Protein AF-0000000086746111 (afdb_homodimer)

Solvent-accessible surface area (backbone atoms only — not comparable to full-atom values): 22891 Å² total; per-residue (Å²): 133,72,41,33,40,35,30,31,43,75,24,50,44,27,66,36,68,65,61,50,43,53,40,53,50,50,37,26,59,77,69,68,41,82,79,72,50,67,68,57,48,56,72,32,64,77,47,36,60,49,57,31,49,16,61,68,68,70,50,62,54,80,38,69,66,36,57,52,49,48,53,46,36,54,53,46,40,57,70,66,44,37,82,44,27,52,79,26,42,37,76,54,38,71,64,46,52,52,50,42,46,72,70,63,40,45,32,29,36,49,36,40,43,45,41,66,60,50,50,50,39,31,49,55,40,70,56,42,84,69,44,79,40,74,43,16,30,77,76,36,98,45,45,70,40,40,34,52,57,61,50,52,52,30,58,73,68,72,49,59,40,84,42,32,34,34,37,21,19,43,49,40,46,34,41,15,22,54,70,59,55,24,43,25,35,36,34,45,71,30,74,36,43,48,52,61,39,56,74,47,60,44,73,41,76,21,49,45,52,63,45,47,54,51,48,44,63,64,62,68,72,105,131,74,42,34,39,34,29,31,42,76,25,51,42,27,65,37,69,64,61,49,43,53,39,52,51,51,37,27,59,76,70,68,43,82,80,71,50,66,69,58,48,55,72,32,65,79,47,36,62,48,57,30,49,15,61,67,66,70,49,62,53,80,39,68,65,36,57,53,49,47,53,45,36,55,53,46,41,56,68,66,44,36,83,43,27,52,78,27,42,38,76,55,39,72,65,46,52,53,51,42,45,73,70,61,39,45,32,31,36,48,36,42,44,46,40,68,59,50,50,50,36,32,48,55,39,70,56,43,84,68,45,80,41,74,42,16,31,76,74,35,97,47,47,68,40,42,33,52,57,61,50,51,53,30,59,75,69,72,50,59,40,84,42,32,34,33,37,20,18,43,50,40,46,33,41,15,22,52,71,61,55,24,43,24,36,37,34,46,73,29,74,36,44,48,55,62,38,56,74,48,61,45,73,41,78,23,48,44,53,63,46,48,54,52,50,44,62,65,62,68,72,103

Radius of gyration: 22.87 Å; Cα contacts (8 Å, |Δi|>4): 811; chains: 2; bounding box: 53×61×51 Å

pLDDT: mean 94.78, std 4.79, range [58.91, 98.94]

Secondary structure (DSSP, 8-state):
---EEEE-SBTTTB--HHHHHHHHHHHHHHTTPPP--HHHHHTTBTB-HHHHHHHHHTS-TTSHHHHHHHHHHHHHHHHHTGGGTGGGBPTTHHHHHHHHHHTT-EEEEE-SS-HHHHHHHHHHHT-GGGEEEEE-GGGSSS-TTSTHHHHHHHHHHT--GGGEEEEESSHHHHHHHHHHT-EEEEETTSSS-HHHHHHT--SEEESSHHHHHHHHHHHT--/---EEEE-SBTTTB--HHHHHHHHHHHHHHTTPPP--HHHHHTTBTB-HHHHHHHHHTS-TTSHHHHHHHHHHHHHHHHHTGGGTGGGBPTTHHHHHHHHHHTT-EEEEE-SS-HHHHHHHHHHHT-GGGEEEEE-GGGSSS-TTSTHHHHHHHHHHT--GGGEEEEESSHHHHHHHHHHT-EEEEETTSSS-HHHHHHT--SEEESSHHHHHHHHHHHT--

Structure (mmCIF, N/CA/C/O backbone):
data_AF-0000000086746111-model_v1
#
loop_
_entity.id
_entity.type
_entity.pdbx_description
1 polymer Hydrolase
#
loop_
_atom_site.group_PDB
_atom_site.id
_atom_site.type_symbol
_atom_site.label_atom_id
_atom_site.label_alt_id
_atom_site.label_comp_id
_atom_site.label_asym_id
_atom_site.label_entity_id
_atom_site.label_seq_id
_atom_site.pdbx_PDB_ins_code
_atom_site.Cartn_x
_atom_site.Cartn_y
_atom_site.Cartn_z
_atom_site.occupancy
_atom_site.B_iso_or_equiv
_atom_site.auth_seq_id
_atom_site.auth_comp_id
_atom_site.auth_asym_id
_atom_site.auth_atom_id
_atom_site.pdbx_PDB_model_num
ATOM 1 N N . MET A 1 1 ? 20.328 25.359 18 1 68.38 1 MET A N 1
ATOM 2 C CA . MET A 1 1 ? 18.984 25.531 17.484 1 68.38 1 MET A CA 1
ATOM 3 C C . MET A 1 1 ? 18.234 24.203 17.422 1 68.38 1 MET A C 1
ATOM 5 O O . MET A 1 1 ? 18.859 23.156 17.219 1 68.38 1 MET A O 1
ATOM 9 N N . SER A 1 2 ? 16.922 24.25 17.766 1 83.06 2 SER A N 1
ATOM 10 C CA . SER A 1 2 ? 16.188 23 17.938 1 83.06 2 SER A CA 1
ATOM 11 C C . SER A 1 2 ? 15.93 22.328 16.594 1 83.06 2 SER A C 1
ATOM 13 O O . SER A 1 2 ? 15.742 23 15.586 1 83.06 2 SER A O 1
ATOM 15 N N . LYS A 1 3 ? 16.172 21.109 16.594 1 95.12 3 LYS A N 1
ATOM 16 C CA . LYS A 1 3 ? 15.812 20.312 15.43 1 95.12 3 LYS A CA 1
ATOM 17 C C . LYS A 1 3 ? 14.312 20.062 15.383 1 95.12 3 LYS A C 1
ATOM 19 O O . LYS A 1 3 ? 13.672 19.875 16.422 1 95.12 3 LYS A O 1
ATOM 24 N N . ILE A 1 4 ? 13.781 20.219 14.219 1 97.69 4 ILE A N 1
ATO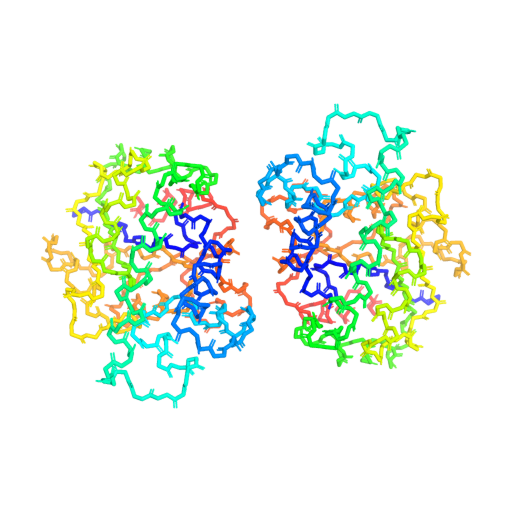M 25 C CA . ILE A 1 4 ? 12.336 20.172 14.055 1 97.69 4 ILE A CA 1
ATOM 26 C C . ILE A 1 4 ? 11.961 19.047 13.094 1 97.69 4 ILE A C 1
ATOM 28 O O . ILE A 1 4 ? 12.586 18.875 12.047 1 97.69 4 ILE A O 1
ATOM 32 N N . LEU A 1 5 ? 11.047 18.25 13.523 1 98.69 5 LEU A N 1
ATOM 33 C CA . LEU A 1 5 ? 10.406 17.297 12.617 1 98.69 5 LEU A CA 1
ATOM 34 C C . LEU A 1 5 ? 8.953 17.703 12.367 1 98.69 5 LEU A C 1
ATOM 36 O O . LEU A 1 5 ? 8.219 18 13.305 1 98.69 5 LEU A O 1
ATOM 40 N N . ILE A 1 6 ? 8.57 17.781 11.125 1 98.81 6 ILE A N 1
ATOM 41 C CA . ILE A 1 6 ? 7.203 18.047 10.695 1 98.81 6 ILE A CA 1
ATOM 42 C C . ILE A 1 6 ? 6.598 16.781 10.086 1 98.81 6 ILE A C 1
ATOM 44 O O . ILE A 1 6 ? 7.141 16.219 9.133 1 98.81 6 ILE A O 1
ATOM 48 N N . PHE A 1 7 ? 5.48 16.281 10.633 1 98.94 7 PHE A N 1
ATOM 49 C CA . PHE A 1 7 ? 4.863 15.047 10.18 1 98.94 7 PHE A CA 1
ATOM 50 C C . PHE A 1 7 ? 3.553 15.32 9.453 1 98.94 7 PHE A C 1
ATOM 52 O O . PHE A 1 7 ? 2.77 16.172 9.883 1 98.94 7 PHE A O 1
ATOM 59 N N . ASP A 1 8 ? 3.33 14.625 8.305 1 98.62 8 ASP A N 1
ATOM 60 C CA . ASP A 1 8 ? 1.969 14.406 7.828 1 98.62 8 ASP A CA 1
ATOM 61 C C . ASP A 1 8 ? 1.221 13.422 8.727 1 98.62 8 ASP A C 1
ATOM 63 O O . ASP A 1 8 ? 1.815 12.812 9.617 1 98.62 8 ASP A O 1
ATOM 67 N N . LEU A 1 9 ? -0.07 13.344 8.562 1 97.81 9 LEU A N 1
ATOM 68 C CA . LEU A 1 9 ? -0.86 12.477 9.43 1 97.81 9 LEU A CA 1
ATOM 69 C C . LEU A 1 9 ? -1.298 11.219 8.688 1 97.81 9 LEU A C 1
ATOM 71 O O . LEU A 1 9 ? -0.761 10.133 8.93 1 97.81 9 LEU A O 1
ATOM 75 N N . ASP A 1 10 ? -2.143 11.383 7.672 1 96 10 ASP A N 1
ATOM 76 C CA . ASP A 1 10 ? -2.717 10.25 6.949 1 96 10 ASP A CA 1
ATOM 77 C C . ASP A 1 10 ? -1.678 9.594 6.043 1 96 10 ASP A C 1
ATOM 79 O O . ASP A 1 10 ? -1.104 10.25 5.172 1 96 10 ASP A O 1
ATOM 83 N N . GLY A 1 11 ? -1.456 8.312 6.309 1 96.31 11 GLY A N 1
ATOM 84 C CA . GLY A 1 11 ? -0.47 7.594 5.523 1 96.31 11 GLY A CA 1
ATOM 85 C C . GLY A 1 11 ? 0.937 7.707 6.078 1 96.31 11 GLY A C 1
ATOM 86 O O . GLY A 1 11 ? 1.852 7.023 5.609 1 96.31 11 GLY A O 1
ATOM 87 N N . THR A 1 12 ? 1.089 8.539 7.09 1 98.31 12 THR A N 1
ATOM 88 C CA . THR A 1 12 ? 2.402 8.742 7.691 1 98.31 12 THR A CA 1
ATOM 89 C C . THR A 1 12 ? 2.408 8.289 9.148 1 98.31 12 THR A C 1
ATOM 91 O O . THR A 1 12 ? 3.137 7.359 9.508 1 98.31 12 THR A O 1
ATOM 94 N N . LEU A 1 13 ? 1.571 8.875 9.969 1 98.5 13 LEU A N 1
ATOM 95 C CA . LEU A 1 13 ? 1.447 8.438 11.359 1 98.5 13 LEU A CA 1
ATOM 96 C C . LEU A 1 13 ? 0.308 7.434 11.508 1 98.5 13 LEU A C 1
ATOM 98 O O . LEU A 1 13 ? 0.358 6.555 12.375 1 98.5 13 LEU A O 1
ATOM 102 N N . PHE A 1 14 ? -0.708 7.605 10.648 1 97 14 PHE A N 1
ATOM 103 C CA . PHE A 1 14 ? -1.918 6.797 10.75 1 97 14 PHE A CA 1
ATOM 104 C C . PHE A 1 14 ? -2.176 6.039 9.453 1 97 14 PHE A C 1
ATOM 106 O O . PHE A 1 14 ? -2.137 6.625 8.367 1 97 14 PHE A O 1
ATOM 113 N N . ASP A 1 15 ? -2.494 4.789 9.578 1 93.62 15 ASP A N 1
ATOM 114 C CA . ASP A 1 15 ? -2.938 3.971 8.453 1 93.62 15 ASP A CA 1
ATOM 115 C C . ASP A 1 15 ? -4.418 4.195 8.164 1 93.62 15 ASP A C 1
ATOM 117 O O . ASP A 1 15 ? -5.262 3.379 8.531 1 93.62 15 ASP A O 1
ATOM 121 N N . THR A 1 16 ? -4.699 5.242 7.312 1 93 16 THR A N 1
ATOM 122 C CA . THR A 1 16 ? -6.074 5.719 7.211 1 93 16 THR A CA 1
ATOM 123 C C . THR A 1 16 ? -6.598 5.551 5.785 1 93 16 THR A C 1
ATOM 125 O O . THR A 1 16 ? -7.762 5.852 5.508 1 93 16 THR A O 1
ATOM 128 N N . SER A 1 17 ? -5.82 5.082 4.883 1 90.75 17 SER A N 1
ATOM 129 C CA . SER A 1 17 ? -6.184 5.066 3.471 1 90.75 17 SER A CA 1
ATOM 130 C C . SER A 1 17 ? -7.543 4.41 3.258 1 90.75 17 SER A C 1
ATOM 132 O O . SER A 1 17 ? -8.414 4.973 2.59 1 90.75 17 SER A O 1
ATOM 134 N N . ARG A 1 18 ? -7.777 3.293 3.816 1 86.12 18 ARG A N 1
ATOM 135 C CA . ARG A 1 18 ? -9.016 2.543 3.65 1 86.12 18 ARG A CA 1
ATOM 136 C C . ARG A 1 18 ? -10.188 3.264 4.312 1 86.12 18 ARG A C 1
ATOM 138 O O . ARG A 1 18 ? -11.266 3.381 3.723 1 86.12 18 ARG A O 1
ATOM 145 N N . ALA A 1 19 ? -9.953 3.641 5.52 1 89.31 19 ALA A N 1
ATOM 146 C CA . ALA A 1 19 ? -11 4.344 6.262 1 89.31 19 ALA A CA 1
ATOM 147 C C . ALA A 1 19 ? -11.445 5.602 5.523 1 89.31 19 ALA A C 1
ATOM 149 O O . ALA A 1 19 ? -12.633 5.945 5.531 1 89.31 19 ALA A O 1
ATOM 150 N N . ILE A 1 20 ? -10.539 6.242 4.883 1 93.19 20 ILE A N 1
ATOM 151 C CA . ILE A 1 20 ? -10.844 7.457 4.137 1 93.19 20 ILE A CA 1
ATOM 152 C C . ILE A 1 20 ? -11.75 7.121 2.953 1 93.19 20 ILE A C 1
ATOM 154 O O . ILE A 1 20 ? -12.781 7.766 2.752 1 93.19 20 ILE A O 1
ATOM 158 N N . VAL A 1 21 ? -11.422 6.121 2.258 1 91.31 21 VAL A N 1
ATOM 159 C CA . VAL A 1 21 ? -12.219 5.707 1.105 1 91.31 21 VAL A CA 1
ATOM 160 C C . VAL A 1 21 ? -13.625 5.328 1.556 1 91.31 21 VAL A C 1
ATOM 162 O O . VAL A 1 21 ? -14.609 5.75 0.949 1 91.31 21 VAL A O 1
ATOM 165 N N . GLU A 1 22 ? -13.727 4.566 2.605 1 89.25 22 GLU A N 1
ATOM 166 C CA . GLU A 1 22 ? -15.016 4.156 3.139 1 89.25 22 GLU A CA 1
ATOM 167 C C . GLU A 1 22 ? -15.844 5.363 3.566 1 89.25 22 GLU A C 1
ATOM 169 O O . GLU A 1 22 ? -17.062 5.379 3.383 1 89.25 22 GLU A O 1
ATOM 174 N N . THR A 1 23 ? -15.164 6.262 4.145 1 93.81 23 THR A N 1
ATOM 175 C CA . THR A 1 23 ? -15.852 7.469 4.59 1 93.81 23 THR A CA 1
ATOM 176 C C . THR A 1 23 ? -16.375 8.258 3.398 1 93.81 23 THR A C 1
ATOM 178 O O . THR A 1 23 ? -17.5 8.766 3.432 1 93.81 23 THR A O 1
ATOM 181 N N . PHE A 1 24 ? -15.602 8.422 2.342 1 95.06 24 PHE A N 1
ATOM 182 C CA . PHE A 1 24 ? -16.062 9.078 1.126 1 95.06 24 PHE A CA 1
ATOM 183 C C . PHE A 1 24 ? -17.297 8.383 0.57 1 95.06 24 PHE A C 1
ATOM 185 O O . PHE A 1 24 ? -18.281 9.039 0.218 1 95.06 24 PHE A O 1
ATOM 192 N N . ASN A 1 25 ? -17.266 7.078 0.55 1 92.25 25 ASN A N 1
ATOM 193 C CA . ASN A 1 25 ? -18.391 6.312 0.033 1 92.25 25 ASN A CA 1
ATOM 194 C C . ASN A 1 25 ? -19.641 6.52 0.881 1 92.25 25 ASN A C 1
ATOM 196 O O . ASN A 1 25 ? -20.75 6.617 0.349 1 92.25 25 ASN A O 1
ATOM 200 N N . ALA A 1 26 ? -19.484 6.523 2.125 1 92.75 26 ALA A N 1
ATOM 201 C CA . ALA A 1 26 ? -20.609 6.77 3.02 1 92.75 26 ALA A CA 1
ATOM 202 C C . ALA A 1 26 ? -21.234 8.133 2.74 1 92.75 26 ALA A C 1
ATOM 204 O O . ALA A 1 26 ? -22.469 8.266 2.738 1 92.75 26 ALA A O 1
ATOM 205 N N . VAL A 1 27 ? -20.391 9.102 2.531 1 95.56 27 VAL A N 1
ATOM 206 C CA . VAL A 1 27 ? -20.875 10.453 2.242 1 95.56 27 VAL A CA 1
ATOM 207 C C . VAL A 1 27 ? -21.656 10.453 0.931 1 95.56 27 VAL A C 1
ATOM 209 O O . VAL A 1 27 ? -22.75 11.023 0.849 1 95.56 27 VAL A O 1
ATOM 212 N N . PHE A 1 28 ? -21.078 9.836 -0.112 1 95.19 28 PHE A N 1
ATOM 213 C CA . PHE A 1 28 ? -21.75 9.773 -1.404 1 95.19 28 PHE A CA 1
ATOM 214 C C . PHE A 1 28 ? -23.125 9.109 -1.273 1 95.19 28 PHE A C 1
ATOM 216 O O . PHE A 1 28 ? -24.094 9.555 -1.877 1 95.19 28 PHE A O 1
ATOM 223 N N . LYS A 1 29 ? -23.188 8.102 -0.483 1 92.88 29 LYS A N 1
ATOM 224 C CA . LYS A 1 29 ? -24.453 7.391 -0.252 1 92.88 29 LYS A CA 1
ATOM 225 C C . LYS A 1 29 ? -25.469 8.289 0.447 1 92.88 29 LYS A C 1
ATOM 227 O O . LYS A 1 29 ? -26.609 8.391 0.012 1 92.88 29 LYS A O 1
ATOM 232 N N . VAL A 1 30 ? -25.062 8.953 1.489 1 92.88 30 VAL A N 1
ATOM 233 C CA . VAL A 1 30 ? -25.938 9.797 2.295 1 92.88 30 VAL A CA 1
ATOM 234 C C . VAL A 1 30 ? -26.484 10.945 1.443 1 92.88 30 VAL A C 1
ATOM 236 O O . VAL A 1 30 ? -27.656 11.32 1.567 1 92.88 30 VAL A O 1
ATOM 239 N N . LEU A 1 31 ? -25.609 11.484 0.554 1 94.38 31 LEU A N 1
ATOM 240 C CA . LEU A 1 31 ? -25.984 12.648 -0.241 1 94.38 31 LEU A CA 1
ATOM 241 C C . LEU A 1 31 ? -26.594 12.219 -1.573 1 94.38 31 LEU A C 1
ATOM 243 O O . LEU A 1 31 ? -26.938 13.062 -2.404 1 94.38 31 LEU A O 1
ATOM 247 N N . ASN A 1 32 ? -26.641 10.898 -1.813 1 93.38 32 ASN A N 1
ATOM 248 C CA . ASN A 1 32 ? -27.203 10.328 -3.029 1 93.38 32 ASN A CA 1
ATOM 249 C C . ASN A 1 32 ? -26.453 10.797 -4.273 1 93.38 32 ASN A C 1
ATOM 251 O O . ASN A 1 32 ? -27.062 11.203 -5.258 1 93.38 32 ASN A O 1
ATOM 255 N N . ILE A 1 33 ? -25.188 10.914 -4.156 1 91 33 ILE A N 1
ATOM 256 C CA . ILE A 1 33 ? -24.297 11.227 -5.258 1 91 33 ILE A CA 1
ATOM 257 C C . ILE A 1 33 ? -23.719 9.93 -5.836 1 91 33 ILE A C 1
ATOM 259 O O . ILE A 1 33 ? -23.469 8.977 -5.102 1 91 33 ILE A O 1
ATOM 263 N N . PRO A 1 34 ? -23.656 9.914 -7.125 1 86.19 34 PRO A N 1
ATOM 264 C CA . PRO A 1 34 ? -23.062 8.711 -7.719 1 86.19 34 PRO A CA 1
ATOM 265 C C . PRO A 1 34 ? -21.688 8.398 -7.156 1 86.19 34 PRO A C 1
ATOM 267 O O . PRO A 1 34 ? -20.891 9.312 -6.898 1 86.19 34 PRO A O 1
ATOM 270 N N . LEU A 1 35 ? -21.438 7.137 -7.004 1 84.56 35 LEU A N 1
ATOM 271 C CA . LEU A 1 35 ? -20.141 6.688 -6.504 1 84.56 35 LEU A CA 1
ATOM 272 C C . LEU A 1 35 ? -19.031 6.957 -7.523 1 84.56 35 LEU A C 1
ATOM 274 O O . LEU A 1 35 ? -19.25 6.781 -8.727 1 84.56 35 LEU A O 1
ATOM 278 N N . SER A 1 36 ? -17.891 7.449 -7.117 1 83.06 36 SER A N 1
ATOM 279 C CA . SER A 1 36 ? -16.766 7.781 -7.977 1 83.06 36 SER A CA 1
ATOM 280 C C . SER A 1 36 ? -15.852 6.574 -8.18 1 83.06 36 SER A C 1
ATOM 282 O O . SER A 1 36 ? -15.031 6.562 -9.102 1 83.06 36 SER A O 1
ATOM 284 N N . GLY A 1 37 ? -16.094 5.512 -7.406 1 85.75 37 GLY A N 1
ATOM 285 C CA . GLY A 1 37 ? -15.18 4.375 -7.43 1 85.75 37 GLY A CA 1
ATOM 286 C C . GLY A 1 37 ? -14.016 4.523 -6.469 1 85.75 37 GLY A C 1
ATOM 287 O O . GLY A 1 37 ? -13.445 5.605 -6.34 1 85.75 37 GLY A O 1
ATOM 288 N N . ASP A 1 38 ? -13.633 3.512 -5.777 1 85.75 38 ASP A N 1
ATOM 289 C CA . ASP A 1 38 ? -12.625 3.52 -4.723 1 85.75 38 ASP A CA 1
ATOM 290 C C . ASP A 1 38 ? -11.281 4.02 -5.254 1 85.75 38 ASP A C 1
ATOM 292 O O . ASP A 1 38 ? -10.578 4.766 -4.57 1 85.75 38 ASP A O 1
ATOM 296 N N . GLU A 1 39 ? -10.953 3.615 -6.457 1 82.5 39 GLU A N 1
ATOM 297 C CA . GLU A 1 39 ? -9.672 3.992 -7.039 1 82.5 39 GLU A CA 1
ATOM 298 C C . GLU A 1 39 ? -9.586 5.5 -7.27 1 82.5 39 GLU A C 1
ATOM 300 O O . GLU A 1 39 ? -8.547 6.113 -7.023 1 82.5 39 GLU A O 1
ATOM 305 N N . ASN A 1 40 ? -10.664 6.012 -7.766 1 89 40 ASN A N 1
ATOM 306 C CA . ASN A 1 40 ? -10.703 7.457 -7.965 1 89 40 ASN A CA 1
ATOM 307 C C . ASN A 1 40 ? -10.586 8.211 -6.645 1 89 40 ASN A C 1
ATOM 309 O O . ASN A 1 40 ? -9.875 9.219 -6.562 1 89 40 ASN A O 1
ATOM 313 N N . ILE A 1 41 ? -11.234 7.723 -5.668 1 92.62 41 ILE A N 1
ATOM 314 C CA . ILE A 1 41 ? -11.172 8.344 -4.348 1 92.62 41 ILE A CA 1
ATOM 315 C C . ILE A 1 41 ? -9.734 8.312 -3.828 1 92.62 41 ILE A C 1
ATOM 317 O O . ILE A 1 41 ? -9.227 9.312 -3.322 1 92.62 41 ILE A O 1
ATOM 321 N N . ARG A 1 42 ? -9.086 7.215 -4.008 1 89.06 42 ARG A N 1
ATOM 322 C CA . ARG A 1 42 ? -7.727 7.031 -3.502 1 89.06 42 ARG A CA 1
ATOM 323 C C . ARG A 1 42 ? -6.77 8.047 -4.117 1 89.06 42 ARG A C 1
ATOM 325 O O . ARG A 1 42 ? -5.828 8.492 -3.461 1 89.06 42 ARG A O 1
ATOM 332 N N . THR A 1 43 ? -7.02 8.367 -5.332 1 88.81 43 THR A N 1
ATOM 333 C CA . THR A 1 43 ? -6.141 9.297 -6.035 1 88.81 43 THR A CA 1
ATOM 334 C C . THR A 1 43 ? -6.246 10.695 -5.441 1 88.81 43 THR A C 1
ATOM 336 O O . THR A 1 43 ? -5.414 11.562 -5.723 1 88.81 43 THR A O 1
ATOM 339 N N . THR A 1 44 ? -7.254 10.914 -4.645 1 93.12 44 THR A N 1
ATOM 340 C CA . THR A 1 44 ? -7.453 12.25 -4.094 1 93.12 44 THR A CA 1
ATOM 341 C C . THR A 1 44 ? -6.945 12.328 -2.658 1 93.12 44 THR A C 1
ATOM 343 O O . THR A 1 44 ? -6.957 13.391 -2.043 1 93.12 44 THR A O 1
ATOM 346 N N . ILE A 1 45 ? -6.562 11.141 -2.145 1 91.69 45 ILE A N 1
ATOM 347 C CA . ILE A 1 45 ? -6.074 11.141 -0.769 1 91.69 45 ILE A CA 1
ATOM 348 C C . ILE A 1 45 ? -4.801 11.984 -0.673 1 91.69 45 ILE A C 1
ATOM 350 O O . ILE A 1 45 ? -3.896 11.844 -1.499 1 91.69 45 ILE A O 1
ATOM 354 N N . GLY A 1 46 ? -4.738 12.867 0.285 1 89.69 46 GLY A N 1
ATOM 355 C CA . GLY A 1 46 ? -3.656 13.828 0.426 1 89.69 46 GLY A CA 1
ATOM 356 C C . GLY A 1 46 ? -4.066 15.25 0.072 1 89.69 46 GLY A C 1
ATOM 357 O O . GLY A 1 46 ? -3.373 16.203 0.423 1 89.69 46 GLY A O 1
ATOM 358 N N . LEU A 1 47 ? -5.125 15.391 -0.603 1 91.25 47 LEU A N 1
ATOM 359 C CA . LEU A 1 47 ? -5.695 16.703 -0.927 1 91.25 47 LEU A CA 1
ATOM 360 C C . LEU A 1 47 ? -6.641 17.172 0.174 1 91.25 47 LEU A C 1
ATOM 362 O O . LEU A 1 47 ? -7.227 16.344 0.887 1 91.25 47 LEU A O 1
ATOM 366 N N . PRO A 1 48 ? -6.754 18.484 0.201 1 93.06 48 PRO A N 1
ATOM 367 C CA . PRO A 1 48 ? -7.84 18.969 1.062 1 93.06 48 PRO A CA 1
ATOM 368 C C . PRO A 1 48 ? -9.211 18.438 0.636 1 93.06 48 PRO A C 1
ATOM 370 O O . PRO A 1 48 ? -9.445 18.203 -0.554 1 93.06 48 PRO A O 1
ATOM 373 N N . LEU A 1 49 ? -10.102 18.359 1.564 1 94.69 49 LEU A N 1
ATOM 374 C CA . LEU A 1 49 ? -11.391 17.734 1.328 1 94.69 49 LEU A CA 1
ATOM 375 C C . LEU A 1 49 ? -12.148 18.453 0.211 1 94.69 49 LEU A C 1
ATOM 377 O O . LEU A 1 49 ? -12.742 17.797 -0.653 1 94.69 49 LEU A O 1
ATOM 381 N N . GLU A 1 50 ? -12.18 19.766 0.241 1 94.75 50 GLU A N 1
ATOM 382 C CA . GLU A 1 50 ? -12.906 20.531 -0.775 1 94.75 50 GLU A CA 1
ATOM 383 C C . GLU A 1 50 ? -12.398 20.188 -2.176 1 94.75 50 GLU A C 1
ATOM 385 O O . GLU A 1 50 ? -13.195 19.984 -3.094 1 94.75 50 GLU A O 1
ATOM 390 N N . LYS A 1 51 ? -11.102 20.141 -2.252 1 93.94 51 LYS A N 1
ATOM 391 C CA . LYS A 1 51 ? -10.492 19.828 -3.545 1 93.94 51 LYS A CA 1
ATOM 392 C C . LYS A 1 51 ? -10.75 18.375 -3.947 1 93.94 51 LYS A C 1
ATOM 394 O O . LYS A 1 51 ? -10.992 18.094 -5.121 1 93.94 51 LYS A O 1
ATOM 399 N N . ALA A 1 52 ? -10.656 17.5 -2.979 1 94.88 52 ALA A N 1
ATOM 400 C CA . ALA A 1 52 ? -10.898 16.094 -3.244 1 94.88 52 ALA A CA 1
ATOM 401 C C . ALA A 1 52 ? -12.312 15.859 -3.773 1 94.88 52 ALA A C 1
ATOM 403 O O . ALA A 1 52 ? -12.492 15.258 -4.832 1 94.88 52 ALA A O 1
ATOM 404 N N . PHE A 1 53 ? -13.281 16.438 -3.127 1 96.06 53 PHE A N 1
ATOM 405 C CA . PHE A 1 53 ? -14.672 16.297 -3.549 1 96.06 53 PHE A CA 1
ATOM 406 C C . PHE A 1 53 ? -14.898 16.938 -4.906 1 96.06 53 PHE A C 1
ATOM 408 O O . PHE A 1 53 ? -15.578 16.375 -5.766 1 96.06 53 PHE A O 1
ATOM 415 N N . ALA A 1 54 ? -14.375 18.156 -5.062 1 95.94 54 ALA A N 1
ATOM 416 C CA . ALA A 1 54 ? -14.539 18.891 -6.316 1 95.94 54 ALA A CA 1
ATOM 417 C C . ALA A 1 54 ? -13.977 18.078 -7.488 1 95.94 54 ALA A C 1
ATOM 419 O O . ALA A 1 54 ? -14.586 18.031 -8.562 1 95.94 54 ALA A O 1
ATOM 420 N N . THR A 1 55 ? -12.852 17.484 -7.258 1 94.56 55 THR A N 1
ATOM 421 C CA . THR A 1 55 ? -12.211 16.656 -8.281 1 94.56 55 THR A CA 1
ATOM 422 C C . THR A 1 55 ? -13.07 15.453 -8.625 1 94.56 55 THR A C 1
ATOM 424 O O . THR A 1 55 ? -13.297 15.156 -9.805 1 94.56 55 THR A O 1
ATOM 427 N N . LEU A 1 56 ? -13.555 14.789 -7.625 1 94.69 56 LEU A N 1
ATOM 428 C CA . LEU A 1 56 ? -14.32 13.562 -7.809 1 94.69 56 LEU A CA 1
ATOM 429 C C . LEU A 1 56 ? -15.648 13.844 -8.5 1 94.69 56 LEU A C 1
ATOM 431 O O . LEU A 1 56 ? -16.125 13.039 -9.297 1 94.69 56 LEU A O 1
ATOM 435 N N . LEU A 1 57 ? -16.203 14.969 -8.211 1 93.94 57 LEU A N 1
ATOM 436 C CA . LEU A 1 57 ? -17.531 15.305 -8.727 1 93.94 57 LEU A CA 1
ATOM 437 C C . LEU A 1 57 ? -17.422 16.172 -9.977 1 93.94 57 LEU A C 1
ATOM 439 O O . LEU A 1 57 ? -18.422 16.469 -10.625 1 93.94 57 LEU A O 1
ATOM 443 N N . ASN A 1 58 ? -16.266 16.547 -10.273 1 93.88 58 ASN A N 1
ATOM 444 C CA . ASN A 1 58 ? -15.977 17.375 -11.438 1 93.88 58 ASN A CA 1
ATOM 445 C C . ASN A 1 58 ? -16.766 18.688 -11.391 1 93.88 58 ASN A C 1
ATOM 447 O O . ASN A 1 58 ? -17.453 19.031 -12.352 1 93.88 58 ASN A O 1
ATOM 451 N N . VAL A 1 59 ? -16.75 19.375 -10.281 1 93.38 59 VAL A N 1
ATOM 452 C CA . VAL A 1 59 ? -17.375 20.688 -10.07 1 93.38 59 VAL A CA 1
ATOM 453 C C . VAL A 1 59 ? -16.406 21.609 -9.336 1 93.38 59 VAL A C 1
ATOM 455 O O . VAL A 1 59 ? -15.336 21.172 -8.898 1 93.38 59 VAL A O 1
ATOM 458 N N . SER A 1 60 ? -16.812 22.859 -9.25 1 92.81 60 SER A N 1
ATOM 459 C CA . SER A 1 60 ? -15.984 23.828 -8.539 1 92.81 60 SER A CA 1
ATOM 460 C C . SER A 1 60 ? -16.016 23.578 -7.035 1 92.81 60 SER A C 1
ATOM 462 O O . SER A 1 60 ? -17.062 23.219 -6.48 1 92.81 60 SER A O 1
ATOM 464 N N . PRO A 1 61 ? -14.891 23.781 -6.383 1 91 61 PRO A N 1
ATOM 465 C CA . PRO A 1 61 ? -14.852 23.625 -4.93 1 91 61 PRO A CA 1
ATOM 466 C C . PRO A 1 61 ? -15.758 24.609 -4.199 1 91 61 PRO A C 1
ATOM 468 O O . PRO A 1 61 ? -16.047 24.438 -3.012 1 91 61 PRO A O 1
ATOM 471 N N . GLU A 1 62 ? -16.188 25.594 -4.879 1 90.31 62 GLU A N 1
ATOM 472 C CA . GLU A 1 62 ? -17 26.641 -4.262 1 90.31 62 GLU A CA 1
ATOM 473 C C . GLU A 1 62 ? -18.484 26.266 -4.293 1 90.31 62 GLU A C 1
ATOM 475 O O . GLU A 1 62 ? -19.312 26.953 -3.672 1 90.31 62 GLU A O 1
ATOM 480 N N . GLU A 1 63 ? -18.797 25.25 -4.902 1 92.38 63 GLU A N 1
ATOM 481 C CA . GLU A 1 63 ? -20.188 24.844 -4.992 1 92.38 63 GLU A CA 1
ATOM 482 C C . GLU A 1 63 ? -20.734 24.438 -3.623 1 92.38 63 GLU A C 1
ATOM 484 O O . GLU A 1 63 ? -20.031 23.812 -2.826 1 92.38 63 GLU A O 1
ATOM 489 N N . ALA A 1 64 ? -22 24.719 -3.441 1 93.56 64 ALA A N 1
ATOM 490 C CA . ALA A 1 64 ? -22.672 24.453 -2.166 1 93.56 64 ALA A CA 1
ATOM 491 C C . ALA A 1 64 ? -22.625 22.969 -1.823 1 93.56 64 ALA A C 1
ATOM 493 O O . ALA A 1 64 ? -22.531 22.594 -0.651 1 93.56 64 ALA A O 1
ATOM 494 N N . LEU A 1 65 ? -22.688 22.219 -2.814 1 94.25 65 LEU A N 1
ATOM 495 C CA . LEU A 1 65 ? -22.672 20.781 -2.623 1 94.25 65 LEU A CA 1
ATOM 496 C C . LEU A 1 65 ? -21.375 20.328 -1.95 1 94.25 65 LEU A C 1
ATOM 498 O O . LEU A 1 65 ? -21.375 19.406 -1.143 1 94.25 65 LEU A O 1
ATOM 502 N N . ILE A 1 66 ? -20.328 20.984 -2.242 1 95.31 66 ILE A N 1
ATOM 503 C CA . ILE A 1 66 ? -19.031 20.625 -1.703 1 95.31 66 ILE A CA 1
ATOM 504 C C . ILE A 1 66 ? -19 20.906 -0.202 1 95.31 66 ILE A C 1
ATOM 506 O O . ILE A 1 66 ? -18.516 20.078 0.577 1 95.31 66 ILE A O 1
ATOM 510 N N . ALA A 1 67 ? -19.516 22.031 0.174 1 94.81 67 ALA A N 1
ATOM 511 C CA . ALA A 1 67 ? -19.562 22.359 1.595 1 94.81 67 ALA A CA 1
ATOM 512 C C . ALA A 1 67 ? -20.359 21.328 2.377 1 94.81 67 ALA A C 1
ATOM 514 O O . ALA A 1 67 ? -19.969 20.922 3.479 1 94.81 67 ALA A O 1
ATOM 515 N N . LYS A 1 68 ? -21.438 20.922 1.766 1 95.88 68 LYS A N 1
ATOM 516 C CA . LYS A 1 68 ? -22.281 19.906 2.389 1 95.88 68 LYS A CA 1
ATOM 517 C C . LYS A 1 68 ? -21.531 18.578 2.492 1 95.88 68 LYS A C 1
ATOM 519 O O . LYS A 1 68 ? -21.625 17.891 3.51 1 95.88 68 LYS A O 1
ATOM 524 N N . ALA A 1 69 ? -20.859 18.219 1.447 1 96.31 69 ALA A N 1
ATOM 525 C CA . ALA A 1 69 ? -20.094 16.969 1.422 1 96.31 69 ALA A CA 1
ATOM 526 C C . ALA A 1 69 ? -19 16.969 2.48 1 96.31 69 ALA A C 1
ATOM 528 O O . ALA A 1 69 ? -18.797 15.977 3.176 1 96.31 69 ALA A O 1
ATOM 529 N N . VAL A 1 70 ? -18.359 18.062 2.602 1 95.81 70 VAL A N 1
ATOM 530 C CA . VAL A 1 70 ? -17.281 18.203 3.566 1 95.81 70 VAL A CA 1
ATOM 531 C C . VAL A 1 70 ? -17.828 18.078 4.984 1 95.81 70 VAL A C 1
ATOM 533 O O . VAL A 1 70 ? -17.234 17.391 5.824 1 95.81 70 VAL A O 1
ATOM 536 N N . GLU A 1 71 ? -18.891 18.703 5.219 1 95.31 71 GLU A N 1
ATOM 537 C CA . GLU A 1 71 ? -19.531 18.625 6.527 1 95.31 71 GLU A CA 1
ATOM 538 C C . GLU A 1 71 ? -19.922 17.188 6.867 1 95.31 71 GLU A C 1
ATOM 540 O O . GLU A 1 71 ? -19.672 16.719 7.98 1 95.31 71 GLU A O 1
ATOM 545 N N . GLN A 1 72 ? -20.5 16.547 5.926 1 95.75 72 GLN A N 1
ATOM 546 C CA . GLN A 1 72 ? -20.891 15.156 6.125 1 95.75 72 GLN A CA 1
ATOM 547 C C . GLN A 1 72 ? -19.672 14.258 6.344 1 95.75 72 GLN A C 1
ATOM 549 O O . GLN A 1 72 ? -19.734 13.32 7.145 1 95.75 72 GLN A O 1
ATOM 554 N N . TYR A 1 73 ? -18.625 14.531 5.629 1 96.5 73 TYR A N 1
ATOM 555 C CA . TYR A 1 73 ? -17.391 13.766 5.793 1 96.5 73 TYR A CA 1
ATOM 556 C C . TYR A 1 73 ? -16.859 13.891 7.215 1 96.5 73 TYR A C 1
ATOM 558 O O . TYR A 1 73 ? -16.5 12.891 7.836 1 96.5 73 TYR A O 1
ATOM 566 N N . GLN A 1 74 ? -16.844 15.086 7.668 1 93.88 74 GLN A N 1
ATOM 567 C CA . GLN A 1 74 ? -16.328 15.336 9.008 1 93.88 74 GLN A CA 1
ATOM 568 C C . GLN A 1 74 ? -17.156 14.609 10.062 1 93.88 74 GLN A C 1
ATOM 570 O O . GLN A 1 74 ? -16.609 14.086 11.039 1 93.88 74 GLN A O 1
ATOM 575 N N . LEU A 1 75 ? -18.375 14.562 9.859 1 93.44 75 LEU A N 1
ATOM 576 C CA . LEU A 1 75 ? -19.266 13.852 10.773 1 93.44 75 LEU A CA 1
ATOM 577 C C . LEU A 1 75 ? -18.984 12.352 10.75 1 93.44 75 LEU A C 1
ATOM 579 O O . LEU A 1 75 ? -18.828 11.727 11.805 1 93.44 75 LEU A O 1
ATOM 583 N N . GLN A 1 76 ? -18.891 11.844 9.578 1 92.5 76 GLN A N 1
ATOM 584 C CA . GLN A 1 76 ? -18.641 10.414 9.43 1 92.5 76 GLN A CA 1
ATOM 585 C C . GLN A 1 76 ? -17.266 10.047 9.977 1 92.5 76 GLN A C 1
ATOM 587 O O . GLN A 1 76 ? -17.094 8.984 10.586 1 92.5 76 GLN A O 1
ATOM 592 N N . TYR A 1 77 ? -16.359 10.891 9.703 1 92.44 77 TYR A N 1
ATOM 593 C CA . TYR A 1 77 ? -14.984 10.695 10.18 1 92.44 77 TYR A CA 1
ATOM 594 C C . TYR A 1 77 ? -14.945 10.578 11.695 1 92.44 77 TYR A C 1
ATOM 596 O O . TYR A 1 77 ? -14.305 9.68 12.242 1 92.44 77 TYR A O 1
ATOM 604 N N . ARG A 1 78 ? -15.617 11.422 12.383 1 91.69 78 ARG A N 1
ATOM 605 C CA . ARG A 1 78 ? -15.664 11.438 13.844 1 91.69 78 ARG A CA 1
ATOM 606 C C . ARG A 1 78 ? -16.312 10.172 14.383 1 91.69 78 ARG A C 1
ATOM 608 O O . ARG A 1 78 ? -15.883 9.633 15.406 1 91.69 78 ARG A O 1
ATOM 615 N N . LEU A 1 79 ? -17.234 9.664 13.648 1 89.56 79 LEU A N 1
ATOM 616 C CA . LEU A 1 79 ? -18 8.516 14.133 1 89.56 79 LEU A CA 1
ATOM 617 C C . LEU A 1 79 ? -17.266 7.211 13.844 1 89.56 79 LEU A C 1
ATOM 619 O O . LEU A 1 79 ? -17.297 6.285 14.656 1 89.56 79 LEU A O 1
ATOM 623 N N . CYS A 1 80 ? -16.578 7.23 12.758 1 86.44 80 CYS A N 1
ATOM 624 C CA . CYS A 1 80 ? -16.141 5.926 12.281 1 86.44 80 CYS A CA 1
ATOM 625 C C . CYS A 1 80 ? -14.625 5.781 12.43 1 86.44 80 CYS A C 1
ATOM 627 O O . CYS A 1 80 ? -14.117 4.668 12.562 1 86.44 80 CYS A O 1
ATOM 629 N N . ILE A 1 81 ? -13.906 6.824 12.43 1 89.44 81 ILE A N 1
ATOM 630 C CA . ILE A 1 81 ? -12.453 6.73 12.375 1 89.44 81 ILE A CA 1
ATOM 631 C C . ILE A 1 81 ? -11.859 7.09 13.734 1 89.44 81 ILE A C 1
ATOM 633 O O . ILE A 1 81 ? -11 6.375 14.258 1 89.44 81 ILE A O 1
ATOM 637 N N . LEU A 1 82 ? -12.367 8.109 14.406 1 93.62 82 LEU A N 1
ATOM 638 C CA . LEU A 1 82 ? -11.781 8.633 15.641 1 93.62 82 LEU A CA 1
ATOM 639 C C . LEU A 1 82 ? -11.734 7.555 16.719 1 93.62 82 LEU A C 1
ATOM 641 O O . LEU A 1 82 ? -10.742 7.422 17.422 1 93.62 82 LEU A O 1
ATOM 645 N N . PRO A 1 83 ? -12.773 6.742 16.844 1 93.56 83 PRO A N 1
ATOM 646 C CA . PRO A 1 83 ? -12.75 5.723 17.891 1 93.56 83 PRO A CA 1
ATOM 647 C C . PRO A 1 83 ? -11.656 4.68 17.688 1 93.56 83 PRO A C 1
ATOM 649 O O . PRO A 1 83 ? -11.281 3.977 18.625 1 93.56 83 PRO A O 1
ATOM 652 N N . LYS A 1 84 ? -11.164 4.586 16.516 1 93 84 LYS A N 1
ATOM 653 C CA . LYS A 1 84 ? -10.148 3.586 16.188 1 93 84 LYS A CA 1
ATOM 654 C C . LYS A 1 84 ? -8.781 4.23 16.016 1 93 84 LYS A C 1
ATOM 656 O O . LYS A 1 84 ? -7.859 3.604 15.477 1 93 84 LYS A O 1
ATOM 661 N N . ALA A 1 85 ? -8.617 5.395 16.453 1 95.81 85 ALA A N 1
ATOM 662 C CA . ALA A 1 85 ? -7.426 6.195 16.156 1 95.81 85 ALA A CA 1
ATOM 663 C C . ALA A 1 85 ? -6.16 5.496 16.641 1 95.81 85 ALA A C 1
ATOM 665 O O . ALA A 1 85 ? -5.172 5.406 15.914 1 95.81 85 ALA A O 1
ATOM 666 N N . LYS A 1 86 ? -6.168 4.984 17.875 1 95.81 86 LYS A N 1
ATOM 667 C CA . LYS A 1 86 ? -4.984 4.344 18.438 1 95.81 86 LYS A CA 1
ATOM 668 C C . LYS A 1 86 ? -4.59 3.107 17.641 1 95.81 86 LYS A C 1
ATOM 670 O O . LYS A 1 86 ? -3.406 2.877 17.391 1 95.81 86 LYS A O 1
ATOM 675 N N . GLU A 1 87 ? -5.609 2.367 17.203 1 92.31 87 GLU A N 1
ATOM 676 C CA . GLU A 1 87 ? -5.379 1.144 16.438 1 92.31 87 GLU A CA 1
ATOM 677 C C . GLU A 1 87 ? -4.863 1.455 15.039 1 92.31 87 GLU A C 1
ATOM 679 O O . GLU A 1 87 ? -4.266 0.597 14.391 1 92.31 87 GLU A O 1
ATOM 684 N N . LEU A 1 88 ? -5.004 2.67 14.586 1 94.25 88 LEU A N 1
ATOM 685 C CA . LEU A 1 88 ? -4.652 3.055 13.219 1 94.25 88 LEU A CA 1
ATOM 686 C C . LEU A 1 88 ? -3.225 3.586 13.156 1 94.25 88 LEU A C 1
ATOM 688 O O . LEU A 1 88 ? -2.695 3.83 12.07 1 94.25 88 LEU A O 1
ATOM 692 N N . LEU A 1 89 ? -2.588 3.738 14.344 1 97.06 89 LEU A N 1
ATOM 693 C CA . LEU A 1 89 ? -1.185 4.133 14.312 1 97.06 89 LEU A CA 1
ATOM 694 C C . LEU A 1 89 ? -0.341 3.08 13.602 1 97.06 89 LEU A C 1
ATOM 696 O O . LEU A 1 89 ? -0.496 1.883 13.852 1 97.06 89 LEU A O 1
ATOM 700 N N . PHE A 1 90 ? 0.474 3.561 12.672 1 95.88 90 PHE A N 1
ATOM 701 C CA . PHE A 1 90 ? 1.414 2.621 12.078 1 95.88 90 PHE A CA 1
ATOM 702 C C . PHE A 1 90 ? 2.332 2.025 13.133 1 95.88 90 PHE A C 1
ATOM 704 O O . PHE A 1 90 ? 2.615 2.666 14.148 1 95.88 90 PHE A O 1
ATOM 711 N N . PRO A 1 91 ? 2.875 0.827 12.867 1 93.38 91 PRO A N 1
ATOM 712 C CA . PRO A 1 91 ? 3.805 0.214 13.82 1 93.38 91 PRO A CA 1
ATOM 713 C C . PRO A 1 91 ? 5.02 1.094 14.109 1 93.38 91 PRO A C 1
ATOM 715 O O . PRO A 1 91 ? 5.609 1.663 13.188 1 93.38 91 PRO A O 1
ATOM 718 N N . GLY A 1 92 ? 5.301 1.269 15.422 1 96.12 92 GLY A N 1
ATOM 719 C CA . GLY A 1 92 ? 6.512 1.965 15.828 1 96.12 92 GLY A CA 1
ATOM 720 C C . GLY A 1 92 ? 6.312 3.459 16 1 96.12 92 GLY A C 1
ATOM 721 O O . GLY A 1 92 ? 7.18 4.148 16.547 1 96.12 92 GLY A O 1
ATOM 722 N N . VAL A 1 93 ? 5.121 3.99 15.586 1 98.06 93 VAL A N 1
ATOM 723 C CA . VAL A 1 93 ? 4.91 5.434 15.57 1 98.06 93 VAL A CA 1
ATOM 724 C C . VAL A 1 93 ? 4.867 5.969 17 1 98.06 93 VAL A C 1
ATOM 726 O O . VAL A 1 93 ? 5.586 6.914 17.328 1 98.06 93 VAL A O 1
ATOM 729 N N . GLU A 1 94 ? 4.074 5.344 17.828 1 97.88 94 GLU A N 1
ATOM 730 C CA . GLU A 1 94 ? 3.918 5.848 19.188 1 97.88 94 GLU A CA 1
ATOM 731 C C . GLU A 1 94 ? 5.254 5.855 19.938 1 97.88 94 GLU A C 1
ATOM 733 O O . GLU A 1 94 ? 5.691 6.895 20.422 1 97.88 94 GLU A O 1
ATOM 738 N N . ASP A 1 95 ? 5.957 4.723 19.953 1 97.81 95 ASP A N 1
ATOM 739 C CA . ASP A 1 95 ? 7.25 4.613 20.625 1 97.81 95 ASP A CA 1
ATOM 740 C C . ASP A 1 95 ? 8.281 5.531 19.969 1 97.81 95 ASP A C 1
ATOM 742 O O . ASP A 1 95 ? 9.117 6.125 20.656 1 97.81 95 ASP A O 1
ATOM 746 N N . GLY A 1 96 ? 8.203 5.613 18.641 1 98.25 96 GLY A N 1
ATOM 747 C CA . GLY A 1 96 ? 9.148 6.449 17.922 1 98.25 96 GLY A CA 1
ATOM 748 C C . GLY A 1 96 ? 9 7.926 18.234 1 98.25 96 GLY A C 1
ATOM 749 O O . GLY A 1 96 ? 10 8.633 18.406 1 98.25 96 GLY A O 1
ATOM 750 N N . LEU A 1 97 ? 7.781 8.383 18.344 1 98.5 97 LEU A N 1
ATOM 751 C CA . LEU A 1 97 ? 7.527 9.781 18.672 1 98.5 97 LEU A CA 1
ATOM 752 C C . LEU A 1 97 ? 8.031 10.109 20.062 1 98.5 97 LEU A C 1
ATOM 754 O O . LEU A 1 97 ? 8.586 11.188 20.297 1 98.5 97 LEU A O 1
ATOM 758 N N . MET A 1 98 ? 7.828 9.18 20.984 1 97.62 98 MET A N 1
ATOM 759 C CA . MET A 1 98 ? 8.32 9.367 22.344 1 97.62 98 MET A CA 1
ATOM 760 C C . MET A 1 98 ? 9.844 9.445 22.359 1 97.62 98 MET A C 1
ATOM 762 O O . MET A 1 98 ? 10.414 10.273 23.078 1 97.62 98 MET A O 1
ATOM 766 N N . THR A 1 99 ? 10.461 8.602 21.609 1 97.81 99 THR A N 1
ATOM 767 C CA . THR A 1 99 ? 11.914 8.602 21.5 1 97.81 99 THR A CA 1
ATOM 768 C C . THR A 1 99 ? 12.414 9.93 20.938 1 97.81 99 THR A C 1
ATOM 770 O O . THR A 1 99 ? 13.352 10.523 21.469 1 97.81 99 THR A O 1
ATOM 773 N N . LEU A 1 100 ? 11.797 10.398 19.891 1 97.81 100 LEU A N 1
ATOM 774 C CA . LEU A 1 100 ? 12.172 11.664 19.281 1 97.81 100 LEU A CA 1
ATOM 775 C C . LEU A 1 100 ? 12.016 12.82 20.25 1 97.81 100 LEU A C 1
ATOM 777 O O . LEU A 1 100 ? 12.867 13.703 20.328 1 97.81 100 LEU A O 1
ATOM 781 N N . ASN A 1 101 ? 10.922 12.797 20.969 1 96.62 101 ASN A N 1
ATOM 782 C CA . ASN A 1 101 ? 10.688 13.805 21.984 1 96.62 101 ASN A CA 1
ATOM 783 C C . ASN A 1 101 ? 11.758 13.773 23.078 1 96.62 101 ASN A C 1
ATOM 785 O O . ASN A 1 101 ? 12.234 14.82 23.516 1 96.62 101 ASN A O 1
ATOM 789 N N . LYS A 1 102 ? 12.156 12.617 23.469 1 95.62 102 LYS A N 1
ATOM 790 C CA . LYS A 1 102 ? 13.195 12.445 24.484 1 95.62 102 LYS A CA 1
ATOM 791 C C . LYS A 1 102 ? 14.539 12.969 23.984 1 95.62 102 LYS A C 1
ATOM 793 O O . LYS A 1 102 ? 15.375 13.414 24.766 1 95.62 102 LYS A O 1
ATOM 798 N N . TRP A 1 103 ? 14.711 12.906 22.688 1 95.94 103 TRP A N 1
ATOM 799 C CA . TRP A 1 103 ? 15.938 13.414 22.078 1 95.94 103 TRP A CA 1
ATOM 800 C C . TRP A 1 103 ? 15.945 14.938 22.047 1 95.94 103 TRP A C 1
ATOM 802 O O . TRP A 1 103 ? 16.938 15.547 21.656 1 95.94 103 TRP A O 1
ATOM 812 N N . GLY A 1 104 ? 14.836 15.586 22.453 1 95.12 104 GLY A N 1
ATOM 813 C CA . GLY A 1 104 ? 14.75 17.031 22.5 1 95.12 104 GLY A CA 1
ATOM 814 C C . GLY A 1 104 ? 14.344 17.641 21.172 1 95.12 104 GLY A C 1
ATOM 815 O O . GLY A 1 104 ? 14.492 18.844 20.953 1 95.12 104 GLY A O 1
ATOM 816 N N . ILE A 1 105 ? 13.875 16.812 20.219 1 97.19 105 ILE A N 1
ATOM 817 C CA . ILE A 1 105 ? 13.438 17.281 18.906 1 97.19 105 ILE A CA 1
ATOM 818 C C . ILE A 1 105 ? 12.031 17.859 19.016 1 97.19 10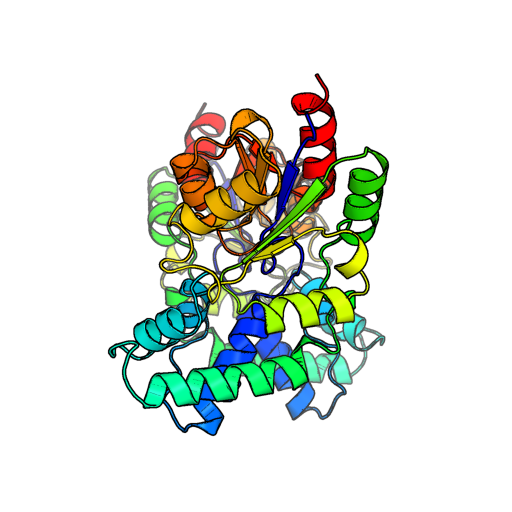5 ILE A C 1
ATOM 820 O O . ILE A 1 105 ? 11.156 17.281 19.672 1 97.19 105 ILE A O 1
ATOM 824 N N . LYS A 1 106 ? 11.805 19.016 18.453 1 98.12 106 LYS A N 1
ATOM 825 C CA . LYS A 1 106 ? 10.477 19.625 18.391 1 98.12 106 LYS A CA 1
ATOM 826 C C . LYS A 1 106 ? 9.633 18.984 17.297 1 98.12 106 LYS A C 1
ATOM 828 O O . LYS A 1 106 ? 10.078 18.859 16.156 1 98.12 106 LYS A O 1
ATOM 833 N N . LEU A 1 107 ? 8.477 18.562 17.688 1 98.69 107 LEU A N 1
ATOM 834 C CA . LEU A 1 107 ? 7.609 17.844 16.75 1 98.69 107 LEU A CA 1
ATOM 835 C C . LEU A 1 107 ? 6.398 18.688 16.375 1 98.69 107 LEU A C 1
ATOM 837 O O . LEU A 1 107 ? 5.805 19.344 17.234 1 98.69 107 LEU A O 1
ATOM 841 N N . SER A 1 108 ? 6.059 18.75 15.086 1 98.75 108 SER A N 1
ATOM 842 C CA . SER A 1 108 ? 4.883 19.438 14.562 1 98.75 108 SER A CA 1
ATOM 843 C C . SER A 1 108 ? 4.188 18.594 13.492 1 98.75 108 SER A C 1
ATOM 845 O O . SER A 1 108 ? 4.734 17.594 13.023 1 98.75 108 SER A O 1
ATOM 847 N N . VAL A 1 109 ? 2.969 19 13.219 1 98.81 109 VAL A N 1
ATOM 848 C CA . VAL A 1 109 ? 2.186 18.344 12.172 1 98.81 109 VAL A CA 1
ATOM 849 C C . VAL A 1 109 ? 1.812 19.359 11.102 1 98.81 109 VAL A C 1
ATOM 851 O O . VAL A 1 109 ? 1.438 20.5 11.406 1 98.81 109 VAL A O 1
ATOM 854 N N . ALA A 1 110 ? 2.008 19.047 9.875 1 98.5 110 ALA A N 1
ATOM 855 C CA . ALA A 1 110 ? 1.429 19.719 8.711 1 98.5 110 ALA A CA 1
ATOM 856 C C . ALA A 1 110 ? 0.567 18.766 7.895 1 98.5 110 ALA A C 1
ATOM 858 O O . ALA A 1 110 ? 1.077 17.797 7.312 1 98.5 110 ALA A O 1
ATOM 859 N N . THR A 1 111 ? -0.722 18.969 7.891 1 97.94 111 THR A N 1
ATOM 860 C CA . THR A 1 111 ? -1.653 18.047 7.258 1 97.94 111 THR A CA 1
ATOM 861 C C . THR A 1 111 ? -2.658 18.797 6.391 1 97.94 111 THR A C 1
ATOM 863 O O . THR A 1 111 ? -2.9 19.984 6.602 1 97.94 111 THR A O 1
ATOM 866 N N . SER A 1 112 ? -3.18 18.109 5.363 1 94.94 112 SER A N 1
ATOM 867 C CA . SER A 1 112 ? -4.211 18.688 4.508 1 94.94 112 SER A CA 1
ATOM 868 C C . SER A 1 112 ? -5.586 18.578 5.156 1 94.94 112 SER A C 1
ATOM 870 O O . SER A 1 112 ? -6.578 19.062 4.602 1 94.94 112 SER A O 1
ATOM 872 N N . LYS A 1 113 ? -5.68 18.031 6.355 1 93.5 113 LYS A N 1
ATOM 873 C CA . LYS A 1 113 ? -6.898 18.016 7.16 1 93.5 113 LYS A CA 1
ATOM 874 C C . LYS A 1 113 ? -7.109 19.375 7.836 1 93.5 113 LYS A C 1
ATOM 876 O O . LYS A 1 113 ? -6.176 20.172 7.961 1 93.5 113 LYS A O 1
ATOM 881 N N . PHE A 1 114 ? -8.352 19.469 8.227 1 93.56 114 PHE A N 1
ATOM 882 C CA . PHE A 1 114 ? -8.609 20.594 9.102 1 93.56 114 PHE A CA 1
ATOM 883 C C . PHE A 1 114 ? -7.906 20.406 10.445 1 93.56 114 PHE A C 1
ATOM 885 O O . PHE A 1 114 ? -7.844 19.297 10.969 1 93.56 114 PHE A O 1
ATOM 892 N N . THR A 1 115 ? -7.5 21.562 11.016 1 96.38 115 THR A N 1
ATOM 893 C CA . THR A 1 115 ? -6.727 21.547 12.258 1 96.38 115 THR A CA 1
ATOM 894 C C . THR A 1 115 ? -7.512 20.859 13.375 1 96.38 115 THR A C 1
ATOM 896 O O . THR A 1 115 ? -6.965 20.031 14.109 1 96.38 115 THR A O 1
ATOM 899 N N . ALA A 1 116 ? -8.773 21.109 13.422 1 94.62 116 ALA A N 1
ATOM 900 C CA . ALA A 1 116 ? -9.602 20.531 14.477 1 94.62 116 ALA A CA 1
ATOM 901 C C . ALA A 1 116 ? -9.688 19.016 14.336 1 94.62 116 ALA A C 1
ATOM 903 O O . ALA A 1 116 ? -9.633 18.281 15.328 1 94.62 116 ALA A O 1
ATOM 904 N N . SER A 1 117 ? -9.82 18.547 13.125 1 95.06 117 SER A N 1
ATOM 905 C CA . SER A 1 117 ? -9.891 17.125 12.867 1 95.06 117 SER A CA 1
ATOM 906 C C . SER A 1 117 ? -8.562 16.438 13.156 1 95.06 117 SER A C 1
ATOM 908 O O . SER A 1 117 ? -8.531 15.336 13.711 1 95.06 117 SER A O 1
ATOM 910 N N . ALA A 1 118 ? -7.508 17.094 12.797 1 96.88 118 ALA A N 1
ATOM 911 C CA . ALA A 1 118 ? -6.168 16.562 13.055 1 96.88 118 ALA A CA 1
ATOM 912 C C . ALA A 1 118 ? -5.902 16.438 14.547 1 96.88 118 ALA A C 1
ATOM 914 O O . ALA A 1 118 ? -5.422 15.406 15.016 1 96.88 118 ALA A O 1
ATOM 915 N N . THR A 1 119 ? -6.242 17.484 15.258 1 97.56 119 THR A N 1
ATOM 916 C CA . THR A 1 119 ? -6.035 17.516 16.703 1 97.56 119 THR A CA 1
ATOM 917 C C . THR A 1 119 ? -6.871 16.438 17.391 1 97.56 119 THR A C 1
ATOM 919 O O . THR A 1 119 ? -6.379 15.742 18.281 1 97.56 119 THR A O 1
ATOM 922 N N . ALA A 1 120 ? -8.086 16.297 16.953 1 96.94 120 ALA A N 1
ATOM 923 C CA . ALA A 1 120 ? -8.969 15.281 17.516 1 96.94 120 ALA A CA 1
ATOM 924 C C . ALA A 1 120 ? -8.398 13.883 17.297 1 96.94 120 ALA A C 1
ATOM 926 O O . ALA A 1 120 ? -8.477 13.031 18.188 1 96.94 120 ALA A O 1
ATOM 927 N N . LEU A 1 121 ? -7.84 13.648 16.141 1 97.25 121 LEU A N 1
ATOM 928 C CA . LEU A 1 121 ? -7.258 12.352 15.812 1 97.25 121 LEU A CA 1
ATOM 929 C C . LEU A 1 121 ? -6.059 12.055 16.703 1 97.25 121 LEU A C 1
ATOM 931 O O . LEU A 1 121 ? -5.934 10.945 17.234 1 97.25 121 LEU A O 1
ATOM 935 N N . LEU A 1 122 ? -5.195 13.016 16.875 1 98.44 122 LEU A N 1
ATOM 936 C CA . LEU A 1 122 ? -4.016 12.875 17.719 1 98.44 122 LEU A CA 1
ATOM 937 C C . LEU A 1 122 ? -4.41 12.609 19.172 1 98.44 122 LEU A C 1
ATOM 939 O O . LEU A 1 122 ? -3.816 11.766 19.844 1 98.44 122 LEU A O 1
ATOM 943 N N . GLN A 1 123 ? -5.41 13.344 19.625 1 98.06 123 GLN A N 1
ATOM 944 C CA . GLN A 1 123 ? -5.902 13.18 21 1 98.06 123 GLN A CA 1
ATOM 945 C C . GLN A 1 123 ? -6.504 11.797 21.203 1 98.06 123 GLN A C 1
ATOM 947 O O . GLN A 1 123 ? -6.219 11.133 22.203 1 98.06 123 GLN A O 1
ATOM 952 N N . ALA A 1 124 ? -7.301 11.406 20.25 1 97.5 124 ALA A N 1
ATOM 953 C CA . ALA A 1 124 ? -7.949 10.102 20.344 1 97.5 124 ALA A CA 1
ATOM 954 C C . ALA A 1 124 ? -6.918 8.977 20.375 1 97.5 124 ALA A C 1
ATOM 956 O O . ALA A 1 124 ? -7.141 7.941 21 1 97.5 124 ALA A O 1
ATOM 957 N N . ALA A 1 125 ? -5.785 9.195 19.719 1 97.75 125 ALA A N 1
ATOM 958 C CA . ALA A 1 125 ? -4.727 8.195 19.672 1 97.75 125 ALA A CA 1
ATOM 959 C C . ALA A 1 125 ? -3.816 8.297 20.891 1 97.75 125 ALA A C 1
ATOM 961 O O . ALA A 1 125 ? -2.98 7.418 21.125 1 97.75 125 ALA A O 1
ATOM 962 N N . GLY A 1 126 ? -3.898 9.336 21.641 1 97.81 126 GLY A N 1
ATOM 963 C CA . GLY A 1 126 ? -3.133 9.531 22.859 1 97.81 126 GLY A CA 1
ATOM 964 C C . GLY A 1 126 ? -1.727 10.039 22.609 1 97.81 126 GLY A C 1
ATOM 965 O O . GLY A 1 126 ? -0.82 9.797 23.406 1 97.81 126 GLY A O 1
ATOM 966 N N . ILE A 1 127 ? -1.53 10.766 21.453 1 98.12 127 ILE A N 1
ATOM 967 C CA . ILE A 1 127 ? -0.161 11.164 21.141 1 98.12 127 ILE A CA 1
ATOM 968 C C . ILE A 1 127 ? -0.106 12.672 20.906 1 98.12 127 ILE A C 1
ATOM 970 O O . ILE A 1 127 ? 0.893 13.188 20.391 1 98.12 127 ILE A O 1
ATOM 974 N N . ASP A 1 128 ? -1.137 13.398 21.25 1 98.06 128 ASP A N 1
ATOM 975 C CA . ASP A 1 128 ? -1.226 14.828 20.969 1 98.06 128 ASP A CA 1
ATOM 976 C C . ASP A 1 128 ? -0.187 15.609 21.781 1 98.06 128 ASP A C 1
ATOM 978 O O . ASP A 1 128 ? 0.339 16.625 21.297 1 98.06 128 ASP A O 1
ATOM 982 N N . ALA A 1 129 ? 0.249 15.156 22.906 1 97.38 129 ALA A N 1
ATOM 983 C CA . ALA A 1 129 ? 1.047 15.906 23.875 1 97.38 129 ALA A CA 1
ATOM 984 C C . ALA A 1 129 ? 2.465 16.141 23.359 1 97.38 129 ALA A C 1
ATOM 986 O O . ALA A 1 129 ? 3.146 17.062 23.781 1 97.38 129 ALA A O 1
ATOM 987 N N . VAL A 1 130 ? 2.893 15.336 22.438 1 97.69 130 VAL A N 1
ATOM 988 C CA . VAL A 1 130 ? 4.289 15.43 22.016 1 97.69 130 VAL A CA 1
ATOM 989 C C . VAL A 1 130 ? 4.426 16.469 20.922 1 97.69 130 VAL A C 1
ATOM 991 O O . VAL A 1 130 ? 5.539 16.875 20.562 1 97.69 130 VAL A O 1
ATOM 994 N N . PHE A 1 131 ? 3.328 16.938 20.359 1 98.5 131 PHE A N 1
ATOM 995 C CA . PHE A 1 131 ? 3.383 17.891 19.25 1 98.5 131 PHE A CA 1
ATOM 996 C C . PHE A 1 131 ? 3.219 19.312 19.75 1 98.5 131 PHE A C 1
ATOM 998 O O . PHE A 1 131 ? 2.256 19.625 20.453 1 98.5 131 PHE A O 1
ATOM 1005 N N . ASP A 1 132 ? 4.129 20.172 19.312 1 97.06 132 ASP A N 1
ATOM 1006 C CA . ASP A 1 132 ? 4.105 21.578 19.703 1 97.06 132 ASP A CA 1
ATOM 1007 C C . ASP A 1 132 ? 3.135 22.375 18.828 1 97.06 132 ASP A C 1
ATOM 1009 O O . ASP A 1 132 ? 2.58 23.391 19.266 1 97.06 132 ASP A O 1
ATOM 1013 N N . ARG A 1 133 ? 3.01 21.953 17.641 1 97.31 133 ARG A N 1
ATOM 1014 C CA . ARG A 1 133 ? 2.238 22.703 16.656 1 97.31 133 ARG A CA 1
ATOM 1015 C C . ARG A 1 133 ? 1.56 21.766 15.656 1 97.31 133 ARG A C 1
ATOM 1017 O O . ARG A 1 133 ? 2.164 20.797 15.195 1 97.31 133 ARG A O 1
ATOM 1024 N N . VAL A 1 134 ? 0.303 22.031 15.461 1 98.38 134 VAL A N 1
ATOM 1025 C CA . VAL A 1 134 ? -0.473 21.328 14.445 1 98.38 134 VAL A CA 1
ATOM 1026 C C . VAL A 1 134 ? -1.07 22.344 13.461 1 98.38 134 VAL A C 1
ATOM 1028 O O . VAL A 1 134 ? -1.838 23.219 13.859 1 98.38 134 VAL A O 1
ATOM 1031 N N . ILE A 1 135 ? -0.701 22.266 12.195 1 97.81 135 ILE A N 1
ATOM 1032 C CA . ILE A 1 135 ? -1.204 23.156 11.156 1 97.81 135 ILE A CA 1
ATOM 1033 C C . ILE A 1 135 ? -1.984 22.344 10.117 1 97.81 135 ILE A C 1
ATOM 1035 O O . ILE A 1 135 ? -1.441 21.422 9.5 1 97.81 135 ILE A O 1
ATOM 1039 N N . GLY A 1 136 ? -3.244 22.688 10.008 1 97.19 136 GLY A N 1
ATOM 1040 C CA . GLY A 1 136 ? -4.102 22.078 9 1 97.19 136 GLY A CA 1
ATOM 1041 C C . GLY A 1 136 ? -4.34 22.969 7.801 1 97.19 136 GLY A C 1
ATOM 1042 O O . GLY A 1 136 ? -3.748 24.047 7.695 1 97.19 136 GLY A O 1
ATOM 1043 N N . ALA A 1 137 ? -5.168 22.469 6.871 1 94 137 ALA A N 1
ATOM 1044 C CA . ALA A 1 137 ? -5.465 23.172 5.621 1 94 137 ALA A CA 1
ATOM 1045 C C . ALA A 1 137 ? -6.184 24.484 5.891 1 94 137 ALA A C 1
ATOM 1047 O O . ALA A 1 137 ? -6.062 25.438 5.109 1 94 137 ALA A O 1
ATOM 1048 N N . ASP A 1 138 ? -6.805 24.562 7 1 93.56 138 ASP A N 1
ATOM 1049 C CA . ASP A 1 138 ? -7.602 25.75 7.332 1 93.56 138 ASP A CA 1
ATOM 1050 C C . ASP A 1 138 ? -6.73 26.844 7.918 1 93.56 138 ASP A C 1
ATOM 1052 O O . ASP A 1 138 ? -7.199 27.969 8.133 1 93.56 138 ASP A O 1
ATOM 1056 N N . HIS A 1 139 ? -5.5 26.578 8.18 1 95.75 139 HIS A N 1
ATOM 1057 C CA . HIS A 1 139 ? -4.605 27.578 8.758 1 95.75 139 HIS A CA 1
ATOM 1058 C C . HIS A 1 139 ? -3.639 28.125 7.711 1 95.75 139 HIS A C 1
ATOM 1060 O O . HIS A 1 139 ? -2.688 28.828 8.047 1 95.75 139 HIS A O 1
ATOM 1066 N N . VAL A 1 140 ? -3.861 27.781 6.492 1 96.38 140 VAL A N 1
ATOM 1067 C CA . VAL A 1 140 ? -3.041 28.297 5.398 1 96.38 140 VAL A CA 1
ATOM 1068 C C . VAL A 1 140 ? -3.939 28.781 4.266 1 96.38 140 VAL A C 1
ATOM 1070 O O . VAL A 1 140 ? -5.078 28.328 4.125 1 96.38 140 VAL A O 1
ATOM 1073 N N . SER A 1 141 ? -3.445 29.766 3.492 1 95.69 141 SER A N 1
ATOM 1074 C CA . SER A 1 141 ? -4.152 30.234 2.301 1 95.69 141 SER A CA 1
ATOM 1075 C C . SER A 1 141 ? -4.074 29.203 1.18 1 95.69 141 SER A C 1
ATOM 1077 O O . SER A 1 141 ? -5.039 29 0.44 1 95.69 141 SER A O 1
ATOM 1079 N N . LYS A 1 142 ? -2.965 28.5 1.043 1 95.5 142 LYS A N 1
ATOM 1080 C CA . LYS A 1 142 ? -2.734 27.422 0.086 1 95.5 142 LYS A CA 1
ATOM 1081 C C . LYS A 1 142 ? -2.162 26.188 0.776 1 95.5 142 LYS A C 1
ATOM 1083 O O . LYS A 1 142 ? -1.069 26.234 1.344 1 95.5 142 LYS A O 1
ATOM 1088 N N . PRO A 1 143 ? -2.875 25.109 0.683 1 94.75 143 PRO A N 1
ATOM 1089 C CA . PRO A 1 143 ? -2.373 23.891 1.296 1 94.75 143 PRO A CA 1
ATOM 1090 C C . PRO A 1 143 ? -1.219 23.266 0.512 1 94.75 143 PRO A C 1
ATOM 1092 O O . PRO A 1 143 ? -0.88 23.734 -0.575 1 94.75 143 PRO A O 1
ATOM 1095 N N . LYS A 1 144 ? -0.62 22.188 1.134 1 95.69 144 LYS A N 1
ATOM 1096 C CA . LYS A 1 144 ? 0.396 21.438 0.401 1 95.69 144 LYS A CA 1
ATOM 1097 C C . LYS A 1 144 ? -0.081 21.094 -1.008 1 95.69 144 LYS A C 1
ATOM 1099 O O . LYS A 1 144 ? -1.259 20.797 -1.214 1 95.69 144 LYS A O 1
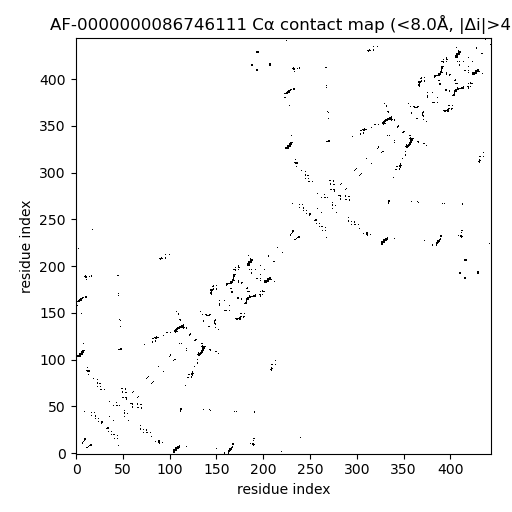ATOM 1104 N N . PRO A 1 145 ? 0.894 21.25 -1.896 1 96.44 145 PRO A N 1
ATOM 1105 C CA . PRO A 1 145 ? 2.355 21.328 -1.845 1 96.44 145 PRO A CA 1
ATOM 1106 C C . PRO A 1 145 ? 2.863 22.766 -1.688 1 96.44 145 PRO A C 1
ATOM 1108 O O . PRO A 1 145 ? 4.074 23 -1.706 1 96.44 145 PRO A O 1
ATOM 1111 N N . ASP A 1 146 ? 1.98 23.719 -1.575 1 97.56 146 ASP A N 1
ATOM 1112 C CA . ASP A 1 146 ? 2.43 25.078 -1.282 1 97.56 146 ASP A CA 1
ATOM 1113 C C . ASP A 1 146 ? 3.283 25.109 -0.016 1 97.56 146 ASP A C 1
ATOM 1115 O O . ASP A 1 146 ? 2.998 24.406 0.95 1 97.56 146 ASP A O 1
ATOM 1119 N N . PRO A 1 147 ? 4.285 25.938 0.028 1 98.06 147 PRO A N 1
ATOM 1120 C CA . PRO A 1 147 ? 5.234 25.938 1.145 1 98.06 147 PRO A CA 1
ATOM 1121 C C . PRO A 1 147 ? 4.668 26.594 2.402 1 98.06 147 PRO A C 1
ATOM 1123 O O . PRO A 1 147 ? 5.312 26.578 3.453 1 98.06 147 PRO A O 1
ATOM 1126 N N . GLU A 1 148 ? 3.484 27.094 2.377 1 98.44 148 GLU A N 1
ATOM 1127 C CA . GLU A 1 148 ? 2.979 27.969 3.426 1 98.44 148 GLU A CA 1
ATOM 1128 C C . GLU A 1 148 ? 2.953 27.266 4.777 1 98.44 148 GLU A C 1
ATOM 1130 O O . GLU A 1 148 ? 3.348 27.844 5.793 1 98.44 148 GLU A O 1
ATOM 1135 N N . SER A 1 149 ? 2.508 26.047 4.82 1 98.19 149 SER A N 1
ATOM 1136 C CA . SER A 1 149 ? 2.441 25.328 6.09 1 98.19 149 SER A CA 1
ATOM 1137 C C . SER A 1 149 ? 3.832 25.141 6.688 1 98.19 149 SER A C 1
ATOM 1139 O O . SER A 1 149 ? 4.027 25.344 7.887 1 98.19 149 SER A O 1
ATOM 1141 N N . GLY A 1 150 ? 4.781 24.75 5.824 1 98.25 150 GLY A N 1
ATOM 1142 C CA . GLY A 1 150 ? 6.156 24.609 6.281 1 98.25 150 GLY A CA 1
ATOM 1143 C C . GLY A 1 150 ? 6.754 25.922 6.785 1 98.25 150 GLY A C 1
ATOM 1144 O O . GLY A 1 150 ? 7.406 25.938 7.832 1 98.25 150 GLY A O 1
ATOM 1145 N N . ARG A 1 151 ? 6.48 27.016 6.07 1 98.31 151 ARG A N 1
ATOM 1146 C CA . ARG A 1 151 ? 6.992 28.312 6.457 1 98.31 151 ARG A CA 1
ATOM 1147 C C . ARG A 1 151 ? 6.414 28.75 7.801 1 98.31 151 ARG A C 1
ATOM 1149 O O . ARG A 1 151 ? 7.129 29.312 8.641 1 98.31 151 ARG A O 1
ATOM 1156 N N . LYS A 1 152 ? 5.148 28.5 8 1 98.31 152 LYS A N 1
ATOM 1157 C CA . LYS A 1 152 ? 4.5 28.875 9.258 1 98.31 152 LYS A CA 1
ATOM 1158 C C . LYS A 1 152 ? 5.109 28.125 10.438 1 98.31 152 LYS A C 1
ATOM 1160 O O . LYS A 1 152 ? 5.285 28.688 11.516 1 98.31 152 LYS A O 1
ATOM 1165 N N . ILE A 1 153 ? 5.414 26.875 10.211 1 98 153 ILE A N 1
ATOM 1166 C CA . ILE A 1 153 ? 6 26.078 11.281 1 98 153 ILE A CA 1
ATOM 1167 C C . ILE A 1 153 ? 7.41 26.562 11.578 1 98 153 ILE A C 1
ATOM 1169 O O . ILE A 1 153 ? 7.793 26.703 12.742 1 98 153 ILE A O 1
ATOM 1173 N N . LEU A 1 154 ? 8.18 26.875 10.562 1 97.5 154 LEU A N 1
ATOM 1174 C CA . LEU A 1 154 ? 9.516 27.406 10.75 1 97.5 154 LEU A CA 1
ATOM 1175 C C . LEU A 1 154 ? 9.469 28.75 11.484 1 97.5 154 LEU A C 1
ATOM 1177 O O . LEU A 1 154 ? 10.273 29 12.383 1 97.5 154 LEU A O 1
ATOM 1181 N N . GLU A 1 155 ? 8.516 29.578 11.078 1 97.62 155 GLU A N 1
ATOM 1182 C CA . GLU A 1 155 ? 8.336 30.875 11.727 1 97.62 155 GLU A CA 1
ATOM 1183 C C . GLU A 1 155 ? 8 30.703 13.211 1 97.62 155 GLU A C 1
ATOM 1185 O O . GLU A 1 155 ? 8.516 31.438 14.055 1 97.62 155 GLU A O 1
ATOM 1190 N N . TYR A 1 156 ? 7.184 29.75 13.508 1 97.06 156 TYR A N 1
ATOM 1191 C CA . TYR A 1 156 ? 6.793 29.469 14.891 1 97.06 156 TYR A CA 1
ATOM 1192 C C . TYR A 1 156 ? 8.008 29.172 15.75 1 97.06 156 TYR A C 1
ATOM 1194 O O . TYR A 1 156 ? 8.086 29.625 16.906 1 97.06 156 TYR A O 1
ATOM 1202 N N . TYR A 1 157 ? 8.969 28.469 15.203 1 96.94 157 TYR A N 1
ATOM 1203 C CA . TYR A 1 157 ? 10.133 28.047 15.969 1 96.94 157 TYR A CA 1
ATOM 1204 C C . TYR A 1 157 ? 11.281 29.031 15.797 1 96.94 157 TYR A C 1
ATOM 1206 O O . TYR A 1 157 ? 12.32 28.906 16.453 1 96.94 157 TYR A O 1
ATOM 1214 N N . GLY A 1 158 ? 11.078 30.047 14.93 1 96.56 158 GLY A N 1
ATOM 1215 C CA . GLY A 1 158 ? 12.203 30.906 14.594 1 96.56 158 GLY A CA 1
ATOM 1216 C C . GLY A 1 158 ? 13.383 30.141 14.008 1 96.56 158 GLY A C 1
ATOM 1217 O O . GLY A 1 158 ? 14.531 30.391 14.359 1 96.56 158 GLY A O 1
ATOM 1218 N N . ALA A 1 159 ? 13.117 29.203 13.148 1 96.19 159 ALA A N 1
ATOM 1219 C CA . ALA A 1 159 ? 14.141 28.281 12.672 1 96.19 159 ALA A CA 1
ATOM 1220 C C . ALA A 1 159 ? 14.367 28.438 11.172 1 96.19 159 ALA A C 1
ATOM 1222 O O . ALA A 1 159 ? 13.5 28.938 10.453 1 96.19 159 ALA A O 1
ATOM 1223 N N . MET A 1 160 ? 15.477 28.047 10.758 1 96.38 160 MET A N 1
ATOM 1224 C CA . MET A 1 160 ? 15.82 27.969 9.344 1 96.38 160 MET A CA 1
ATOM 1225 C C . MET A 1 160 ? 15.438 26.609 8.766 1 96.38 160 MET A C 1
ATOM 1227 O O . MET A 1 160 ? 15.359 25.609 9.5 1 96.38 160 MET A O 1
ATOM 1231 N N . PRO A 1 161 ? 15.234 26.562 7.441 1 96.94 161 PRO A N 1
ATOM 1232 C CA . PRO A 1 161 ? 14.805 25.312 6.812 1 96.94 161 PRO A CA 1
ATOM 1233 C C . PRO A 1 161 ? 15.766 24.156 7.07 1 96.94 161 PRO A C 1
ATOM 1235 O O . PRO A 1 161 ? 15.344 23.016 7.184 1 96.94 161 PRO A O 1
ATOM 1238 N N . GLU A 1 162 ? 17.016 24.438 7.242 1 95 162 GLU A N 1
ATOM 1239 C CA . GLU A 1 162 ? 18.031 23.406 7.41 1 95 162 GLU A CA 1
ATOM 1240 C C . GLU A 1 162 ? 17.859 22.656 8.734 1 95 162 GLU A C 1
ATOM 1242 O O . GLU A 1 162 ? 18.391 21.562 8.914 1 95 162 GLU A O 1
ATOM 1247 N N . MET A 1 163 ? 17.094 23.25 9.602 1 95.38 163 MET A N 1
ATOM 1248 C CA . MET A 1 163 ? 16.906 22.672 10.922 1 95.38 163 MET A CA 1
ATOM 1249 C C . MET A 1 163 ? 15.68 21.766 10.953 1 95.38 163 MET A C 1
ATOM 1251 O O . MET A 1 163 ? 15.398 21.109 11.961 1 95.38 163 MET A O 1
ATOM 1255 N N . ALA A 1 164 ? 14.961 21.656 9.836 1 97.5 164 ALA A N 1
ATOM 1256 C CA . ALA A 1 164 ? 13.688 20.953 9.828 1 97.5 164 ALA A CA 1
ATOM 1257 C C . ALA A 1 164 ? 13.695 19.828 8.789 1 97.5 164 ALA A C 1
ATOM 1259 O O . ALA A 1 164 ? 14.375 19.922 7.766 1 97.5 164 ALA A O 1
ATOM 1260 N N . VAL A 1 165 ? 13.023 18.766 9.094 1 98.44 165 VAL A N 1
ATOM 1261 C CA . VAL A 1 165 ? 12.797 17.641 8.188 1 98.44 165 VAL A CA 1
ATOM 1262 C C . VAL A 1 165 ? 11.305 17.328 8.102 1 98.44 165 VAL A C 1
ATOM 1264 O O . VAL A 1 165 ? 10.633 17.188 9.125 1 98.44 165 VAL A O 1
ATOM 1267 N N . MET A 1 166 ? 10.773 17.312 6.91 1 98.81 166 MET A N 1
ATOM 1268 C CA . MET A 1 166 ? 9.398 16.875 6.652 1 98.81 166 MET A CA 1
ATOM 1269 C C . MET A 1 166 ? 9.32 15.367 6.484 1 98.81 166 MET A C 1
ATOM 1271 O O . MET A 1 166 ? 10.094 14.781 5.73 1 98.81 166 MET A O 1
ATOM 1275 N N . VAL A 1 167 ? 8.484 14.68 7.266 1 98.88 167 VAL A N 1
ATOM 1276 C CA . VAL A 1 167 ? 8.195 13.258 7.102 1 98.88 167 VAL A CA 1
ATOM 1277 C C . VAL A 1 167 ? 6.793 13.078 6.531 1 98.88 167 VAL A C 1
ATOM 1279 O O . VAL A 1 167 ? 5.809 13.469 7.16 1 98.88 167 VAL A O 1
ATOM 1282 N N . GLY A 1 168 ? 6.656 12.562 5.34 1 98.69 168 GLY A N 1
ATOM 1283 C CA . GLY A 1 168 ? 5.363 12.391 4.695 1 98.69 168 GLY A CA 1
ATOM 1284 C C . GLY A 1 168 ? 5.332 11.234 3.711 1 98.69 168 GLY A C 1
ATOM 1285 O O . GLY A 1 168 ? 6.352 10.586 3.479 1 98.69 168 GLY A O 1
ATOM 1286 N N . ASP A 1 169 ? 4.109 10.977 3.176 1 97.75 169 ASP A N 1
ATOM 1287 C CA . ASP A 1 169 ? 3.949 9.781 2.35 1 97.75 169 ASP A CA 1
ATOM 1288 C C . ASP A 1 169 ? 3.391 10.141 0.974 1 97.75 169 ASP A C 1
ATOM 1290 O O . ASP A 1 169 ? 3.1 9.258 0.168 1 97.75 169 ASP A O 1
ATOM 1294 N N . THR A 1 170 ? 3.184 11.406 0.692 1 97.19 170 THR A N 1
ATOM 1295 C CA . THR A 1 170 ? 2.727 11.836 -0.625 1 97.19 170 THR A CA 1
ATOM 1296 C C . THR A 1 170 ? 3.711 12.82 -1.246 1 97.19 170 THR A C 1
ATOM 1298 O O . THR A 1 170 ? 4.523 13.422 -0.54 1 97.19 170 THR A O 1
ATOM 1301 N N . THR A 1 171 ? 3.639 12.984 -2.58 1 97.5 171 THR A N 1
ATOM 1302 C CA . THR A 1 171 ? 4.484 13.945 -3.271 1 97.5 171 THR A CA 1
ATOM 1303 C C . THR A 1 171 ? 4.203 15.367 -2.779 1 97.5 171 THR A C 1
ATOM 1305 O O . THR A 1 171 ? 5.086 16.219 -2.805 1 97.5 171 THR A O 1
ATOM 1308 N N . HIS A 1 172 ? 3.033 15.586 -2.234 1 97.06 172 HIS A N 1
ATOM 1309 C CA . HIS A 1 172 ? 2.676 16.891 -1.708 1 97.06 172 HIS A CA 1
ATOM 1310 C C . HIS A 1 172 ? 3.562 17.281 -0.528 1 97.06 172 HIS A C 1
ATOM 1312 O O . HIS A 1 172 ? 3.955 18.438 -0.391 1 97.06 172 HIS A O 1
ATOM 1318 N N . ASP A 1 173 ? 3.836 16.328 0.275 1 98.44 173 ASP A N 1
ATOM 1319 C CA . ASP A 1 173 ? 4.715 16.562 1.418 1 98.44 173 ASP A CA 1
ATOM 1320 C C . ASP A 1 173 ? 6.129 16.922 0.96 1 98.44 173 ASP A C 1
ATOM 1322 O O . ASP A 1 173 ? 6.742 17.844 1.485 1 98.44 173 ASP A O 1
ATOM 1326 N N . ILE A 1 174 ? 6.602 16.156 -0.012 1 98.62 174 ILE A N 1
ATOM 1327 C CA . ILE A 1 174 ? 7.977 16.297 -0.486 1 98.62 174 ILE A CA 1
ATOM 1328 C C . ILE A 1 174 ? 8.133 17.609 -1.238 1 98.62 174 ILE A C 1
ATOM 1330 O O . ILE A 1 174 ? 9.094 18.344 -1.021 1 98.62 174 ILE A O 1
ATOM 1334 N N . TYR A 1 175 ? 7.188 17.938 -2.066 1 98.44 175 TYR A N 1
ATOM 1335 C CA . TYR A 1 175 ? 7.242 19.188 -2.816 1 98.44 175 TYR A CA 1
ATOM 1336 C C . TYR A 1 175 ? 7.176 20.375 -1.881 1 98.44 175 TYR A C 1
ATOM 1338 O O . TYR A 1 175 ? 7.863 21.375 -2.094 1 98.44 175 TYR A O 1
ATOM 1346 N N . MET A 1 176 ? 6.316 20.312 -0.869 1 98.19 176 MET A N 1
ATOM 1347 C CA . MET A 1 176 ? 6.266 21.375 0.13 1 98.19 176 MET A CA 1
ATOM 1348 C C . MET A 1 176 ? 7.625 21.578 0.792 1 98.19 176 MET A C 1
ATOM 1350 O O . MET A 1 176 ? 8.125 22.688 0.879 1 98.19 176 MET A O 1
ATOM 1354 N N . ALA A 1 177 ? 8.258 20.516 1.217 1 98.56 177 ALA A N 1
ATOM 1355 C CA . ALA A 1 177 ? 9.57 20.578 1.855 1 98.56 177 ALA A CA 1
ATOM 1356 C C . ALA A 1 177 ? 10.609 21.188 0.92 1 98.56 177 ALA A C 1
ATOM 1358 O O . ALA A 1 177 ? 11.359 22.078 1.316 1 98.56 177 ALA A O 1
ATOM 1359 N N . ASN A 1 178 ? 10.594 20.703 -0.316 1 98.19 178 ASN A N 1
ATOM 1360 C CA . ASN A 1 178 ? 11.531 21.219 -1.316 1 98.19 178 ASN A CA 1
ATOM 1361 C C . ASN A 1 178 ? 11.359 22.703 -1.546 1 98.19 178 ASN A C 1
ATOM 1363 O O . ASN A 1 178 ? 12.344 23.438 -1.646 1 98.19 178 ASN A O 1
ATOM 1367 N N . SER A 1 179 ? 10.164 23.156 -1.637 1 98.06 179 SER A N 1
ATOM 1368 C CA . SER A 1 179 ? 9.852 24.547 -1.911 1 98.06 179 SER A CA 1
ATOM 1369 C C . SER A 1 179 ? 10.312 25.453 -0.775 1 98.06 179 SER A C 1
ATOM 1371 O O . SER A 1 179 ? 10.656 26.609 -1.001 1 98.06 179 SER A O 1
ATOM 1373 N N . VAL A 1 180 ? 10.312 24.953 0.438 1 97.38 180 VAL A N 1
ATOM 1374 C CA . VAL A 1 180 ? 10.742 25.703 1.62 1 97.38 180 VAL A CA 1
ATOM 1375 C C . VAL A 1 180 ? 12.258 25.656 1.739 1 97.38 180 VAL A C 1
ATOM 1377 O O . VAL A 1 180 ? 12.867 26.516 2.371 1 97.38 180 VAL A O 1
ATOM 1380 N N . GLY A 1 181 ? 12.875 24.625 1.124 1 97.12 181 GLY A N 1
ATOM 1381 C CA . GLY A 1 181 ? 14.297 24.375 1.284 1 97.12 181 GLY A CA 1
ATOM 1382 C C . GLY A 1 181 ? 14.617 23.453 2.449 1 97.12 181 GLY A C 1
ATOM 1383 O O . GLY A 1 181 ? 15.719 23.484 2.992 1 97.12 181 GLY A O 1
ATOM 1384 N N . MET A 1 182 ? 13.672 22.719 2.885 1 96.56 182 MET A N 1
ATOM 1385 C CA . MET A 1 182 ? 13.859 21.781 3.988 1 96.56 182 MET A CA 1
ATOM 1386 C C . MET A 1 182 ? 14.109 20.375 3.465 1 96.56 182 MET A C 1
ATOM 1388 O O . MET A 1 182 ? 13.727 20.047 2.338 1 96.56 182 MET A O 1
ATOM 1392 N N . ARG A 1 183 ? 14.797 19.516 4.254 1 97.94 183 ARG A N 1
ATOM 1393 C CA . ARG A 1 183 ? 14.984 18.109 3.926 1 97.94 183 ARG A CA 1
ATOM 1394 C C . ARG A 1 183 ? 13.703 17.312 4.172 1 97.94 183 ARG A C 1
ATOM 1396 O O . ARG A 1 183 ? 12.789 17.797 4.848 1 97.94 183 ARG A O 1
ATOM 1403 N N . SER A 1 184 ? 13.641 16.125 3.557 1 98.75 184 SER A N 1
ATOM 1404 C CA . SER A 1 184 ? 12.414 15.352 3.705 1 98.75 184 SER A CA 1
ATOM 1405 C C . SER A 1 184 ? 12.711 13.859 3.758 1 98.75 184 SER A C 1
ATOM 1407 O O . SER A 1 184 ? 13.734 13.398 3.23 1 98.75 184 SER A O 1
ATOM 1409 N N . ILE A 1 185 ? 11.922 13.156 4.527 1 98.81 185 ILE A N 1
ATOM 1410 C CA . ILE A 1 185 ? 11.852 11.695 4.535 1 98.81 185 ILE A CA 1
ATOM 1411 C C . ILE A 1 185 ? 10.523 11.242 3.951 1 98.81 185 ILE A C 1
ATOM 1413 O O . ILE A 1 185 ? 9.461 11.523 4.512 1 98.81 185 ILE A O 1
ATOM 1417 N N . ALA A 1 186 ? 10.562 10.547 2.818 1 98.62 186 ALA A N 1
ATOM 1418 C CA . ALA A 1 186 ? 9.367 9.922 2.262 1 98.62 186 ALA A CA 1
ATOM 1419 C C . ALA A 1 186 ? 9.172 8.516 2.83 1 98.62 186 ALA A C 1
ATOM 1421 O O . ALA A 1 186 ? 10.031 7.648 2.676 1 98.62 186 ALA A O 1
ATOM 1422 N N . VAL A 1 187 ? 8.047 8.32 3.488 1 97.88 187 VAL A N 1
ATOM 1423 C CA . VAL A 1 187 ? 7.77 6.973 3.979 1 97.88 187 VAL A CA 1
ATOM 1424 C C . VAL A 1 187 ? 6.98 6.191 2.928 1 97.88 187 VAL A C 1
ATOM 1426 O O . VAL A 1 187 ? 6.102 6.746 2.264 1 97.88 187 VAL A O 1
ATOM 1429 N N . THR A 1 188 ? 7.242 4.914 2.768 1 94.56 188 THR A N 1
ATOM 1430 C CA . THR A 1 188 ? 6.781 4.164 1.604 1 94.56 188 THR A CA 1
ATOM 1431 C C . THR A 1 188 ? 5.539 3.348 1.945 1 94.56 188 THR A C 1
ATOM 1433 O O . THR A 1 188 ? 4.988 2.652 1.086 1 94.56 188 THR A O 1
ATOM 1436 N N . TYR A 1 189 ? 5.066 3.404 3.156 1 92.69 189 TYR A N 1
ATOM 1437 C CA . TYR A 1 189 ? 3.994 2.52 3.596 1 92.69 189 TYR A CA 1
ATOM 1438 C C . TYR A 1 189 ? 2.648 3.234 3.555 1 92.69 189 TYR A C 1
ATOM 1440 O O . TYR A 1 189 ? 1.626 2.668 3.951 1 92.69 189 TYR A O 1
ATOM 1448 N N . GLY A 1 190 ? 2.621 4.441 3.01 1 93.44 190 GLY A N 1
ATOM 1449 C CA . GLY A 1 190 ? 1.415 5.25 3.045 1 93.44 190 GLY A CA 1
ATOM 1450 C C . GLY A 1 190 ? 0.643 5.227 1.739 1 93.44 190 GLY A C 1
ATOM 1451 O O . GLY A 1 190 ? 0.32 4.156 1.222 1 93.44 190 GLY A O 1
ATOM 1452 N N . ILE A 1 191 ? 0.44 6.371 1.162 1 91.56 191 ILE A N 1
ATOM 1453 C CA . ILE A 1 191 ? -0.501 6.547 0.061 1 91.56 191 ILE A CA 1
ATOM 1454 C C . ILE A 1 191 ? 0.223 6.363 -1.271 1 91.56 191 ILE A C 1
ATOM 1456 O O . ILE A 1 191 ? -0.172 5.531 -2.09 1 91.56 191 ILE A O 1
ATOM 1460 N N . HIS A 1 192 ? 1.278 7.152 -1.505 1 92.31 192 HIS A N 1
ATOM 1461 C CA . HIS A 1 192 ? 1.976 7.062 -2.783 1 92.31 192 HIS A CA 1
ATOM 1462 C C . HIS A 1 192 ? 2.971 5.906 -2.787 1 92.31 192 HIS A C 1
ATOM 1464 O O . HIS A 1 192 ? 3.6 5.621 -1.766 1 92.31 192 HIS A O 1
ATOM 1470 N N . ASN A 1 193 ? 3.143 5.309 -3.91 1 88.81 193 ASN A N 1
ATOM 1471 C CA . ASN A 1 193 ? 4.125 4.234 -4.027 1 88.81 193 ASN A CA 1
ATOM 1472 C C . ASN A 1 193 ? 5.547 4.785 -4.129 1 88.81 193 ASN A C 1
ATOM 1474 O O . ASN A 1 193 ? 5.738 5.988 -4.324 1 88.81 193 ASN A O 1
ATOM 1478 N N . VAL A 1 194 ? 6.496 3.895 -4.016 1 91.62 194 VAL A N 1
ATOM 1479 C CA . VAL A 1 194 ? 7.902 4.277 -3.928 1 91.62 194 VAL A CA 1
ATOM 1480 C C . VAL A 1 194 ? 8.328 4.996 -5.207 1 91.62 194 VAL A C 1
ATOM 1482 O O . VAL A 1 194 ? 9 6.027 -5.152 1 91.62 194 VAL A O 1
ATOM 1485 N N . CYS A 1 195 ? 7.906 4.48 -6.363 1 91.12 195 CYS A N 1
ATOM 1486 C CA . CYS A 1 195 ? 8.297 5.086 -7.633 1 91.12 195 CYS A CA 1
ATOM 1487 C C . CYS A 1 195 ? 7.793 6.52 -7.734 1 91.12 195 CYS A C 1
ATOM 1489 O O . CYS A 1 195 ? 8.523 7.41 -8.172 1 91.12 195 CYS A O 1
ATOM 1491 N N . THR A 1 196 ? 6.562 6.73 -7.332 1 92.44 196 THR A N 1
ATOM 1492 C CA . THR A 1 196 ? 5.973 8.062 -7.328 1 92.44 196 THR A CA 1
ATOM 1493 C C . THR A 1 196 ? 6.719 8.984 -6.367 1 92.44 196 THR A C 1
ATOM 1495 O O . THR A 1 196 ? 7.027 10.133 -6.711 1 92.44 196 THR A O 1
ATOM 1498 N N . LEU A 1 197 ? 7.055 8.484 -5.262 1 96.25 197 LEU A N 1
ATOM 1499 C CA . LEU A 1 197 ? 7.746 9.273 -4.246 1 96.25 197 LEU A CA 1
ATOM 1500 C C . LEU A 1 197 ? 9.148 9.648 -4.715 1 96.25 197 LEU A C 1
ATOM 1502 O O . LEU A 1 197 ? 9.594 10.781 -4.496 1 96.25 197 LEU A O 1
ATOM 1506 N N . GLU A 1 198 ? 9.82 8.734 -5.312 1 94.38 198 GLU A N 1
ATOM 1507 C CA . GLU A 1 198 ? 11.18 8.977 -5.801 1 94.38 198 GLU A CA 1
ATOM 1508 C C . GLU A 1 198 ? 11.203 10.117 -6.816 1 94.38 198 GLU A C 1
ATOM 1510 O O . GLU A 1 198 ? 12.156 10.891 -6.867 1 94.38 198 GLU A O 1
ATOM 1515 N N . GLU A 1 199 ? 10.18 10.188 -7.574 1 94.75 199 GLU A N 1
ATOM 1516 C CA . GLU A 1 199 ? 10.094 11.234 -8.586 1 94.75 199 GLU A CA 1
ATOM 1517 C C . GLU A 1 199 ? 10.055 12.617 -7.945 1 94.75 199 GLU A C 1
ATOM 1519 O O . GLU A 1 199 ? 10.477 13.602 -8.562 1 94.75 199 GLU A O 1
ATOM 1524 N N . ALA A 1 200 ? 9.594 12.719 -6.727 1 97.19 200 ALA A N 1
ATOM 1525 C CA . ALA A 1 200 ? 9.5 13.992 -6.02 1 97.19 200 ALA A CA 1
ATOM 1526 C C . ALA A 1 200 ? 10.836 14.375 -5.398 1 97.19 200 ALA A C 1
ATOM 1528 O O . ALA A 1 200 ? 10.984 15.477 -4.859 1 97.19 200 ALA A O 1
ATOM 1529 N N . LYS A 1 201 ? 11.836 13.43 -5.434 1 97.62 201 LYS A N 1
ATOM 1530 C CA . LYS A 1 201 ? 13.219 13.648 -5.012 1 97.62 201 LYS A CA 1
ATOM 1531 C C . LYS A 1 201 ? 13.289 13.984 -3.523 1 97.62 201 LYS A C 1
ATOM 1533 O O . LYS A 1 201 ? 13.859 15.008 -3.141 1 97.62 201 LYS A O 1
ATOM 1538 N N . PRO A 1 202 ? 12.766 13.133 -2.664 1 98.62 202 PRO A N 1
ATOM 1539 C CA . PRO A 1 202 ? 13 13.297 -1.228 1 98.62 202 PRO A CA 1
ATOM 1540 C C . PRO A 1 202 ? 14.469 13.18 -0.851 1 98.62 202 PRO A C 1
ATOM 1542 O O . PRO A 1 202 ? 15.266 12.625 -1.614 1 98.62 202 PRO A O 1
ATOM 1545 N N . THR A 1 203 ? 14.875 13.766 0.323 1 98.44 203 THR A N 1
ATOM 1546 C CA . THR A 1 203 ? 16.25 13.617 0.806 1 98.44 203 THR A CA 1
ATOM 1547 C C . THR A 1 203 ? 16.531 12.164 1.171 1 98.44 203 THR A C 1
ATOM 1549 O O . THR A 1 203 ? 17.609 11.641 0.855 1 98.44 203 THR A O 1
ATOM 1552 N N . TRP A 1 204 ? 15.609 11.539 1.866 1 98 204 TRP A N 1
ATOM 1553 C CA . TRP A 1 204 ? 15.719 10.141 2.264 1 98 204 TRP A CA 1
ATOM 1554 C C . TRP A 1 204 ? 14.406 9.406 2.037 1 98 204 TRP A C 1
ATOM 1556 O O . TRP A 1 204 ? 13.352 10.031 1.912 1 98 204 TRP A O 1
ATOM 1566 N N . ILE A 1 205 ? 14.469 8.125 1.964 1 96.94 205 ILE A N 1
ATOM 1567 C CA . ILE A 1 205 ? 13.312 7.238 1.91 1 96.94 205 ILE A CA 1
ATOM 1568 C C . ILE A 1 205 ? 13.336 6.285 3.104 1 96.94 205 ILE A C 1
ATOM 1570 O O . ILE A 1 205 ? 14.391 5.754 3.461 1 96.94 205 ILE A O 1
ATOM 1574 N N . ALA A 1 206 ? 12.211 6.125 3.773 1 97.5 206 ALA A N 1
ATOM 1575 C CA . ALA A 1 206 ? 12.055 5.223 4.91 1 97.5 206 ALA A CA 1
ATOM 1576 C C . ALA A 1 206 ? 10.961 4.188 4.637 1 97.5 206 ALA A C 1
ATOM 1578 O O . ALA A 1 206 ? 9.859 4.535 4.211 1 97.5 206 ALA A O 1
ATOM 1579 N N . ASN A 1 207 ? 11.242 2.975 4.953 1 94.44 207 ASN A N 1
ATOM 1580 C CA . ASN A 1 207 ? 10.328 1.892 4.602 1 94.44 207 ASN A CA 1
ATOM 1581 C C . ASN A 1 207 ? 9.469 1.473 5.789 1 94.44 207 ASN A C 1
ATOM 1583 O O . ASN A 1 207 ? 8.484 0.748 5.621 1 94.44 207 ASN A O 1
ATOM 1587 N N . CYS A 1 208 ? 9.797 1.79 6.898 1 94.5 208 CYS A N 1
ATOM 1588 C CA . CYS A 1 208 ? 9.062 1.673 8.148 1 94.5 208 CYS A CA 1
ATOM 1589 C C . CYS A 1 208 ? 9.398 2.822 9.094 1 94.5 208 CYS A C 1
ATOM 1591 O O . CYS A 1 208 ? 10.344 3.58 8.844 1 94.5 208 CYS A O 1
ATOM 1593 N N . PHE A 1 209 ? 8.648 3.006 10.141 1 97.25 209 PHE A N 1
ATOM 1594 C CA . PHE A 1 209 ? 8.852 4.164 11 1 97.25 209 PHE A CA 1
ATOM 1595 C C . PHE A 1 209 ? 10.195 4.078 11.711 1 97.25 209 PHE A C 1
ATOM 1597 O O . PHE A 1 209 ? 10.828 5.102 11.984 1 97.25 209 PHE A O 1
ATOM 1604 N N . ASP A 1 210 ? 10.695 2.9 11.977 1 95.88 210 ASP A N 1
ATOM 1605 C CA . ASP A 1 210 ? 12 2.738 12.594 1 95.88 210 ASP A CA 1
ATOM 1606 C C . ASP A 1 210 ? 13.102 3.342 11.727 1 95.88 210 ASP A C 1
ATOM 1608 O O . ASP A 1 210 ? 14.094 3.857 12.242 1 95.88 210 ASP A O 1
ATOM 1612 N N . ASP A 1 211 ? 12.969 3.195 10.398 1 96.81 211 ASP A N 1
ATOM 1613 C CA . ASP A 1 211 ? 13.922 3.818 9.484 1 96.81 211 ASP A CA 1
ATOM 1614 C C . ASP A 1 211 ? 13.977 5.328 9.695 1 96.81 211 ASP A C 1
ATOM 1616 O O . ASP A 1 211 ? 15.039 5.941 9.547 1 96.81 211 ASP A O 1
ATOM 1620 N N . VAL A 1 212 ? 12.828 5.945 10.008 1 98.19 212 VAL A N 1
ATOM 1621 C CA . VAL A 1 212 ? 12.773 7.383 10.25 1 98.19 212 VAL A CA 1
ATOM 1622 C C . VAL A 1 212 ? 13.68 7.738 11.43 1 98.19 212 VAL A C 1
ATOM 1624 O O . VAL A 1 212 ? 14.484 8.672 11.344 1 98.19 212 VAL A O 1
ATOM 1627 N N . LEU A 1 213 ? 13.578 6.934 12.516 1 97.62 213 LEU A N 1
ATOM 1628 C CA . LEU A 1 213 ? 14.398 7.176 13.695 1 97.62 213 LEU A CA 1
ATOM 1629 C C . LEU A 1 213 ? 15.883 7.051 13.367 1 97.62 213 LEU A C 1
ATOM 1631 O O . LEU A 1 213 ? 16.688 7.883 13.789 1 97.62 213 LEU A O 1
ATOM 1635 N N . HIS A 1 214 ? 16.188 6.07 12.609 1 97.25 214 HIS A N 1
ATOM 1636 C CA . HIS A 1 214 ? 17.594 5.832 12.258 1 97.25 214 HIS A CA 1
ATOM 1637 C C . HIS A 1 214 ? 18.141 6.969 11.406 1 97.25 214 HIS A C 1
ATOM 1639 O O . HIS A 1 214 ? 19.266 7.418 11.633 1 97.25 214 HIS A O 1
ATOM 1645 N N . ILE A 1 215 ? 17.359 7.379 10.461 1 97.62 215 ILE A N 1
ATOM 1646 C CA . ILE A 1 215 ? 17.781 8.461 9.578 1 97.62 215 ILE A CA 1
ATOM 1647 C C . ILE A 1 215 ? 18.016 9.734 10.391 1 97.62 215 ILE A C 1
ATOM 1649 O O . ILE A 1 215 ? 19.031 10.422 10.195 1 97.62 215 ILE A O 1
ATOM 1653 N N . ILE A 1 216 ? 17.062 10.023 11.312 1 97.31 216 ILE A N 1
ATOM 1654 C CA . ILE A 1 216 ? 17.172 11.219 12.133 1 97.31 216 ILE A CA 1
ATOM 1655 C C . ILE A 1 216 ? 18.391 11.117 13.047 1 97.31 216 ILE A C 1
ATOM 1657 O O . ILE A 1 216 ? 19.156 12.07 13.18 1 97.31 216 ILE A O 1
ATOM 1661 N N . GLU A 1 217 ? 18.578 9.992 13.625 1 95.19 217 GLU A N 1
ATOM 1662 C CA . GLU A 1 217 ? 19.719 9.773 14.516 1 95.19 217 GLU A CA 1
ATOM 1663 C C . GLU A 1 217 ? 21.031 9.984 13.781 1 95.19 217 GLU A C 1
ATOM 1665 O O . GLU A 1 217 ? 21.969 10.578 14.328 1 95.19 217 GLU A O 1
ATOM 1670 N N . GLU A 1 218 ? 21.062 9.594 12.555 1 95 218 GLU A N 1
ATOM 1671 C CA . GLU A 1 218 ? 22.312 9.617 11.781 1 95 218 GLU A CA 1
ATOM 1672 C C . GLU A 1 218 ? 22.562 10.992 11.172 1 95 218 GLU A C 1
ATOM 1674 O O . GLU A 1 218 ? 23.703 11.391 10.977 1 95 218 GLU A O 1
ATOM 1679 N N . ASN A 1 219 ? 21.484 11.727 10.867 1 92.69 219 ASN A N 1
ATOM 1680 C CA . ASN A 1 219 ? 21.672 12.883 10 1 92.69 219 ASN A CA 1
ATOM 1681 C C . ASN A 1 219 ? 21.344 14.188 10.727 1 92.69 219 ASN A C 1
ATOM 1683 O O . ASN A 1 219 ? 21.734 15.266 10.281 1 92.69 219 ASN A O 1
ATOM 1687 N N . MET A 1 220 ? 20.547 14.141 11.742 1 83.56 220 MET A N 1
ATOM 1688 C CA . MET A 1 220 ? 20.125 15.391 12.359 1 83.56 220 MET A CA 1
ATOM 1689 C C . MET A 1 220 ? 20.969 15.703 13.586 1 83.56 220 MET A C 1
ATOM 1691 O O . MET A 1 220 ? 21.031 16.859 14.031 1 83.56 220 MET A O 1
ATOM 1695 N N . PHE A 1 221 ? 21.609 14.766 14.094 1 70.88 221 PHE A N 1
ATOM 1696 C CA . PHE A 1 221 ? 22.406 15.023 15.289 1 70.88 221 PHE A CA 1
ATOM 1697 C C . PHE A 1 221 ? 23.875 15.133 14.938 1 70.88 221 PHE A C 1
ATOM 1699 O O . PHE A 1 221 ? 24.719 15.398 15.805 1 70.88 221 PHE A O 1
ATOM 1706 N N . LYS A 1 222 ? 24.281 15.023 13.703 1 58.91 222 LYS A N 1
ATOM 1707 C CA . LYS A 1 222 ? 25.688 15.219 13.367 1 58.91 222 LYS A CA 1
ATOM 1708 C C . LYS A 1 222 ? 25.969 16.672 12.969 1 58.91 222 LYS A C 1
ATOM 1710 O O . LYS A 1 222 ? 25.078 17.344 12.43 1 58.91 222 LYS A O 1
ATOM 1715 N N . MET B 1 1 ? 18.891 -22.594 -22.125 1 68.69 1 MET B N 1
ATOM 1716 C CA . MET B 1 1 ? 17.734 -22.938 -21.312 1 68.69 1 MET B CA 1
ATOM 1717 C C . MET B 1 1 ? 16.859 -21.703 -21.062 1 68.69 1 MET B C 1
ATOM 1719 O O . MET B 1 1 ? 17.375 -20.578 -21 1 68.69 1 MET B O 1
ATOM 1723 N N . SER B 1 2 ? 15.516 -21.938 -21.109 1 83.31 2 SER B N 1
ATOM 1724 C CA . SER B 1 2 ? 14.617 -20.781 -21.094 1 83.31 2 SER B CA 1
ATOM 1725 C C . SER B 1 2 ? 14.578 -20.125 -19.719 1 83.31 2 SER B C 1
ATOM 1727 O O . SER B 1 2 ? 14.719 -20.797 -18.688 1 83.31 2 SER B O 1
ATOM 1729 N N . LYS B 1 3 ? 14.664 -18.891 -19.766 1 95.19 3 LYS B N 1
ATOM 1730 C CA . LYS B 1 3 ? 14.469 -18.125 -18.531 1 95.19 3 LYS B CA 1
ATOM 1731 C C . LYS B 1 3 ? 12.992 -18.062 -18.141 1 95.19 3 LYS B C 1
ATOM 1733 O O . LYS B 1 3 ? 12.125 -17.984 -19.016 1 95.19 3 LYS B O 1
ATOM 1738 N N . ILE B 1 4 ? 12.781 -18.281 -16.891 1 97.75 4 ILE B N 1
ATOM 1739 C CA . ILE B 1 4 ? 11.414 -18.406 -16.406 1 97.75 4 ILE B CA 1
ATOM 1740 C C . ILE B 1 4 ? 11.125 -17.328 -15.375 1 97.75 4 ILE B C 1
ATOM 1742 O O . ILE B 1 4 ? 11.938 -17.062 -14.492 1 97.75 4 ILE B O 1
ATOM 1746 N N . LEU B 1 5 ? 10.031 -16.672 -15.578 1 98.69 5 LEU B N 1
ATOM 1747 C CA . LEU B 1 5 ? 9.492 -15.805 -14.531 1 98.69 5 LEU B CA 1
ATOM 1748 C C . LEU B 1 5 ? 8.195 -16.375 -13.969 1 98.69 5 LEU B C 1
ATOM 1750 O O . LEU B 1 5 ? 7.32 -16.797 -14.727 1 98.69 5 LEU B O 1
ATOM 1754 N N . ILE B 1 6 ? 8.125 -16.484 -12.68 1 98.81 6 ILE B N 1
ATOM 1755 C CA . ILE B 1 6 ? 6.934 -16.922 -11.961 1 98.81 6 ILE B CA 1
ATOM 1756 C C . ILE B 1 6 ? 6.324 -15.734 -11.211 1 98.81 6 ILE B C 1
ATOM 1758 O O . ILE B 1 6 ? 6.992 -15.109 -10.383 1 98.81 6 ILE B O 1
ATOM 1762 N N . PHE B 1 7 ? 5.059 -15.391 -11.484 1 98.94 7 PHE B N 1
ATOM 1763 C CA . PHE B 1 7 ? 4.406 -14.234 -10.883 1 98.94 7 PHE B CA 1
ATOM 1764 C C . PHE B 1 7 ? 3.338 -14.672 -9.883 1 98.94 7 PHE B C 1
ATOM 1766 O O . PHE B 1 7 ? 2.596 -15.625 -10.141 1 98.94 7 PHE B O 1
ATOM 1773 N N . ASP B 1 8 ? 3.285 -13.992 -8.727 1 98.62 8 ASP B N 1
ATOM 1774 C CA . ASP B 1 8 ? 2.051 -13.938 -7.945 1 98.62 8 ASP B CA 1
ATOM 1775 C C . ASP B 1 8 ? 0.999 -13.078 -8.641 1 98.62 8 ASP B C 1
ATOM 1777 O O . ASP B 1 8 ? 1.296 -12.406 -9.633 1 98.62 8 ASP B O 1
ATOM 1781 N N . LEU B 1 9 ? -0.216 -13.156 -8.18 1 97.81 9 LEU B N 1
ATOM 1782 C CA . LEU B 1 9 ? -1.287 -12.414 -8.836 1 97.81 9 LEU B CA 1
ATOM 1783 C C . LEU B 1 9 ? -1.706 -11.211 -8 1 97.81 9 LEU B C 1
ATOM 1785 O O . LEU B 1 9 ? -1.383 -10.07 -8.344 1 97.81 9 LEU B O 1
ATOM 1789 N N . ASP B 1 10 ? -2.27 -11.469 -6.824 1 96 10 ASP B N 1
ATOM 1790 C CA . ASP B 1 10 ? -2.809 -10.406 -5.977 1 96 10 ASP B CA 1
ATOM 1791 C C . ASP B 1 10 ? -1.686 -9.609 -5.316 1 96 10 ASP B C 1
ATOM 1793 O O . ASP B 1 10 ? -0.851 -10.172 -4.605 1 96 10 ASP B O 1
ATOM 1797 N N . GLY B 1 11 ? -1.698 -8.32 -5.609 1 96.38 11 GLY B N 1
ATOM 1798 C CA . GLY B 1 11 ? -0.663 -7.461 -5.051 1 96.38 11 GLY B CA 1
ATOM 1799 C C . GLY B 1 11 ? 0.586 -7.398 -5.91 1 96.38 11 GLY B C 1
ATOM 1800 O O . GLY B 1 11 ? 1.482 -6.594 -5.652 1 96.38 11 GLY B O 1
ATOM 1801 N N . THR B 1 12 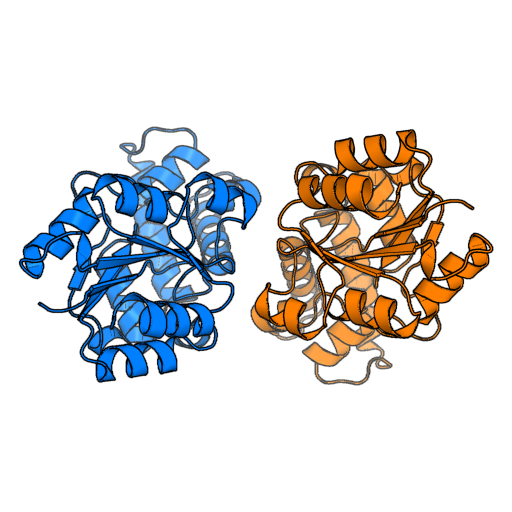? 0.612 -8.227 -6.945 1 98.31 12 THR B N 1
ATOM 1802 C CA . THR B 1 12 ? 1.772 -8.266 -7.828 1 98.31 12 THR B CA 1
ATOM 1803 C C . THR B 1 12 ? 1.393 -7.828 -9.242 1 98.31 12 THR B C 1
ATOM 1805 O O . THR B 1 12 ? 1.898 -6.82 -9.742 1 98.31 12 THR B O 1
ATOM 1808 N N . LEU B 1 13 ? 0.477 -8.523 -9.859 1 98.5 13 LEU B N 1
ATOM 1809 C CA . LEU B 1 13 ? -0.008 -8.125 -11.172 1 98.5 13 LEU B CA 1
ATOM 1810 C C . LEU B 1 13 ? -1.271 -7.277 -11.055 1 98.5 13 LEU B C 1
ATOM 1812 O O . LEU B 1 13 ? -1.526 -6.414 -11.898 1 98.5 13 LEU B O 1
ATOM 1816 N N . PHE B 1 14 ? -2.039 -7.57 -9.984 1 97.06 14 PHE B N 1
ATOM 1817 C CA . PHE B 1 14 ? -3.334 -6.926 -9.805 1 97.06 14 PHE B CA 1
ATOM 1818 C C . PHE B 1 14 ? -3.389 -6.188 -8.469 1 97.06 14 PHE B C 1
ATOM 1820 O O . PHE B 1 14 ? -3.025 -6.746 -7.434 1 97.06 14 PHE B O 1
ATOM 1827 N N . ASP B 1 15 ? -3.891 -4.992 -8.508 1 93.62 15 ASP B N 1
ATOM 1828 C CA . ASP B 1 15 ? -4.172 -4.223 -7.297 1 93.62 15 ASP B CA 1
ATOM 1829 C C . ASP B 1 15 ? -5.508 -4.633 -6.684 1 93.62 15 ASP B C 1
ATOM 1831 O O . ASP B 1 15 ? -6.512 -3.936 -6.844 1 93.62 15 ASP B O 1
ATOM 1835 N N . THR B 1 16 ? -5.457 -5.699 -5.805 1 93.12 16 THR B N 1
ATOM 1836 C CA . THR B 1 16 ? -6.699 -6.348 -5.406 1 93.12 16 THR B CA 1
ATOM 1837 C C . THR B 1 16 ? -6.91 -6.227 -3.898 1 93.12 16 THR B C 1
ATOM 1839 O O . THR B 1 16 ? -7.934 -6.668 -3.373 1 93.12 16 THR B O 1
ATOM 1842 N N . SER B 1 17 ? -6.012 -5.656 -3.186 1 90.88 17 SER B N 1
ATOM 1843 C CA . SER B 1 17 ? -6.051 -5.672 -1.727 1 90.88 17 SER B CA 1
ATOM 1844 C C . SER B 1 17 ? -7.398 -5.188 -1.205 1 90.88 17 SER B C 1
ATOM 1846 O O . SER B 1 17 ? -8.023 -5.848 -0.374 1 90.88 17 SER B O 1
ATOM 1848 N N . ARG B 1 18 ? -7.887 -4.113 -1.671 1 86.12 18 ARG B N 1
ATOM 1849 C CA . ARG B 1 18 ? -9.141 -3.523 -1.219 1 86.12 18 ARG B CA 1
ATOM 1850 C C . ARG B 1 18 ? -10.328 -4.395 -1.615 1 86.12 18 ARG B C 1
ATOM 1852 O O . ARG B 1 18 ? -11.227 -4.637 -0.804 1 86.12 18 ARG B O 1
ATOM 1859 N N . ALA B 1 19 ? -10.328 -4.75 -2.857 1 89.44 19 ALA B N 1
ATOM 1860 C CA . ALA B 1 19 ? -11.422 -5.586 -3.359 1 89.44 19 ALA B CA 1
ATOM 1861 C C . ALA B 1 19 ? -11.531 -6.883 -2.561 1 89.44 19 ALA B C 1
ATOM 1863 O O . ALA B 1 19 ? -12.633 -7.371 -2.307 1 89.44 19 ALA B O 1
ATOM 1864 N N . ILE B 1 20 ? -10.438 -7.391 -2.156 1 93.25 20 ILE B N 1
ATOM 1865 C CA . ILE B 1 20 ? -10.414 -8.625 -1.377 1 93.25 20 ILE B CA 1
ATOM 1866 C C . ILE B 1 20 ? -11.062 -8.391 -0.017 1 93.25 20 ILE B C 1
ATOM 1868 O O . ILE B 1 20 ? -11.938 -9.148 0.401 1 93.25 20 ILE B O 1
ATOM 1872 N N . VAL B 1 21 ? -10.711 -7.348 0.61 1 91.44 21 VAL B N 1
ATOM 1873 C CA . VAL B 1 21 ? -11.273 -7.02 1.918 1 91.44 21 VAL B CA 1
ATOM 1874 C C . VAL B 1 21 ? -12.781 -6.828 1.802 1 91.44 21 VAL B C 1
ATOM 1876 O O . VAL B 1 21 ? -13.547 -7.363 2.607 1 91.44 21 VAL B O 1
ATOM 1879 N N . GLU B 1 22 ? -13.211 -6.102 0.806 1 89.38 22 GLU B N 1
ATOM 1880 C CA . GLU B 1 22 ? -14.633 -5.867 0.582 1 89.38 22 GLU B CA 1
ATOM 1881 C C . GLU B 1 22 ? -15.383 -7.172 0.331 1 89.38 22 GLU B C 1
ATOM 1883 O O . GLU B 1 22 ? -16.516 -7.344 0.782 1 89.38 22 GLU B O 1
ATOM 1888 N N . THR B 1 23 ? -14.727 -7.988 -0.39 1 93.88 23 THR B N 1
ATOM 1889 C CA . THR B 1 23 ? -15.344 -9.281 -0.69 1 93.88 23 THR B CA 1
ATOM 1890 C C . THR B 1 23 ? -15.492 -10.117 0.576 1 93.88 23 THR B C 1
ATOM 1892 O O . THR B 1 23 ? -16.516 -10.758 0.786 1 93.88 23 THR B O 1
ATOM 1895 N N . PHE B 1 24 ? -14.484 -10.156 1.426 1 95.19 24 PHE B N 1
ATOM 1896 C CA . PHE B 1 24 ? -14.57 -10.852 2.703 1 95.19 24 PHE B CA 1
ATOM 1897 C C . PHE B 1 24 ? -15.734 -10.312 3.533 1 95.19 24 PHE B C 1
ATOM 1899 O O . PHE B 1 24 ? -16.516 -11.086 4.086 1 95.19 24 PHE B O 1
ATOM 1906 N N . ASN B 1 25 ? -15.852 -9.008 3.566 1 92.31 25 ASN B N 1
ATOM 1907 C CA . ASN B 1 25 ? -16.922 -8.391 4.336 1 92.31 25 ASN B CA 1
ATOM 1908 C C . ASN B 1 25 ? -18.297 -8.766 3.783 1 92.31 25 ASN B C 1
ATOM 1910 O O . ASN B 1 25 ? -19.234 -9 4.547 1 92.31 25 ASN B O 1
ATOM 1914 N N . ALA B 1 26 ? -18.422 -8.773 2.529 1 92.75 26 ALA B N 1
ATOM 1915 C CA . ALA B 1 26 ? -19.672 -9.18 1.902 1 92.75 26 ALA B CA 1
ATOM 1916 C C . ALA B 1 26 ? -20.047 -10.602 2.295 1 92.75 26 ALA B C 1
ATOM 1918 O O . ALA B 1 26 ? -21.219 -10.891 2.566 1 92.75 26 ALA B O 1
ATOM 1919 N N . VAL B 1 27 ? -19.062 -11.453 2.305 1 95.62 27 VAL B N 1
ATOM 1920 C CA . VAL B 1 27 ? -19.297 -12.844 2.67 1 95.62 27 VAL B CA 1
ATOM 1921 C C . VAL B 1 27 ? -19.75 -12.922 4.125 1 95.62 27 VAL B C 1
ATOM 1923 O O . VAL B 1 27 ? -20.703 -13.633 4.438 1 95.62 27 VAL B O 1
ATOM 1926 N N . PHE B 1 28 ? -19.047 -12.227 5.023 1 95.19 28 PHE B N 1
ATOM 1927 C CA . PHE B 1 28 ? -19.422 -12.234 6.434 1 95.19 28 PHE B CA 1
ATOM 1928 C C . PHE B 1 28 ? -20.844 -11.75 6.625 1 95.19 28 PHE B C 1
ATOM 1930 O O . PHE B 1 28 ? -21.594 -12.32 7.422 1 95.19 28 PHE B O 1
ATOM 1937 N N . LYS B 1 29 ? -21.219 -10.773 5.887 1 92.88 29 LYS B N 1
ATOM 1938 C CA . LYS B 1 29 ? -22.578 -10.234 5.957 1 92.88 29 LYS B CA 1
ATOM 1939 C C . LYS B 1 29 ? -23.609 -11.266 5.488 1 92.88 29 LYS B C 1
ATOM 1941 O O . LYS B 1 29 ? -24.609 -11.508 6.168 1 92.88 29 LYS B O 1
ATOM 1946 N N . VAL B 1 30 ? -23.359 -11.906 4.379 1 92.88 30 VAL B N 1
ATOM 1947 C CA . VAL B 1 30 ? -24.281 -12.867 3.779 1 92.88 30 VAL B CA 1
ATOM 1948 C C . VAL B 1 30 ? -24.453 -14.062 4.715 1 92.88 30 VAL B C 1
ATOM 1950 O O . VAL B 1 30 ? -25.562 -14.586 4.848 1 92.88 30 VAL B O 1
ATOM 1953 N N . LEU B 1 31 ? -23.359 -14.453 5.387 1 94.25 31 LEU B N 1
ATOM 1954 C CA . LEU B 1 31 ? -23.406 -15.648 6.23 1 94.25 31 LEU B CA 1
ATOM 1955 C C . LEU B 1 31 ? -23.734 -15.281 7.668 1 94.25 31 LEU B C 1
ATOM 1957 O O . LEU B 1 31 ? -23.766 -16.141 8.547 1 94.25 31 LEU B O 1
ATOM 1961 N N . ASN B 1 32 ? -23.891 -13.969 7.922 1 93.31 32 ASN B N 1
ATOM 1962 C CA . ASN B 1 32 ? -24.234 -13.461 9.242 1 93.31 32 ASN B CA 1
ATOM 1963 C C . ASN B 1 32 ? -23.172 -13.805 10.273 1 93.31 32 ASN B C 1
ATOM 1965 O O . ASN B 1 32 ? -23.484 -14.266 11.375 1 93.31 32 ASN B O 1
ATOM 1969 N N . ILE B 1 33 ? -21.984 -13.766 9.875 1 90.94 33 ILE B N 1
ATOM 1970 C CA . ILE B 1 33 ? -20.812 -13.93 10.742 1 90.94 33 ILE B CA 1
ATOM 1971 C C . ILE B 1 33 ? -20.312 -12.562 11.195 1 90.94 33 ILE B C 1
ATOM 1973 O O . ILE B 1 33 ? -20.344 -11.594 10.43 1 90.94 33 ILE B O 1
ATOM 1977 N N . PRO B 1 34 ? -19.969 -12.5 12.438 1 86.06 34 PRO B N 1
ATOM 1978 C CA . PRO B 1 34 ? -19.422 -11.219 12.891 1 86.06 34 PRO B CA 1
ATOM 1979 C C . PRO B 1 34 ? -18.234 -10.75 12.047 1 86.06 34 PRO B C 1
ATOM 1981 O O . PRO B 1 34 ? -17.422 -11.57 11.625 1 86.06 34 PRO B O 1
ATOM 1984 N N . LEU B 1 35 ? -18.188 -9.477 11.859 1 84.5 35 LEU B N 1
ATOM 1985 C CA . LEU B 1 35 ? -17.094 -8.883 11.086 1 84.5 35 LEU B CA 1
ATOM 1986 C C . LEU B 1 35 ? -15.773 -8.992 11.836 1 84.5 35 LEU B C 1
ATOM 1988 O O . LEU B 1 35 ? -15.727 -8.82 13.055 1 84.5 35 LEU B O 1
ATOM 1992 N N . SER B 1 36 ? -14.711 -9.344 11.18 1 83 36 SER B N 1
ATOM 1993 C CA . SER B 1 36 ? -13.391 -9.523 11.766 1 83 36 SER B CA 1
ATOM 1994 C C . SER B 1 36 ? -12.609 -8.211 11.773 1 83 36 SER B C 1
ATOM 1996 O O . SER B 1 36 ? -11.617 -8.078 12.492 1 83 36 SER B O 1
ATOM 1998 N N . GLY B 1 37 ? -13.141 -7.191 11.086 1 85.62 37 GLY B N 1
ATOM 1999 C CA . GLY B 1 37 ? -12.406 -5.953 10.922 1 85.62 37 GLY B CA 1
ATOM 2000 C C . GLY B 1 37 ? -11.477 -5.965 9.719 1 85.62 37 GLY B C 1
ATOM 2001 O O . GLY B 1 37 ? -10.812 -6.973 9.453 1 85.62 37 GLY B O 1
ATOM 2002 N N . ASP B 1 38 ? -11.383 -4.934 8.977 1 85.69 38 ASP B N 1
ATOM 2003 C CA . ASP B 1 38 ? -10.641 -4.828 7.723 1 85.69 38 ASP B CA 1
ATOM 2004 C C . ASP B 1 38 ? -9.164 -5.152 7.934 1 85.69 38 ASP B C 1
ATOM 2006 O O . ASP B 1 38 ? -8.547 -5.816 7.098 1 85.69 38 ASP B O 1
ATOM 2010 N N . GLU B 1 39 ? -8.625 -4.691 9.031 1 82.38 39 GLU B N 1
ATOM 2011 C CA . GLU B 1 39 ? -7.203 -4.898 9.305 1 82.38 39 GLU B CA 1
ATOM 2012 C C . GLU B 1 39 ? -6.887 -6.379 9.484 1 82.38 39 GLU B C 1
ATOM 2014 O O . GLU B 1 39 ? -5.863 -6.863 9 1 82.38 39 GLU B O 1
ATOM 2019 N N . ASN B 1 40 ? -7.758 -7.012 10.203 1 89.06 40 ASN B N 1
ATOM 2020 C CA . ASN B 1 40 ? -7.57 -8.445 10.391 1 89.06 40 ASN B CA 1
ATOM 2021 C C . ASN B 1 40 ? -7.652 -9.195 9.062 1 89.06 40 ASN B C 1
ATOM 2023 O O . ASN B 1 40 ? -6.859 -10.102 8.805 1 89.06 40 ASN B O 1
ATOM 2027 N N . ILE B 1 41 ? -8.562 -8.805 8.266 1 92.75 41 ILE B N 1
ATOM 2028 C CA . ILE B 1 41 ? -8.719 -9.438 6.957 1 92.75 41 ILE B CA 1
ATOM 2029 C C . ILE B 1 41 ? -7.453 -9.227 6.129 1 92.75 41 ILE B C 1
ATOM 2031 O O . ILE B 1 41 ? -6.949 -10.164 5.508 1 92.75 41 ILE B O 1
ATOM 2035 N N . ARG B 1 42 ? -6.918 -8.055 6.168 1 89.12 42 ARG B N 1
ATOM 2036 C CA . ARG B 1 42 ? -5.742 -7.703 5.375 1 89.12 42 ARG B CA 1
ATOM 2037 C C . ARG B 1 42 ? -4.555 -8.586 5.742 1 89.12 42 ARG B C 1
ATOM 2039 O O . ARG B 1 42 ? -3.734 -8.922 4.887 1 89.12 42 ARG B O 1
ATOM 2046 N N . THR B 1 43 ? -4.48 -8.922 6.984 1 89 43 THR B N 1
ATOM 2047 C CA . THR B 1 43 ? -3.355 -9.719 7.461 1 89 43 THR B CA 1
ATOM 2048 C C . THR B 1 43 ? -3.416 -11.133 6.883 1 89 43 THR B C 1
ATOM 2050 O O . THR B 1 43 ? -2.439 -11.883 6.961 1 89 43 THR B O 1
ATOM 2053 N N . THR B 1 44 ? -4.539 -11.469 6.328 1 93.19 44 THR B N 1
ATOM 2054 C CA . THR B 1 44 ? -4.688 -12.828 5.816 1 93.19 44 THR B CA 1
ATOM 2055 C C . THR B 1 44 ? -4.5 -12.859 4.301 1 93.19 44 THR B C 1
ATOM 2057 O O . THR B 1 44 ? -4.508 -13.93 3.691 1 93.19 44 THR B O 1
ATOM 2060 N N . ILE B 1 45 ? -4.398 -11.656 3.732 1 91.81 45 ILE B N 1
ATOM 2061 C CA . ILE B 1 45 ? -4.23 -11.609 2.283 1 91.81 45 ILE B CA 1
ATOM 2062 C C . ILE B 1 45 ? -2.916 -12.281 1.896 1 91.81 45 ILE B C 1
ATOM 2064 O O . ILE B 1 45 ? -1.873 -12.016 2.498 1 91.81 45 ILE B O 1
ATOM 2068 N N . GLY B 1 46 ? -2.963 -13.164 0.932 1 89.81 46 GLY B N 1
ATOM 2069 C CA . GLY B 1 46 ? -1.823 -13.984 0.54 1 89.81 46 GLY B CA 1
ATOM 2070 C C . GLY B 1 46 ? -1.961 -15.438 0.951 1 89.81 46 GLY B C 1
ATOM 2071 O O . GLY B 1 46 ? -1.25 -16.297 0.437 1 89.81 46 GLY B O 1
ATOM 2072 N N . LEU B 1 47 ? -2.822 -15.711 1.839 1 91.38 47 LEU B N 1
ATOM 2073 C CA . LEU B 1 47 ? -3.133 -17.078 2.258 1 91.38 47 LEU B CA 1
ATOM 2074 C C . LEU B 1 47 ? -4.23 -17.672 1.387 1 91.38 47 LEU B C 1
ATOM 2076 O O . LEU B 1 47 ? -5.059 -16.938 0.835 1 91.38 47 LEU B O 1
ATOM 2080 N N . PRO B 1 48 ? -4.184 -18.984 1.375 1 93.12 48 PRO B N 1
ATOM 2081 C CA . PRO B 1 48 ? -5.363 -19.609 0.771 1 93.12 48 PRO B CA 1
ATOM 2082 C C . PRO B 1 48 ? -6.656 -19.25 1.501 1 93.12 48 PRO B C 1
ATOM 2084 O O . PRO B 1 48 ? -6.645 -19.047 2.717 1 93.12 48 PRO B O 1
ATOM 2087 N N . LEU B 1 49 ? -7.738 -19.312 0.793 1 94.69 49 LEU B N 1
ATOM 2088 C CA . LEU B 1 49 ? -9.016 -18.844 1.324 1 94.69 49 LEU B CA 1
ATOM 2089 C C . LEU B 1 49 ? -9.406 -19.625 2.57 1 94.69 49 LEU B C 1
ATOM 2091 O O . LEU B 1 49 ? -9.867 -19.047 3.557 1 94.69 49 LEU B O 1
ATOM 2095 N N . GLU B 1 50 ? -9.266 -20.953 2.529 1 94.75 50 GLU B N 1
ATOM 2096 C CA . GLU B 1 50 ? -9.641 -21.781 3.67 1 94.75 50 GLU B CA 1
ATOM 2097 C C . GLU B 1 50 ? -8.883 -21.375 4.926 1 94.75 50 GLU B C 1
ATOM 2099 O O . GLU B 1 50 ? -9.477 -21.25 6.004 1 94.75 50 GLU B O 1
ATOM 2104 N N . LYS B 1 51 ? -7.621 -21.141 4.715 1 93.94 51 LYS B N 1
ATOM 2105 C CA . LYS B 1 51 ? -6.781 -20.75 5.84 1 93.94 51 LYS B CA 1
ATOM 2106 C C . LYS B 1 51 ? -7.129 -19.328 6.316 1 93.94 51 LYS B C 1
ATOM 2108 O O . LYS B 1 51 ? -7.129 -19.062 7.516 1 93.94 51 LYS B O 1
ATOM 2113 N N . ALA B 1 52 ? -7.359 -18.469 5.363 1 94.94 52 ALA B N 1
ATOM 2114 C CA . ALA B 1 52 ? -7.711 -17.094 5.699 1 94.94 52 ALA B CA 1
ATOM 2115 C C . ALA B 1 52 ? -8.984 -17.031 6.535 1 94.94 52 ALA B C 1
ATOM 2117 O O . ALA B 1 52 ? -9 -16.438 7.617 1 94.94 52 ALA B O 1
ATOM 2118 N N . PHE B 1 53 ? -9.992 -17.734 6.109 1 96.12 53 PHE B N 1
ATOM 2119 C CA . PHE B 1 53 ? -11.258 -17.766 6.84 1 96.12 53 PHE B CA 1
ATOM 2120 C C . PHE B 1 53 ? -11.086 -18.422 8.203 1 96.12 53 PHE B C 1
ATOM 2122 O O . PHE B 1 53 ? -11.625 -17.938 9.203 1 96.12 53 PHE B O 1
ATOM 2129 N N . ALA B 1 54 ? -10.406 -19.562 8.211 1 95.94 54 ALA B N 1
ATOM 2130 C CA . ALA B 1 54 ? -10.18 -20.281 9.461 1 95.94 54 ALA B CA 1
ATOM 2131 C C . ALA B 1 54 ? -9.484 -19.391 10.484 1 95.94 54 ALA B C 1
ATOM 2133 O O . ALA B 1 54 ? -9.836 -19.406 11.672 1 95.94 54 ALA B O 1
ATOM 2134 N N . THR B 1 55 ? -8.523 -18.656 10.023 1 94.56 55 THR B N 1
ATOM 2135 C CA . THR B 1 55 ? -7.777 -17.75 10.891 1 94.56 55 THR B CA 1
ATOM 2136 C C . THR B 1 55 ? -8.68 -16.656 11.438 1 94.56 55 THR B C 1
ATOM 2138 O O . THR B 1 55 ? -8.68 -16.391 12.641 1 94.56 55 THR B O 1
ATOM 2141 N N . LEU B 1 56 ? -9.469 -16.078 10.578 1 94.69 56 LEU B N 1
ATOM 2142 C CA . LEU B 1 56 ? -10.32 -14.953 10.945 1 94.69 56 LEU B CA 1
ATOM 2143 C C . LEU B 1 56 ? -11.414 -15.398 11.914 1 94.69 56 LEU B C 1
ATOM 2145 O O . LEU B 1 56 ? -11.797 -14.648 12.812 1 94.69 56 LEU B O 1
ATOM 2149 N N . LEU B 1 57 ? -11.859 -16.594 11.742 1 93.94 57 LEU B N 1
ATOM 2150 C CA . LEU B 1 57 ? -12.977 -17.094 12.539 1 93.94 57 LEU B CA 1
ATOM 2151 C C . LEU B 1 57 ? -12.477 -17.922 13.719 1 93.94 57 LEU B C 1
ATOM 2153 O O . LEU B 1 57 ? -13.273 -18.344 14.57 1 93.94 57 LEU B O 1
ATOM 2157 N N . ASN B 1 58 ? -11.25 -18.141 13.742 1 93.88 58 ASN B N 1
ATOM 2158 C CA . ASN B 1 58 ? -10.609 -18.922 14.789 1 93.88 58 ASN B CA 1
ATOM 2159 C C . ASN B 1 58 ? -11.219 -20.312 14.906 1 93.88 58 ASN B C 1
ATOM 2161 O O . ASN B 1 58 ? -11.625 -20.734 15.992 1 93.88 58 ASN B O 1
ATOM 2165 N N . VAL B 1 59 ? -11.375 -21.016 13.812 1 93.44 59 VAL B N 1
ATOM 2166 C CA . VAL B 1 59 ? -11.859 -22.391 13.727 1 93.44 59 VAL B CA 1
ATOM 2167 C C . VAL B 1 59 ? -10.977 -23.188 12.773 1 93.44 59 VAL B C 1
ATOM 2169 O O . VAL B 1 59 ? -10.094 -22.641 12.117 1 93.44 59 VAL B O 1
ATOM 2172 N N . SER B 1 60 ? -11.219 -24.484 12.758 1 92.75 60 SER B N 1
ATOM 2173 C CA . SER B 1 60 ? -10.461 -25.344 11.859 1 92.75 60 SER B CA 1
ATOM 2174 C C . SER B 1 60 ? -10.859 -25.125 10.406 1 92.75 60 SER B C 1
ATOM 2176 O O . SER B 1 60 ? -12.039 -24.906 10.109 1 92.75 60 SER B O 1
ATOM 2178 N N . PRO B 1 61 ? -9.891 -25.203 9.516 1 90.94 61 PRO B N 1
ATOM 2179 C CA . PRO B 1 61 ? -10.203 -25.047 8.094 1 90.94 61 PRO B CA 1
ATOM 2180 C C . PRO B 1 61 ? -11.117 -26.156 7.57 1 90.94 61 PRO B C 1
ATOM 2182 O O . PRO B 1 61 ? -11.68 -26.031 6.484 1 90.94 61 PRO B O 1
ATOM 2185 N N . GLU B 1 62 ? -11.25 -27.172 8.312 1 90.38 62 GLU B N 1
ATOM 2186 C CA . GLU B 1 62 ? -12.039 -28.312 7.883 1 90.38 62 GLU B CA 1
ATOM 2187 C C . GLU B 1 62 ? -13.516 -28.141 8.25 1 90.38 62 GLU B C 1
ATOM 2189 O O . GLU B 1 62 ? -14.359 -28.922 7.816 1 90.38 62 GLU B O 1
ATOM 2194 N N . GLU B 1 63 ? -13.812 -27.172 8.922 1 92.31 63 GLU B N 1
ATOM 2195 C CA . GLU B 1 63 ? -15.195 -26.938 9.328 1 92.31 63 GLU B CA 1
ATOM 2196 C C . GLU B 1 63 ? -16.078 -26.625 8.125 1 92.31 63 GLU B C 1
ATOM 2198 O O . GLU B 1 63 ? -15.648 -25.922 7.199 1 92.31 63 GLU B O 1
ATOM 2203 N N . ALA B 1 64 ? -17.297 -27.062 8.227 1 93.5 64 ALA B N 1
ATOM 2204 C CA . ALA B 1 64 ? -18.25 -26.906 7.137 1 93.5 64 ALA B CA 1
ATOM 2205 C C . ALA B 1 64 ? -18.484 -25.438 6.816 1 93.5 64 ALA B C 1
ATOM 2207 O O . ALA B 1 64 ? -18.703 -25.062 5.66 1 93.5 64 ALA B O 1
ATOM 2208 N N . LEU B 1 65 ? -18.406 -24.688 7.801 1 94.25 65 LEU B N 1
ATOM 2209 C CA . LEU B 1 65 ? -18.625 -23.25 7.637 1 94.25 65 LEU B CA 1
ATOM 2210 C C . LEU B 1 65 ? -17.578 -22.656 6.695 1 94.25 65 LEU B C 1
ATOM 2212 O O . LEU B 1 65 ? -17.875 -21.75 5.922 1 94.25 65 LEU B O 1
ATOM 2216 N N . ILE B 1 66 ? -16.438 -23.172 6.738 1 95.38 66 ILE B N 1
ATOM 2217 C CA . ILE B 1 66 ? -15.336 -22.656 5.93 1 95.38 66 ILE B CA 1
ATOM 2218 C C . ILE B 1 66 ? -15.609 -22.938 4.453 1 95.38 66 ILE B C 1
ATOM 2220 O O . ILE B 1 66 ? -15.422 -22.078 3.6 1 95.38 66 ILE B O 1
ATOM 2224 N N . ALA B 1 67 ? -16.047 -24.125 4.199 1 94.88 67 ALA B N 1
ATOM 2225 C CA . ALA B 1 67 ? -16.375 -24.484 2.82 1 94.88 67 ALA B CA 1
ATOM 2226 C C . ALA B 1 67 ? -17.453 -23.562 2.254 1 94.88 67 ALA B C 1
ATOM 2228 O O . ALA B 1 67 ? -17.375 -23.141 1.101 1 94.88 67 ALA B O 1
ATOM 2229 N N . LYS B 1 68 ? -18.406 -23.297 3.098 1 95.81 68 LYS B N 1
ATOM 2230 C CA . LYS B 1 68 ? -19.484 -22.406 2.693 1 95.81 68 LYS B CA 1
ATOM 2231 C C . LYS B 1 68 ? -18.953 -21 2.449 1 95.81 68 LYS B C 1
ATOM 2233 O O . LYS B 1 68 ? -19.359 -20.328 1.488 1 95.81 68 LYS B O 1
ATOM 2238 N N . ALA B 1 69 ? -18.125 -20.531 3.312 1 96.38 69 ALA B N 1
ATOM 2239 C CA . ALA B 1 69 ? -17.531 -19.203 3.186 1 96.38 69 ALA B CA 1
ATOM 2240 C C . ALA B 1 69 ? -16.703 -19.078 1.91 1 96.38 69 ALA B C 1
ATOM 2242 O O . ALA B 1 69 ? -16.797 -18.078 1.201 1 96.38 69 ALA B O 1
ATOM 2243 N N . VAL B 1 70 ? -15.984 -20.078 1.638 1 95.81 70 VAL B N 1
ATOM 2244 C CA . VAL B 1 70 ? -15.133 -20.094 0.453 1 95.81 70 VAL B CA 1
ATOM 2245 C C . VAL B 1 70 ? -15.992 -20.062 -0.805 1 95.81 70 VAL B C 1
ATOM 2247 O O . VAL B 1 70 ? -15.703 -19.312 -1.742 1 95.81 70 VAL B O 1
ATOM 2250 N N . GLU B 1 71 ? -17 -20.812 -0.809 1 95.38 71 GLU B N 1
ATOM 2251 C CA . GLU B 1 71 ? -17.922 -20.844 -1.941 1 95.38 71 GLU B CA 1
ATOM 2252 C C . GLU B 1 71 ? -18.547 -19.469 -2.166 1 95.38 71 GLU B C 1
ATOM 2254 O O . GLU B 1 71 ? -18.609 -18.984 -3.299 1 95.38 71 GLU B O 1
ATOM 2259 N N . GLN B 1 72 ? -18.969 -18.891 -1.098 1 95.81 72 GLN B N 1
ATOM 2260 C CA . GLN B 1 72 ? -19.578 -17.562 -1.181 1 95.81 72 GLN B CA 1
ATOM 2261 C C . GLN B 1 72 ? -18.578 -16.531 -1.652 1 95.81 72 GLN B C 1
ATOM 2263 O O . GLN B 1 72 ? -18.906 -15.617 -2.414 1 95.81 72 GLN B O 1
ATOM 2268 N N . TYR B 1 73 ? -17.359 -16.656 -1.201 1 96.56 73 TYR B N 1
ATOM 2269 C CA . TYR B 1 73 ? -16.297 -15.742 -1.623 1 96.56 73 TYR B CA 1
ATOM 2270 C C . TYR B 1 73 ? -16.094 -15.82 -3.129 1 96.56 73 TYR B C 1
ATOM 2272 O O . TYR B 1 73 ? -16 -14.789 -3.803 1 96.56 73 TYR B O 1
ATOM 2280 N N . GLN B 1 74 ? -16.016 -17 -3.6 1 94.06 74 GLN B N 1
ATOM 2281 C CA . GLN B 1 74 ? -15.789 -17.203 -5.023 1 94.06 74 GLN B CA 1
ATOM 2282 C C . GLN B 1 74 ? -16.922 -16.594 -5.855 1 94.06 74 GLN B C 1
ATOM 2284 O O . GLN B 1 74 ? -16.672 -16.031 -6.922 1 94.06 74 GLN B O 1
ATOM 2289 N N . LEU B 1 75 ? -18.062 -16.703 -5.379 1 93.56 75 LEU B N 1
ATOM 2290 C CA . LEU B 1 75 ? -19.219 -16.125 -6.062 1 93.56 75 LEU B CA 1
ATOM 2291 C C . LEU B 1 75 ? -19.125 -14.609 -6.082 1 93.56 75 LEU B C 1
ATOM 2293 O O . LEU B 1 75 ? -19.297 -13.984 -7.133 1 93.56 75 LEU B O 1
ATOM 2297 N N . GLN B 1 76 ? -18.844 -14.078 -4.941 1 92.69 76 GLN B N 1
ATOM 2298 C CA . GLN B 1 76 ? -18.75 -12.625 -4.84 1 92.69 76 GLN B CA 1
ATOM 2299 C C . GLN B 1 76 ? -17.578 -12.094 -5.672 1 92.69 76 GLN B C 1
ATOM 2301 O O . GLN B 1 76 ? -17.688 -11.031 -6.289 1 92.69 76 GLN B O 1
ATOM 2306 N N . TYR B 1 77 ? -16.531 -12.82 -5.621 1 92.69 77 TYR B N 1
ATOM 2307 C CA . TYR B 1 77 ? -15.336 -12.461 -6.387 1 92.69 77 TYR B CA 1
ATOM 2308 C C . TYR B 1 77 ? -15.656 -12.359 -7.875 1 92.69 77 TYR B C 1
ATOM 2310 O O . TYR B 1 77 ? -15.266 -11.398 -8.539 1 92.69 77 TYR B O 1
ATOM 2318 N N . ARG B 1 78 ? -16.359 -13.281 -8.406 1 91.94 78 ARG B N 1
ATOM 2319 C CA . ARG B 1 78 ? -16.734 -13.328 -9.82 1 91.94 78 ARG B CA 1
ATOM 2320 C C . ARG B 1 78 ? -17.641 -12.156 -10.18 1 91.94 78 ARG B C 1
ATOM 2322 O O . ARG B 1 78 ? -17.516 -11.586 -11.266 1 91.94 78 ARG B O 1
ATOM 2329 N N . LEU B 1 79 ? -18.422 -11.758 -9.242 1 89.88 79 LEU B N 1
ATOM 2330 C CA . LEU B 1 79 ? -19.406 -10.719 -9.523 1 89.88 79 LEU B CA 1
ATOM 2331 C C . LEU B 1 79 ? -18.797 -9.328 -9.383 1 89.88 79 LEU B C 1
ATOM 2333 O O . LEU B 1 79 ? -19.125 -8.422 -10.148 1 89.88 79 LEU B O 1
ATOM 2337 N N . CYS B 1 80 ? -17.891 -9.242 -8.477 1 86.75 80 CYS B N 1
ATOM 2338 C CA . CYS B 1 80 ? -17.516 -7.883 -8.102 1 86.75 80 CYS B CA 1
ATOM 2339 C C . CYS B 1 80 ? -16.094 -7.555 -8.57 1 86.75 80 CYS B C 1
ATOM 2341 O O . CYS B 1 80 ? -15.766 -6.391 -8.789 1 86.75 80 CYS B O 1
ATOM 2343 N N . ILE B 1 81 ? -15.273 -8.508 -8.75 1 89.56 81 ILE B N 1
ATOM 2344 C CA . ILE B 1 81 ? -13.867 -8.234 -9.023 1 89.56 81 ILE B CA 1
ATOM 2345 C C . ILE B 1 81 ? -13.562 -8.531 -10.492 1 89.56 81 ILE B C 1
ATOM 2347 O O . ILE B 1 81 ? -12.938 -7.723 -11.18 1 89.56 81 ILE B O 1
ATOM 2351 N N . LEU B 1 82 ? -14.07 -9.609 -11.039 1 93.88 82 LEU B N 1
ATOM 2352 C CA . LEU B 1 82 ? -13.719 -10.07 -12.383 1 93.88 82 LEU B CA 1
ATOM 2353 C C . LEU B 1 82 ? -14.062 -9.008 -13.422 1 93.88 82 LEU B C 1
ATOM 2355 O O . LEU B 1 82 ? -13.273 -8.75 -14.336 1 93.88 82 LEU B O 1
ATOM 2359 N N . PRO B 1 83 ? -15.195 -8.336 -13.297 1 93.75 83 PRO B N 1
ATOM 2360 C CA . PRO B 1 83 ? -15.539 -7.34 -14.312 1 93.75 83 PRO B CA 1
ATOM 2361 C C . PRO B 1 83 ? -14.57 -6.16 -14.328 1 93.75 83 PRO B C 1
ATOM 2363 O O . PRO B 1 83 ? -14.5 -5.43 -15.32 1 93.75 83 PRO B O 1
ATOM 2366 N N . LYS B 1 84 ? -13.844 -5.992 -13.297 1 93.06 84 LYS B N 1
ATOM 2367 C CA . LYS B 1 84 ? -12.922 -4.863 -13.195 1 93.06 84 LYS B CA 1
ATOM 2368 C C . LYS B 1 84 ? -11.469 -5.324 -13.344 1 93.06 84 LYS B C 1
ATOM 2370 O O . LYS B 1 84 ? -10.539 -4.578 -13.023 1 93.06 84 LYS B O 1
ATOM 2375 N N . ALA B 1 85 ? -11.258 -6.473 -13.82 1 95.94 85 ALA B N 1
ATOM 2376 C CA . ALA B 1 85 ? -9.945 -7.109 -13.82 1 95.94 85 ALA B CA 1
ATOM 2377 C C . ALA B 1 85 ? -8.922 -6.258 -14.57 1 95.94 85 ALA B C 1
ATOM 2379 O O . ALA B 1 85 ? -7.812 -6.031 -14.07 1 95.94 85 ALA B O 1
ATOM 2380 N N . LYS B 1 86 ? -9.273 -5.77 -15.758 1 95.88 86 LYS B N 1
ATOM 2381 C CA . LYS B 1 86 ? -8.336 -4.992 -16.562 1 95.88 86 LYS B CA 1
ATOM 2382 C C . LYS B 1 86 ? -7.934 -3.703 -15.852 1 95.88 86 LYS B C 1
ATOM 2384 O O . LYS B 1 86 ? -6.762 -3.318 -15.867 1 95.88 86 LYS B O 1
ATOM 2389 N N . GLU B 1 87 ? -8.914 -3.098 -15.188 1 92.44 87 GLU B N 1
ATOM 2390 C CA . GLU B 1 87 ? -8.68 -1.844 -14.477 1 92.44 87 GLU B CA 1
ATOM 2391 C C . GLU B 1 87 ? -7.828 -2.066 -13.227 1 92.44 87 GLU B C 1
ATOM 2393 O O . GLU B 1 87 ? -7.219 -1.129 -12.711 1 92.44 87 GLU B O 1
ATOM 2398 N N . LEU B 1 88 ? -7.707 -3.281 -12.781 1 94.31 88 LEU B N 1
ATOM 2399 C CA . LEU B 1 88 ? -7.012 -3.6 -11.539 1 94.31 88 LEU B CA 1
ATOM 2400 C C . LEU B 1 88 ? -5.551 -3.945 -11.805 1 94.31 88 LEU B C 1
ATOM 2402 O O . LEU B 1 88 ? -4.766 -4.113 -10.867 1 94.31 88 LEU B O 1
ATOM 2406 N N . LEU B 1 89 ? -5.18 -4.023 -13.102 1 97.12 89 LEU B N 1
ATOM 2407 C CA . LEU B 1 89 ? -3.766 -4.238 -13.391 1 97.12 89 LEU B CA 1
ATOM 2408 C C . LEU B 1 89 ? -2.926 -3.078 -12.867 1 97.12 89 LEU B C 1
ATOM 2410 O O . LEU B 1 89 ? -3.283 -1.912 -13.055 1 97.12 89 LEU B O 1
ATOM 2414 N N . PHE B 1 90 ? -1.865 -3.443 -12.156 1 95.81 90 PHE B N 1
ATOM 2415 C CA . PHE B 1 90 ? -0.941 -2.385 -11.766 1 95.81 90 PHE B CA 1
ATOM 2416 C C . PHE B 1 90 ? -0.365 -1.69 -13 1 95.81 90 PHE B C 1
ATOM 2418 O O . PHE B 1 90 ? -0.239 -2.301 -14.062 1 95.81 90 PHE B O 1
ATOM 2425 N N . PRO B 1 91 ? 0.061 -0.427 -12.836 1 93.25 91 PRO B N 1
ATOM 2426 C CA . PRO B 1 91 ? 0.669 0.288 -13.961 1 93.25 91 PRO B CA 1
ATOM 2427 C C . PRO B 1 91 ? 1.89 -0.433 -14.531 1 93.25 91 PRO B C 1
ATOM 2429 O O . PRO B 1 91 ? 2.738 -0.908 -13.773 1 93.25 91 PRO B O 1
ATOM 2432 N N . GLY B 1 92 ? 1.888 -0.587 -15.867 1 96.12 92 GLY B N 1
ATOM 2433 C CA . GLY B 1 92 ? 3.059 -1.128 -16.547 1 96.12 92 GLY B CA 1
ATOM 2434 C C . GLY B 1 92 ? 3.02 -2.637 -16.688 1 96.12 92 GLY B C 1
ATOM 2435 O O . GLY B 1 92 ? 3.824 -3.217 -17.422 1 96.12 92 GLY B O 1
ATOM 2436 N N . VAL B 1 93 ? 2.025 -3.312 -16.031 1 98.06 93 VAL B N 1
ATOM 2437 C CA . VAL B 1 93 ? 2.008 -4.77 -15.992 1 98.06 93 VAL B CA 1
ATOM 2438 C C . VAL B 1 93 ? 1.715 -5.324 -17.391 1 98.06 93 VAL B C 1
ATOM 2440 O O . VAL B 1 93 ? 2.451 -6.176 -17.891 1 98.06 93 VAL B O 1
ATOM 2443 N N . GLU B 1 94 ? 0.679 -4.812 -18.016 1 97.88 94 GLU B N 1
ATOM 2444 C CA . GLU B 1 94 ? 0.289 -5.348 -19.312 1 97.88 94 GLU B CA 1
ATOM 2445 C C . GLU B 1 94 ? 1.413 -5.191 -20.328 1 97.88 94 GLU B C 1
ATOM 2447 O O . GLU B 1 94 ? 1.859 -6.176 -20.922 1 97.88 94 GLU B O 1
ATOM 2452 N N . ASP B 1 95 ? 1.944 -3.982 -20.484 1 97.81 95 ASP B N 1
ATOM 2453 C CA . ASP B 1 95 ? 3.029 -3.719 -21.438 1 97.81 95 ASP B CA 1
ATOM 2454 C C . ASP B 1 95 ? 4.293 -4.484 -21.047 1 97.81 95 ASP B C 1
ATOM 2456 O O . ASP B 1 95 ? 5.016 -4.98 -21.906 1 97.81 95 ASP B O 1
ATOM 2460 N N . GLY B 1 96 ? 4.52 -4.559 -19.734 1 98.31 96 GLY B N 1
ATOM 2461 C CA . GLY B 1 96 ? 5.703 -5.254 -19.25 1 98.31 96 GLY B CA 1
ATOM 2462 C C . GLY B 1 96 ? 5.684 -6.742 -19.547 1 98.31 96 GLY B C 1
ATOM 2463 O O . GLY B 1 96 ? 6.699 -7.312 -19.953 1 98.31 96 GLY B O 1
ATOM 2464 N N . LEU B 1 97 ? 4.539 -7.355 -19.375 1 98.5 97 LEU B N 1
ATOM 2465 C CA . LEU B 1 97 ? 4.402 -8.781 -19.672 1 98.5 97 LEU B CA 1
ATOM 2466 C C . LEU B 1 97 ? 4.617 -9.062 -21.156 1 98.5 97 LEU B C 1
ATOM 2468 O O . LEU B 1 97 ? 5.242 -10.055 -21.516 1 98.5 97 LEU B O 1
ATOM 2472 N N . MET B 1 98 ? 4.094 -8.172 -21.984 1 97.69 98 MET B N 1
ATOM 2473 C CA . MET B 1 98 ? 4.289 -8.312 -23.422 1 97.69 98 MET B CA 1
ATOM 2474 C C . MET B 1 98 ? 5.766 -8.195 -23.781 1 97.69 98 MET B C 1
ATOM 2476 O O . MET B 1 98 ? 6.273 -8.953 -24.609 1 97.69 98 MET B O 1
ATOM 2480 N N . THR B 1 99 ? 6.418 -7.273 -23.172 1 97.81 99 THR B N 1
ATOM 2481 C CA . THR B 1 99 ? 7.848 -7.086 -23.391 1 97.81 99 THR B CA 1
ATOM 2482 C C . THR B 1 99 ? 8.633 -8.328 -22.969 1 97.81 99 THR B C 1
ATOM 2484 O O . THR B 1 99 ? 9.492 -8.805 -23.719 1 97.81 99 THR B O 1
ATOM 2487 N N . LEU B 1 100 ? 8.328 -8.859 -21.828 1 97.81 100 LEU B N 1
ATOM 2488 C CA . LEU B 1 100 ? 8.992 -10.062 -21.328 1 97.81 100 LEU B CA 1
ATOM 2489 C C . LEU B 1 100 ? 8.766 -11.242 -22.266 1 97.81 100 LEU B C 1
ATOM 2491 O O . LEU B 1 100 ? 9.695 -12.008 -22.547 1 97.81 100 LEU B O 1
ATOM 2495 N N . ASN B 1 101 ? 7.551 -11.367 -22.719 1 96.69 101 ASN B N 1
ATOM 2496 C CA . ASN B 1 101 ? 7.223 -12.414 -23.672 1 96.69 101 ASN B CA 1
ATOM 2497 C C . ASN B 1 101 ? 8.016 -12.25 -24.969 1 96.69 101 ASN B C 1
ATOM 2499 O O . ASN B 1 101 ? 8.508 -13.234 -25.531 1 96.69 101 ASN B O 1
ATOM 2503 N N . LYS B 1 102 ? 8.156 -11.055 -25.438 1 95.69 102 LYS B N 1
ATOM 2504 C CA . LYS B 1 102 ? 8.914 -10.766 -26.656 1 95.69 102 LYS B CA 1
ATOM 2505 C C . LYS B 1 102 ? 10.391 -11.102 -26.469 1 95.69 102 LYS B C 1
ATOM 2507 O O . LYS B 1 102 ? 11.07 -11.453 -27.438 1 95.69 102 LYS B O 1
ATOM 2512 N N . TRP B 1 103 ? 10.836 -11.016 -25.25 1 95.94 103 TRP B N 1
ATOM 2513 C CA . TRP B 1 103 ? 12.227 -11.344 -24.938 1 95.94 103 TRP B CA 1
ATOM 2514 C C . TRP B 1 103 ? 12.438 -12.852 -24.953 1 95.94 103 TRP B C 1
ATOM 2516 O O . TRP B 1 103 ? 13.562 -13.328 -24.797 1 95.94 103 TRP B O 1
ATOM 2526 N N . GLY B 1 104 ? 11.367 -13.641 -25.094 1 95.19 104 GLY B N 1
ATOM 2527 C CA . GLY B 1 104 ? 11.461 -15.094 -25.141 1 95.19 104 GLY B CA 1
ATOM 2528 C C . GLY B 1 104 ? 11.438 -15.727 -23.75 1 95.19 104 GLY B C 1
ATOM 2529 O O . GLY B 1 104 ? 11.781 -16.906 -23.609 1 95.19 104 GLY B O 1
ATOM 2530 N N . ILE B 1 105 ? 11.086 -14.961 -22.719 1 97.25 105 ILE B N 1
ATOM 2531 C CA . ILE B 1 105 ? 11.016 -15.469 -21.344 1 97.25 105 ILE B CA 1
ATOM 2532 C C . ILE B 1 105 ? 9.703 -16.219 -21.141 1 97.25 105 ILE B C 1
ATOM 2534 O O . ILE B 1 105 ? 8.648 -15.766 -21.578 1 97.25 105 ILE B O 1
ATOM 2538 N N . LYS B 1 106 ? 9.766 -17.391 -20.562 1 98.12 106 LYS B N 1
ATOM 2539 C CA . LYS B 1 106 ? 8.57 -18.156 -20.219 1 98.12 106 LYS B CA 1
ATOM 2540 C C . LYS B 1 106 ? 7.918 -17.625 -18.953 1 98.12 106 LYS B C 1
ATOM 2542 O O . LYS B 1 106 ? 8.594 -17.422 -17.938 1 98.12 106 LYS B O 1
ATOM 2547 N N . LEU B 1 107 ? 6.664 -17.359 -19.062 1 98.69 107 LEU B N 1
ATOM 2548 C CA . LEU B 1 107 ? 5.941 -16.75 -17.953 1 98.69 107 LEU B CA 1
ATOM 2549 C C . LEU B 1 107 ? 4.965 -17.734 -17.328 1 98.69 107 LEU B C 1
ATOM 2551 O O . LEU B 1 107 ? 4.281 -18.469 -18.047 1 98.69 107 LEU B O 1
ATOM 2555 N N . SER B 1 108 ? 4.938 -17.797 -16 1 98.75 108 SER B N 1
ATOM 2556 C CA . SER B 1 108 ? 4.012 -18.625 -15.234 1 98.75 108 SER B CA 1
ATOM 2557 C C . SER B 1 108 ? 3.471 -17.875 -14.023 1 98.75 108 SER B C 1
ATOM 2559 O O . SER B 1 108 ? 3.975 -16.812 -13.68 1 98.75 108 SER B O 1
ATOM 2561 N N . VAL B 1 109 ? 2.398 -18.438 -13.5 1 98.81 109 VAL B N 1
ATOM 2562 C CA . VAL B 1 109 ? 1.789 -17.875 -12.297 1 98.81 109 VAL B CA 1
ATOM 2563 C C . VAL B 1 109 ? 1.797 -18.922 -11.18 1 98.81 109 VAL B C 1
ATOM 2565 O O . VAL B 1 109 ? 1.51 -20.094 -11.422 1 98.81 109 VAL B O 1
ATOM 2568 N N . ALA B 1 110 ? 2.217 -18.562 -10.016 1 98.5 110 ALA B N 1
ATOM 2569 C CA . ALA B 1 110 ? 2.002 -19.297 -8.766 1 98.5 110 ALA B CA 1
ATOM 2570 C C . ALA B 1 110 ? 1.226 -18.438 -7.762 1 98.5 110 ALA B C 1
ATOM 2572 O O . ALA B 1 110 ? 1.722 -17.406 -7.293 1 98.5 110 ALA B O 1
ATOM 2573 N N . THR B 1 111 ? 0.012 -18.828 -7.469 1 97.88 111 THR B N 1
ATOM 2574 C CA . THR B 1 111 ? -0.865 -18.016 -6.629 1 97.88 111 THR B CA 1
ATOM 2575 C C . THR B 1 111 ? -1.547 -18.891 -5.57 1 97.88 111 THR B C 1
ATOM 2577 O O . THR B 1 111 ? -1.675 -20.094 -5.746 1 97.88 111 THR B O 1
ATOM 2580 N N . SER B 1 112 ? -1.918 -18.234 -4.441 1 94.94 112 SER B N 1
ATOM 2581 C CA . SER B 1 112 ? -2.65 -18.938 -3.391 1 94.94 112 SER B CA 1
ATOM 2582 C C . SER B 1 112 ? -4.137 -19.016 -3.713 1 94.94 112 SER B C 1
ATOM 2584 O O . SER B 1 112 ? -4.91 -19.609 -2.957 1 94.94 112 SER B O 1
ATOM 2586 N N . LYS B 1 113 ? -4.574 -18.5 -4.852 1 93.5 113 LYS B N 1
ATOM 2587 C CA . LYS B 1 113 ? -5.93 -18.672 -5.363 1 93.5 113 LYS B CA 1
ATOM 2588 C C . LYS B 1 113 ? -6.117 -20.047 -5.996 1 93.5 113 LYS B C 1
ATOM 2590 O O . LYS B 1 113 ? -5.141 -20.719 -6.332 1 93.5 113 LYS B O 1
ATOM 2595 N N . PHE B 1 114 ? -7.383 -20.281 -6.102 1 93.5 114 PHE B N 1
ATOM 2596 C CA . PHE B 1 114 ? -7.68 -21.453 -6.922 1 93.5 114 PHE B CA 1
ATOM 2597 C C . PHE B 1 114 ? -7.328 -21.188 -8.383 1 93.5 114 PHE B C 1
ATOM 2599 O O . PHE B 1 114 ? -7.527 -20.078 -8.883 1 93.5 114 PHE B O 1
ATOM 2606 N N . THR B 1 115 ? -6.91 -22.297 -9.047 1 96.44 115 THR B N 1
ATOM 2607 C CA . THR B 1 115 ? -6.438 -22.188 -10.422 1 96.44 115 THR B CA 1
ATOM 2608 C C . THR B 1 115 ? -7.531 -21.625 -11.328 1 96.44 115 THR B C 1
ATOM 2610 O O . THR B 1 115 ? -7.273 -20.75 -12.156 1 96.44 115 THR B O 1
ATOM 2613 N N . ALA B 1 116 ? -8.727 -22.031 -11.109 1 94.69 116 ALA B N 1
ATOM 2614 C CA . ALA B 1 116 ? -9.836 -21.578 -11.945 1 94.69 116 ALA B CA 1
ATOM 2615 C C . ALA B 1 116 ? -10.086 -20.078 -11.758 1 94.69 116 ALA B C 1
ATOM 2617 O O . ALA B 1 116 ? -10.344 -19.359 -12.734 1 94.69 116 ALA B O 1
ATOM 2618 N N . SER B 1 117 ? -10.008 -19.625 -10.547 1 95.12 117 SER B N 1
ATOM 2619 C CA . SER B 1 117 ? -10.203 -18.219 -10.25 1 95.12 117 SER B CA 1
ATOM 2620 C C . SER B 1 117 ? -9.062 -17.375 -10.82 1 95.12 117 SER B C 1
ATOM 2622 O O . SER B 1 117 ? -9.297 -16.281 -11.344 1 95.12 117 SER B O 1
ATOM 2624 N N . ALA B 1 118 ? -7.879 -17.891 -10.711 1 96.88 118 ALA B N 1
ATOM 2625 C CA . ALA B 1 118 ? -6.711 -17.188 -11.25 1 96.88 118 ALA B CA 1
ATOM 2626 C C . ALA B 1 118 ? -6.801 -17.062 -12.766 1 96.88 118 ALA B C 1
ATOM 2628 O O . ALA B 1 118 ? -6.574 -15.977 -13.312 1 96.88 118 ALA B O 1
ATOM 2629 N N . THR B 1 119 ? -7.16 -18.141 -13.398 1 97.62 119 THR B N 1
ATOM 2630 C CA . THR B 1 119 ? -7.281 -18.156 -14.852 1 97.62 119 THR B CA 1
ATOM 2631 C C . THR B 1 119 ? -8.375 -17.203 -15.32 1 97.62 119 THR B C 1
ATOM 2633 O O . THR B 1 119 ? -8.188 -16.453 -16.281 1 97.62 119 THR B O 1
ATOM 2636 N N . ALA B 1 120 ? -9.469 -17.219 -14.617 1 97.06 120 ALA B N 1
ATOM 2637 C CA . ALA B 1 120 ? -10.578 -16.328 -14.953 1 97.06 120 ALA B CA 1
ATOM 2638 C C . ALA B 1 120 ? -10.164 -14.867 -14.844 1 97.06 120 ALA B C 1
ATOM 2640 O O . ALA B 1 120 ? -10.539 -14.039 -15.68 1 97.06 120 ALA B O 1
ATOM 2641 N N . LEU B 1 121 ? -9.391 -14.555 -13.836 1 97.31 121 LEU B N 1
ATOM 2642 C CA . LEU B 1 121 ? -8.922 -13.188 -13.625 1 97.31 121 LEU B CA 1
ATOM 2643 C C . LEU B 1 121 ? -7.996 -12.75 -14.758 1 97.31 121 LEU B C 1
ATOM 2645 O O . LEU B 1 121 ? -8.133 -11.641 -15.281 1 97.31 121 LEU B O 1
ATOM 2649 N N . LEU B 1 122 ? -7.086 -13.602 -15.133 1 98.5 122 LEU B N 1
ATOM 2650 C CA . LEU B 1 122 ? -6.148 -13.32 -16.219 1 98.5 122 LEU B CA 1
ATOM 2651 C C . LEU B 1 122 ? -6.887 -13.133 -17.531 1 98.5 122 LEU B C 1
ATOM 2653 O O . LEU B 1 122 ? -6.57 -12.227 -18.312 1 98.5 122 LEU B O 1
ATOM 2657 N N . GLN B 1 123 ? -7.855 -13.984 -17.781 1 98.12 123 GLN B N 1
ATOM 2658 C CA . GLN B 1 123 ? -8.656 -13.906 -19 1 98.12 123 GLN B CA 1
ATOM 2659 C C . GLN B 1 123 ? -9.461 -12.609 -19.031 1 98.12 123 GLN B C 1
ATOM 2661 O O . GLN B 1 123 ? -9.492 -11.93 -20.062 1 98.12 123 GLN B O 1
ATOM 2666 N N . ALA B 1 124 ? -10.07 -12.32 -17.922 1 97.56 124 ALA B N 1
ATOM 2667 C CA . ALA B 1 124 ? -10.883 -11.109 -17.844 1 97.56 124 ALA B CA 1
ATOM 2668 C C . ALA B 1 124 ? -10.039 -9.859 -18.094 1 97.56 124 ALA B C 1
ATOM 2670 O O . ALA B 1 124 ? -10.523 -8.867 -18.625 1 97.56 124 ALA B O 1
ATOM 2671 N N . ALA B 1 125 ? -8.758 -9.93 -17.719 1 97.81 125 ALA B N 1
ATOM 2672 C CA . ALA B 1 125 ? -7.855 -8.797 -17.891 1 97.81 125 ALA B CA 1
ATOM 2673 C C . ALA B 1 125 ? -7.238 -8.797 -19.281 1 97.81 125 ALA B C 1
ATOM 2675 O O . ALA B 1 125 ? -6.594 -7.82 -19.688 1 97.81 125 ALA B O 1
ATOM 2676 N N . GLY B 1 126 ? -7.359 -9.844 -20 1 97.81 126 GLY B N 1
ATOM 2677 C CA . GLY B 1 126 ? -6.871 -9.953 -21.359 1 97.81 126 GLY B CA 1
ATOM 2678 C C . GLY B 1 126 ? -5.391 -10.281 -21.438 1 97.81 126 GLY B C 1
ATOM 2679 O O . GLY B 1 126 ? -4.723 -9.93 -22.422 1 97.81 126 GLY B O 1
ATOM 2680 N N . ILE B 1 127 ? -4.84 -10.953 -20.375 1 98.12 127 ILE B N 1
ATOM 2681 C CA . ILE B 1 127 ? -3.398 -11.164 -20.391 1 98.12 127 ILE B CA 1
ATOM 2682 C C . ILE B 1 127 ? -3.096 -12.648 -20.203 1 98.12 127 ILE B C 1
ATOM 2684 O O . ILE B 1 127 ? -1.948 -13.023 -19.953 1 98.12 127 ILE B O 1
ATOM 2688 N N . ASP B 1 128 ? -4.082 -13.508 -20.328 1 98.06 128 ASP B N 1
ATOM 2689 C CA . ASP B 1 128 ? -3.922 -14.938 -20.047 1 98.06 128 ASP B CA 1
ATOM 2690 C C . ASP B 1 128 ? -2.998 -15.586 -21.078 1 98.06 128 ASP B C 1
ATOM 2692 O O . ASP B 1 128 ? -2.254 -16.516 -20.75 1 98.06 128 ASP B O 1
ATOM 2696 N N . ALA B 1 129 ? -2.893 -15.094 -22.266 1 97.38 129 ALA B N 1
ATOM 2697 C CA . ALA B 1 129 ? -2.242 -15.742 -23.406 1 97.38 129 ALA B CA 1
ATOM 2698 C C . ALA B 1 129 ? -0.729 -15.781 -23.219 1 97.38 129 ALA B C 1
ATOM 2700 O O . ALA B 1 129 ? -0.046 -16.625 -23.812 1 97.38 129 ALA B O 1
ATOM 2701 N N . VAL B 1 130 ? -0.206 -14.93 -22.406 1 97.69 130 VAL B N 1
ATOM 2702 C CA . VAL B 1 130 ? 1.248 -14.844 -22.297 1 97.69 130 VAL B CA 1
ATOM 2703 C C . VAL B 1 130 ? 1.759 -15.852 -21.281 1 97.69 130 VAL B C 1
ATOM 270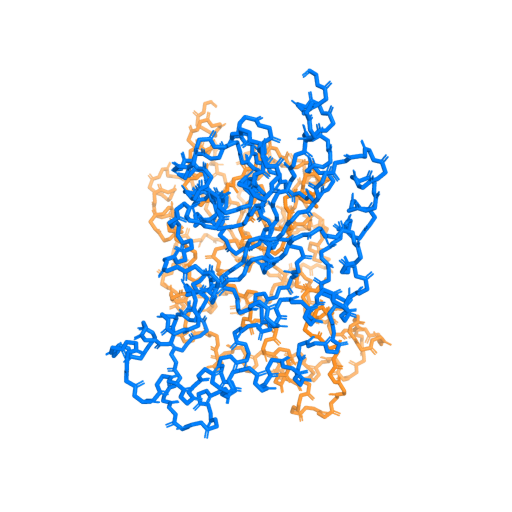5 O O . VAL B 1 130 ? 2.965 -16.094 -21.188 1 97.69 130 VAL B O 1
ATOM 2708 N N . PHE B 1 131 ? 0.882 -16.438 -20.5 1 98.5 131 PHE B N 1
ATOM 2709 C CA . PHE B 1 131 ? 1.303 -17.359 -19.453 1 98.5 131 PHE B CA 1
ATOM 2710 C C . PHE B 1 131 ? 1.218 -18.797 -19.922 1 98.5 131 PHE B C 1
ATOM 2712 O O . PHE B 1 131 ? 0.169 -19.25 -20.391 1 98.5 131 PHE B O 1
ATOM 2719 N N . ASP B 1 132 ? 2.305 -19.531 -19.719 1 97.06 132 ASP B N 1
ATOM 2720 C CA . ASP B 1 132 ? 2.381 -20.922 -20.109 1 97.06 132 ASP B CA 1
ATOM 2721 C C . ASP B 1 132 ? 1.746 -21.828 -19.062 1 97.06 132 ASP B C 1
ATOM 2723 O O . ASP B 1 132 ? 1.25 -22.906 -19.375 1 97.06 132 ASP B O 1
ATOM 2727 N N . ARG B 1 133 ? 1.831 -21.406 -17.859 1 97.31 133 ARG B N 1
ATOM 2728 C CA . ARG B 1 133 ? 1.404 -22.234 -16.734 1 97.31 133 ARG B CA 1
ATOM 2729 C C . ARG B 1 133 ? 0.849 -21.391 -15.602 1 97.31 133 ARG B C 1
ATOM 2731 O O . ARG B 1 133 ? 1.406 -20.344 -15.273 1 97.31 133 ARG B O 1
ATOM 2738 N N . VAL B 1 134 ? -0.287 -21.812 -15.133 1 98.44 134 VAL B N 1
ATOM 2739 C CA . VAL B 1 134 ? -0.902 -21.203 -13.961 1 98.44 134 VAL B CA 1
ATOM 2740 C C . VAL B 1 134 ? -1.132 -22.266 -12.891 1 98.44 134 VAL B C 1
ATOM 2742 O O . VAL B 1 134 ? -1.848 -23.25 -13.117 1 98.44 134 VAL B O 1
ATOM 2745 N N . ILE B 1 135 ? -0.512 -22.125 -11.727 1 97.81 135 ILE B N 1
ATOM 2746 C CA . ILE B 1 135 ? -0.654 -23.062 -10.617 1 97.81 135 ILE B CA 1
ATOM 2747 C C . ILE B 1 135 ? -1.278 -22.344 -9.414 1 97.81 135 ILE B C 1
ATOM 2749 O O . ILE B 1 135 ? -0.73 -21.359 -8.914 1 97.81 135 ILE B O 1
ATOM 2753 N N . GLY B 1 136 ? -2.426 -22.844 -9.039 1 97.19 136 GLY B N 1
ATOM 2754 C CA . GLY B 1 136 ? -3.109 -22.344 -7.859 1 97.19 136 GLY B CA 1
ATOM 2755 C C . GLY B 1 136 ? -2.951 -23.25 -6.652 1 97.19 136 GLY B C 1
ATOM 2756 O O . GLY B 1 136 ? -2.223 -24.234 -6.703 1 97.19 136 GLY B O 1
ATOM 2757 N N . ALA B 1 137 ? -3.607 -22.828 -5.547 1 94 137 ALA B N 1
ATOM 2758 C CA . ALA B 1 137 ? -3.523 -23.547 -4.277 1 94 137 ALA B CA 1
ATOM 2759 C C . ALA B 1 137 ? -4.105 -24.953 -4.402 1 94 137 ALA B C 1
ATOM 2761 O O . ALA B 1 137 ? -3.686 -25.875 -3.689 1 94 137 ALA B O 1
ATOM 2762 N N . ASP B 1 138 ? -4.953 -25.125 -5.34 1 93.5 138 ASP B N 1
ATOM 2763 C CA . ASP B 1 138 ? -5.645 -26.406 -5.504 1 93.5 138 ASP B CA 1
ATOM 2764 C C . ASP B 1 138 ? -4.793 -27.391 -6.289 1 93.5 138 ASP B C 1
ATOM 2766 O O . ASP B 1 138 ? -5.145 -28.578 -6.406 1 93.5 138 ASP B O 1
ATOM 2770 N N . HIS B 1 139 ? -3.699 -26.969 -6.82 1 95.81 139 HIS B N 1
ATOM 2771 C CA . HIS B 1 139 ? -2.834 -27.859 -7.598 1 95.81 139 HIS B CA 1
ATOM 2772 C C . HIS B 1 139 ? -1.599 -28.25 -6.801 1 95.81 139 HIS B C 1
ATOM 2774 O O . HIS B 1 139 ? -0.666 -28.844 -7.352 1 95.81 139 HIS B O 1
ATOM 2780 N N . VAL B 1 140 ? -1.583 -27.938 -5.555 1 96.38 140 VAL B N 1
ATOM 2781 C CA . VAL B 1 140 ? -0.481 -28.328 -4.684 1 96.38 140 VAL B CA 1
ATOM 2782 C C . VAL B 1 140 ? -1.032 -28.922 -3.387 1 96.38 140 VAL B C 1
ATOM 2784 O O . VAL B 1 140 ? -2.16 -28.609 -2.99 1 96.38 140 VAL B O 1
ATOM 2787 N N . SER B 1 141 ? -0.265 -29.812 -2.752 1 95.62 141 SER B N 1
ATOM 2788 C CA . SER B 1 141 ? -0.622 -30.344 -1.438 1 95.62 141 SER B CA 1
ATOM 2789 C C . SER B 1 141 ? -0.427 -29.297 -0.349 1 95.62 141 SER B C 1
ATOM 2791 O O . SER B 1 141 ? -1.219 -29.219 0.592 1 95.62 141 SER B O 1
ATOM 2793 N N . LYS B 1 142 ? 0.594 -28.453 -0.462 1 95.5 142 LYS B N 1
ATOM 2794 C CA . LYS B 1 142 ? 0.89 -27.344 0.436 1 95.5 142 LYS B CA 1
ATOM 2795 C C . LYS B 1 142 ? 1.131 -26.047 -0.345 1 95.5 142 LYS B C 1
ATOM 2797 O O . LYS B 1 142 ? 2.066 -25.969 -1.144 1 95.5 142 LYS B O 1
ATOM 2802 N N . PRO B 1 143 ? 0.322 -25.078 -0.076 1 94.75 143 PRO B N 1
ATOM 2803 C CA . PRO B 1 143 ? 0.515 -23.797 -0.767 1 94.75 143 PRO B CA 1
ATOM 2804 C C . PRO B 1 143 ? 1.728 -23.031 -0.251 1 94.75 143 PRO B C 1
ATOM 2806 O O . PRO B 1 143 ? 2.359 -23.438 0.724 1 94.75 143 PRO B O 1
ATOM 2809 N N . LYS B 1 144 ? 2.047 -21.891 -0.97 1 95.69 144 LYS B N 1
ATOM 2810 C CA . LYS B 1 144 ? 3.1 -21.016 -0.47 1 95.69 144 LYS B CA 1
ATOM 2811 C C . LYS B 1 144 ? 2.904 -20.719 1.013 1 95.69 144 LYS B C 1
ATOM 2813 O O . LYS B 1 144 ? 1.774 -20.562 1.478 1 95.69 144 LYS B O 1
ATOM 2818 N N . PRO B 1 145 ? 4.055 -20.734 1.661 1 96.44 145 PRO B N 1
ATOM 2819 C CA . PRO B 1 145 ? 5.469 -20.625 1.29 1 96.44 145 PRO B CA 1
ATOM 2820 C C . PRO B 1 145 ? 6.105 -21.984 1.003 1 96.44 145 PRO B C 1
ATOM 2822 O O . PRO B 1 145 ? 7.309 -22.062 0.748 1 96.44 145 PRO B O 1
ATOM 2825 N N . ASP B 1 146 ? 5.355 -23.047 1.078 1 97.56 146 ASP B N 1
ATOM 2826 C CA . ASP B 1 146 ? 5.898 -24.344 0.67 1 97.56 146 ASP B CA 1
ATOM 2827 C C . ASP B 1 146 ? 6.445 -24.281 -0.754 1 97.56 146 ASP B C 1
ATOM 2829 O O . ASP B 1 146 ? 5.867 -23.625 -1.619 1 97.56 146 ASP B O 1
ATOM 2833 N N . PRO B 1 147 ? 7.504 -24.984 -1.037 1 98.06 147 PRO B N 1
ATOM 2834 C CA . PRO B 1 147 ? 8.172 -24.875 -2.336 1 98.06 147 PRO B CA 1
ATOM 2835 C C . PRO B 1 147 ? 7.426 -25.609 -3.445 1 98.06 147 PRO B C 1
ATOM 2837 O O . PRO B 1 147 ? 7.816 -25.531 -4.613 1 98.06 147 PRO B O 1
ATOM 2840 N N . GLU B 1 148 ? 6.359 -26.266 -3.174 1 98.44 148 GLU B N 1
ATOM 2841 C CA . GLU B 1 148 ? 5.746 -27.219 -4.098 1 98.44 148 GLU B CA 1
ATOM 2842 C C . GLU B 1 148 ? 5.332 -26.531 -5.398 1 98.44 148 GLU B C 1
ATOM 2844 O O . GLU B 1 148 ? 5.559 -27.062 -6.484 1 98.44 148 GLU B O 1
ATOM 2849 N N . SER B 1 149 ? 4.734 -25.391 -5.32 1 98.19 149 SER B N 1
ATOM 2850 C CA . SER B 1 149 ? 4.293 -24.703 -6.527 1 98.19 149 SER B CA 1
ATOM 2851 C C . SER B 1 149 ? 5.48 -24.344 -7.418 1 98.19 149 SER B C 1
ATOM 2853 O O . SER B 1 149 ? 5.426 -24.531 -8.633 1 98.19 149 SER B O 1
ATOM 2855 N N . GLY B 1 150 ? 6.547 -23.828 -6.793 1 98.25 150 GLY B N 1
ATOM 2856 C CA . GLY B 1 150 ? 7.75 -23.516 -7.543 1 98.25 150 GLY B CA 1
ATOM 2857 C C . GLY B 1 150 ? 8.383 -24.734 -8.188 1 98.25 150 GLY B C 1
ATOM 2858 O O . GLY B 1 150 ? 8.789 -24.688 -9.352 1 98.25 150 GLY B O 1
ATOM 2859 N N . ARG B 1 151 ? 8.422 -25.844 -7.449 1 98.31 151 ARG B N 1
ATOM 2860 C CA . ARG B 1 151 ? 8.992 -27.078 -7.965 1 98.31 151 ARG B CA 1
ATOM 2861 C C . ARG B 1 151 ? 8.195 -27.609 -9.148 1 98.31 151 ARG B C 1
ATOM 2863 O O . ARG B 1 151 ? 8.766 -28.062 -10.141 1 98.31 151 ARG B O 1
ATOM 2870 N N . LYS B 1 152 ? 6.902 -27.531 -9.055 1 98.31 152 LYS B N 1
ATOM 2871 C CA . LYS B 1 152 ? 6.043 -28 -10.141 1 98.31 152 LYS B CA 1
ATOM 2872 C C . LYS B 1 152 ? 6.27 -27.188 -11.414 1 98.31 152 LYS B C 1
ATOM 2874 O O . LYS B 1 152 ? 6.27 -27.734 -12.516 1 98.31 152 LYS B O 1
ATOM 2879 N N . ILE B 1 153 ? 6.449 -25.906 -11.242 1 98 153 ILE B N 1
ATOM 2880 C CA . ILE B 1 153 ? 6.668 -25.047 -12.406 1 98 153 ILE B CA 1
ATOM 2881 C C . ILE B 1 153 ? 8.031 -25.359 -13.016 1 98 153 ILE B C 1
ATOM 2883 O O . ILE B 1 153 ? 8.156 -25.469 -14.242 1 98 153 ILE B O 1
ATOM 2887 N N . LEU B 1 154 ? 9.039 -25.547 -12.195 1 97.5 154 LEU B N 1
ATOM 2888 C CA . LEU B 1 154 ? 10.359 -25.922 -12.695 1 97.5 154 LEU B CA 1
ATOM 2889 C C . LEU B 1 154 ? 10.32 -27.25 -13.422 1 97.5 154 LEU B C 1
ATOM 2891 O O . LEU B 1 154 ? 10.93 -27.406 -14.484 1 97.5 154 LEU B O 1
ATOM 2895 N N . GLU B 1 155 ? 9.594 -28.188 -12.828 1 97.62 155 GLU B N 1
ATOM 2896 C CA . GLU B 1 155 ? 9.445 -29.516 -13.445 1 97.62 155 GLU B CA 1
ATOM 2897 C C . GLU B 1 155 ? 8.773 -29.406 -14.805 1 97.62 155 GLU B C 1
ATOM 2899 O O . GLU B 1 155 ? 9.172 -30.078 -15.758 1 97.62 155 GLU B O 1
ATOM 2904 N N . TYR B 1 156 ? 7.797 -28.578 -14.898 1 97.06 156 TYR B N 1
ATOM 2905 C CA . TYR B 1 156 ? 7.07 -28.359 -16.156 1 97.06 156 TYR B CA 1
ATOM 2906 C C . TYR B 1 156 ? 8.016 -27.922 -17.266 1 97.06 156 TYR B C 1
ATOM 2908 O O . TYR B 1 156 ? 7.891 -28.359 -18.406 1 97.06 156 TYR B O 1
ATOM 2916 N N . TYR B 1 157 ? 8.961 -27.078 -16.922 1 96.94 157 TYR B N 1
ATOM 2917 C CA . TYR B 1 157 ? 9.867 -26.516 -17.922 1 96.94 157 TYR B CA 1
ATOM 2918 C C . TYR B 1 157 ? 11.141 -27.344 -18.031 1 96.94 157 TYR B C 1
ATOM 2920 O O . TYR B 1 157 ? 11.977 -27.109 -18.906 1 96.94 157 TYR B O 1
ATOM 2928 N N . GLY B 1 158 ? 11.273 -28.375 -17.156 1 96.5 158 GLY B N 1
ATOM 2929 C CA . GLY B 1 158 ? 12.555 -29.062 -17.109 1 96.5 158 GLY B CA 1
ATOM 2930 C C . GLY B 1 158 ? 13.719 -28.141 -16.781 1 96.5 158 GLY B C 1
ATOM 2931 O O . GLY B 1 158 ? 14.781 -28.25 -17.391 1 96.5 158 GLY B O 1
ATOM 2932 N N . ALA B 1 159 ? 13.539 -27.266 -15.875 1 96.19 159 ALA B N 1
ATOM 2933 C CA . ALA B 1 159 ? 14.508 -26.203 -15.617 1 96.19 159 ALA B CA 1
ATOM 2934 C C . ALA B 1 159 ? 15.086 -26.312 -14.211 1 96.19 159 ALA B C 1
ATOM 2936 O O . ALA B 1 159 ? 14.469 -26.922 -13.328 1 96.19 159 ALA B O 1
ATOM 2937 N N . MET B 1 160 ? 16.203 -25.766 -14.039 1 96.38 160 MET B N 1
ATOM 2938 C CA . MET B 1 160 ? 16.844 -25.625 -12.734 1 96.38 160 MET B CA 1
ATOM 2939 C C . MET B 1 160 ? 16.422 -24.328 -12.07 1 96.38 160 MET B C 1
ATOM 2941 O O . MET B 1 160 ? 16.047 -23.359 -12.75 1 96.38 160 MET B O 1
ATOM 2945 N N . PRO B 1 161 ? 16.516 -24.297 -10.727 1 97 161 PRO B N 1
ATOM 2946 C CA . PRO B 1 161 ? 16.078 -23.094 -9.992 1 97 161 PRO B CA 1
ATOM 2947 C C . PRO B 1 161 ? 16.812 -21.844 -10.445 1 97 161 PRO B C 1
ATOM 2949 O O . PRO B 1 161 ? 16.219 -20.75 -10.438 1 97 161 PRO B O 1
ATOM 2952 N N . GLU B 1 162 ? 18 -21.938 -10.898 1 95 162 GLU B N 1
ATOM 2953 C CA . GLU B 1 162 ? 18.828 -20.797 -11.281 1 95 162 GLU B CA 1
ATOM 2954 C C . GLU B 1 162 ? 18.266 -20.094 -12.516 1 95 162 GLU B C 1
ATOM 2956 O O . GLU B 1 162 ? 18.594 -18.953 -12.789 1 95 162 GLU B O 1
ATOM 2961 N N . MET B 1 163 ? 17.406 -20.797 -13.195 1 95.38 163 MET B N 1
ATOM 2962 C CA . MET B 1 163 ? 16.844 -20.25 -14.438 1 95.38 163 MET B CA 1
ATOM 2963 C C . MET B 1 163 ? 15.539 -19.516 -14.172 1 95.38 163 MET B C 1
ATOM 2965 O O . MET B 1 163 ? 14.961 -18.922 -15.078 1 95.38 163 MET B O 1
ATOM 2969 N N . ALA B 1 164 ? 15.102 -19.484 -12.914 1 97.5 164 ALA B N 1
ATOM 2970 C CA . ALA B 1 164 ? 13.781 -18.953 -12.602 1 97.5 164 ALA B CA 1
ATOM 2971 C C . ALA B 1 164 ? 13.867 -17.828 -11.578 1 97.5 164 ALA B C 1
ATOM 2973 O O . ALA B 1 164 ? 14.766 -17.812 -10.734 1 97.5 164 ALA B O 1
ATOM 2974 N N . VAL B 1 165 ? 13 -16.859 -11.711 1 98.5 165 VAL B N 1
ATOM 2975 C CA . VAL B 1 165 ? 12.844 -15.758 -10.766 1 98.5 165 VAL B CA 1
ATOM 2976 C C . VAL B 1 165 ? 11.383 -15.648 -10.336 1 98.5 165 VAL B C 1
ATOM 2978 O O . VAL B 1 165 ? 10.484 -15.609 -11.18 1 98.5 165 VAL B O 1
ATOM 2981 N N . MET B 1 166 ? 11.133 -15.68 -9.055 1 98.81 166 MET B N 1
ATOM 2982 C CA . MET B 1 166 ? 9.812 -15.438 -8.492 1 98.81 166 MET B CA 1
ATOM 2983 C C . MET B 1 166 ? 9.578 -13.938 -8.281 1 98.81 166 MET B C 1
ATOM 2985 O O . MET B 1 166 ? 10.422 -13.25 -7.711 1 98.81 166 MET B O 1
ATOM 2989 N N . VAL B 1 167 ? 8.508 -13.375 -8.852 1 98.88 167 VAL B N 1
ATOM 2990 C CA . VAL B 1 167 ? 8.086 -12 -8.602 1 98.88 167 VAL B CA 1
ATOM 2991 C C . VAL B 1 167 ? 6.828 -11.992 -7.73 1 98.88 167 VAL B C 1
ATOM 2993 O O . VAL B 1 167 ? 5.785 -12.516 -8.133 1 98.88 167 VAL B O 1
ATOM 2996 N N . GLY B 1 168 ? 6.902 -11.484 -6.523 1 98.69 168 GLY B N 1
ATOM 2997 C CA . GLY B 1 168 ? 5.773 -11.469 -5.609 1 98.69 168 GLY B CA 1
ATOM 2998 C C . GLY B 1 168 ? 5.816 -10.32 -4.625 1 98.69 168 GLY B C 1
ATOM 2999 O O . GLY B 1 168 ? 6.766 -9.531 -4.621 1 98.69 168 GLY B O 1
ATOM 3000 N N . ASP B 1 169 ? 4.723 -10.203 -3.828 1 97.69 169 ASP B N 1
ATOM 3001 C CA . ASP B 1 169 ? 4.598 -9.023 -2.969 1 97.69 169 ASP B CA 1
ATOM 3002 C C . ASP B 1 169 ? 4.41 -9.43 -1.509 1 97.69 169 ASP B C 1
ATOM 3004 O O . ASP B 1 169 ? 4.195 -8.578 -0.645 1 97.69 169 ASP B O 1
ATOM 3008 N N . THR B 1 170 ? 4.438 -10.719 -1.211 1 97.19 170 THR B N 1
ATOM 3009 C CA . THR B 1 170 ? 4.344 -11.188 0.169 1 97.19 170 THR B CA 1
ATOM 3010 C C . THR B 1 170 ? 5.559 -12.031 0.536 1 97.19 170 THR B C 1
ATOM 3012 O O . THR B 1 170 ? 6.266 -12.531 -0.345 1 97.19 170 THR B O 1
ATOM 3015 N N . THR B 1 171 ? 5.801 -12.18 1.861 1 97.5 171 THR B N 1
ATOM 3016 C CA . THR B 1 171 ? 6.898 -13.023 2.328 1 97.5 171 THR B CA 1
ATOM 3017 C C . THR B 1 171 ? 6.695 -14.469 1.886 1 97.5 171 THR B C 1
ATOM 3019 O O . THR B 1 171 ? 7.66 -15.211 1.698 1 97.5 171 THR B O 1
ATOM 3022 N N . HIS B 1 172 ? 5.473 -14.844 1.611 1 97.06 172 HIS B N 1
ATOM 3023 C CA . HIS B 1 172 ? 5.176 -16.203 1.154 1 97.06 172 HIS B CA 1
ATOM 3024 C C . HIS B 1 172 ? 5.82 -16.484 -0.199 1 97.06 172 HIS B C 1
ATOM 3026 O O . HIS B 1 172 ? 6.32 -17.578 -0.438 1 97.06 172 HIS B O 1
ATOM 3032 N N . ASP B 1 173 ? 5.789 -15.508 -1.033 1 98.44 173 ASP B N 1
ATOM 3033 C CA . ASP B 1 173 ? 6.418 -15.641 -2.346 1 98.44 173 ASP B CA 1
ATOM 3034 C C . ASP B 1 173 ? 7.93 -15.805 -2.219 1 98.44 173 ASP B C 1
ATOM 3036 O O . ASP B 1 173 ? 8.523 -16.656 -2.883 1 98.44 173 ASP B O 1
ATOM 3040 N N . ILE B 1 174 ? 8.508 -14.977 -1.363 1 98.62 174 ILE B N 1
ATOM 3041 C CA . ILE B 1 174 ? 9.953 -14.93 -1.209 1 98.62 174 ILE B CA 1
ATOM 3042 C C . ILE B 1 174 ? 10.438 -16.219 -0.531 1 98.62 174 ILE B C 1
ATOM 3044 O O . ILE B 1 174 ? 11.422 -16.828 -0.967 1 98.62 174 ILE B O 1
ATOM 3048 N N . TYR B 1 175 ? 9.758 -16.641 0.481 1 98.44 175 TYR B N 1
ATOM 3049 C CA . TYR B 1 175 ? 10.133 -17.875 1.18 1 98.44 175 TYR B CA 1
ATOM 3050 C C . TYR B 1 175 ? 10.016 -19.078 0.262 1 98.44 175 TYR B C 1
ATOM 3052 O O . TYR B 1 175 ? 10.852 -19.984 0.3 1 98.44 175 TYR B O 1
ATOM 3060 N N . MET B 1 176 ? 8.945 -19.125 -0.53 1 98.25 176 MET B N 1
ATOM 3061 C CA . MET B 1 176 ? 8.812 -20.203 -1.511 1 98.25 176 MET B CA 1
ATOM 3062 C C . MET B 1 176 ? 10 -20.234 -2.461 1 98.25 176 MET B C 1
ATOM 3064 O O . MET B 1 176 ? 10.609 -21.281 -2.676 1 98.25 176 MET B O 1
ATOM 3068 N N . ALA B 1 177 ? 10.383 -19.109 -3.006 1 98.56 177 ALA B N 1
ATOM 3069 C CA . ALA B 1 177 ? 11.516 -19.016 -3.92 1 98.56 177 ALA B CA 1
ATOM 3070 C C . ALA B 1 177 ? 12.812 -19.469 -3.25 1 98.56 177 ALA B C 1
ATOM 3072 O O . ALA B 1 177 ? 13.562 -20.266 -3.818 1 98.56 177 ALA B O 1
ATOM 3073 N N . ASN B 1 178 ? 13.016 -18.984 -2.023 1 98.25 178 ASN B N 1
ATOM 3074 C CA . ASN B 1 178 ? 14.211 -19.344 -1.266 1 98.25 178 ASN B CA 1
ATOM 3075 C C . ASN B 1 178 ? 14.289 -20.859 -1.029 1 98.25 178 ASN B C 1
ATOM 3077 O O . ASN B 1 178 ? 15.352 -21.453 -1.163 1 98.25 178 ASN B O 1
ATOM 3081 N N . SER B 1 179 ? 13.203 -21.453 -0.684 1 98.06 179 SER B N 1
ATOM 3082 C CA . SER B 1 179 ? 13.133 -22.875 -0.369 1 98.06 179 SER B CA 1
ATOM 3083 C C . SER B 1 179 ? 13.445 -23.719 -1.595 1 98.06 179 SER B C 1
ATOM 3085 O O . SER B 1 179 ? 13.969 -24.828 -1.469 1 98.06 179 SER B O 1
ATOM 3087 N N . VAL B 1 180 ? 13.117 -23.234 -2.771 1 97.44 180 VAL B N 1
ATOM 3088 C CA . VAL B 1 180 ? 13.359 -23.938 -4.031 1 97.44 180 VAL B CA 1
ATOM 3089 C C . VAL B 1 180 ? 14.797 -23.688 -4.484 1 97.44 180 VAL B C 1
ATOM 3091 O O . VAL B 1 180 ? 15.352 -24.484 -5.254 1 97.44 180 VAL B O 1
ATOM 3094 N N . GLY B 1 181 ? 15.398 -22.578 -4.004 1 97.12 181 GLY B N 1
ATOM 3095 C CA . GLY B 1 181 ? 16.703 -22.156 -4.473 1 97.12 181 GLY B CA 1
ATOM 3096 C C . GLY B 1 181 ? 16.641 -21.219 -5.668 1 97.12 181 GLY B C 1
ATOM 3097 O O . GLY B 1 181 ? 17.594 -21.141 -6.449 1 97.12 181 GLY B O 1
ATOM 3098 N N . MET B 1 182 ? 15.539 -20.625 -5.867 1 96.56 182 MET B N 1
ATOM 3099 C CA . MET B 1 182 ? 15.359 -19.688 -6.973 1 96.56 182 MET B CA 1
ATOM 3100 C C . MET B 1 182 ? 15.523 -18.25 -6.496 1 96.56 182 MET B C 1
ATOM 3102 O O . MET B 1 182 ? 15.359 -17.953 -5.309 1 96.56 182 MET B O 1
ATOM 3106 N N . ARG B 1 183 ? 15.898 -17.312 -7.402 1 98 183 ARG B N 1
ATOM 3107 C CA . ARG B 1 183 ? 15.969 -15.883 -7.105 1 98 183 ARG B CA 1
ATOM 3108 C C . ARG B 1 183 ? 14.578 -15.273 -7.047 1 98 183 ARG B C 1
ATOM 3110 O O . ARG B 1 183 ? 13.609 -15.867 -7.516 1 98 183 ARG B O 1
ATOM 3117 N N . SER B 1 184 ? 14.508 -14.102 -6.406 1 98.75 184 SER B N 1
ATOM 3118 C CA . SER B 1 184 ? 13.188 -13.4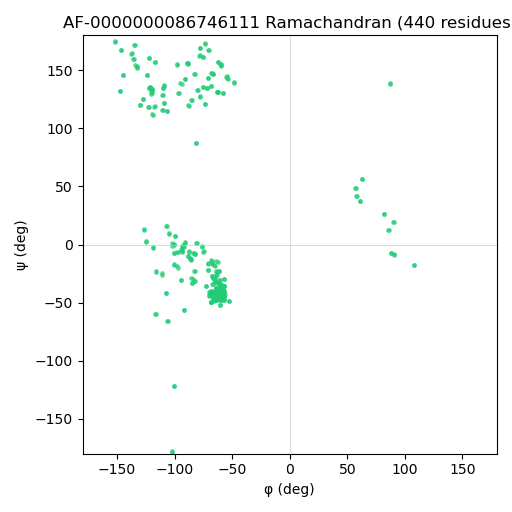92 -6.266 1 98.75 184 SER B CA 1
ATOM 3119 C C . SER B 1 184 ? 13.273 -11.969 -6.359 1 98.75 184 SER B C 1
ATOM 3121 O O . SER B 1 184 ? 14.312 -11.383 -6.062 1 98.75 184 SER B O 1
ATOM 3123 N N . ILE B 1 185 ? 12.25 -11.391 -6.918 1 98.81 185 ILE B N 1
ATOM 3124 C CA . ILE B 1 185 ? 11.992 -9.953 -6.887 1 98.81 185 ILE B CA 1
ATOM 3125 C C . ILE B 1 185 ? 10.773 -9.664 -6.012 1 98.81 185 ILE B C 1
ATOM 3127 O O . ILE B 1 185 ? 9.664 -10.086 -6.324 1 98.81 185 ILE B O 1
ATOM 3131 N N . ALA B 1 186 ? 10.984 -8.953 -4.902 1 98.62 186 ALA B N 1
ATOM 3132 C CA . ALA B 1 186 ? 9.875 -8.469 -4.086 1 98.62 186 ALA B CA 1
ATOM 3133 C C . ALA B 1 186 ? 9.375 -7.117 -4.578 1 98.62 186 ALA B C 1
ATOM 3135 O O . ALA B 1 186 ? 10.133 -6.141 -4.605 1 98.62 186 ALA B O 1
ATOM 3136 N N . VAL B 1 187 ? 8.117 -7.066 -4.969 1 97.88 187 VAL B N 1
ATOM 3137 C CA . VAL B 1 187 ? 7.566 -5.773 -5.363 1 97.88 187 VAL B CA 1
ATOM 3138 C C . VAL B 1 187 ? 6.941 -5.09 -4.152 1 97.88 187 VAL B C 1
ATOM 3140 O O . VAL B 1 187 ? 6.312 -5.742 -3.316 1 97.88 187 VAL B O 1
ATOM 3143 N N . THR B 1 188 ? 7.062 -3.791 -4.027 1 94.5 188 THR B N 1
ATOM 3144 C CA . THR B 1 188 ? 6.781 -3.094 -2.777 1 94.5 188 THR B CA 1
ATOM 3145 C C . THR B 1 188 ? 5.402 -2.445 -2.816 1 94.5 188 THR B C 1
ATOM 3147 O O . THR B 1 188 ? 4.98 -1.811 -1.848 1 94.5 188 THR B O 1
ATOM 3150 N N . TYR B 1 189 ? 4.676 -2.582 -3.896 1 92.75 189 TYR B N 1
ATOM 3151 C CA . TYR B 1 189 ? 3.43 -1.847 -4.07 1 92.75 189 TYR B CA 1
ATOM 3152 C C . TYR B 1 189 ? 2.229 -2.725 -3.742 1 92.75 189 TYR B C 1
ATOM 3154 O O . TYR B 1 189 ? 1.08 -2.297 -3.891 1 92.75 189 TYR B O 1
ATOM 3162 N N . GLY B 1 190 ? 2.479 -3.924 -3.225 1 93.56 190 GLY B N 1
ATOM 3163 C CA . GLY B 1 190 ? 1.404 -4.875 -2.998 1 93.56 190 GLY B CA 1
ATOM 3164 C C . GLY B 1 190 ? 0.954 -4.934 -1.551 1 93.56 190 GLY B C 1
ATOM 3165 O O . GLY B 1 190 ? 0.629 -3.904 -0.955 1 93.56 190 GLY B O 1
ATOM 3166 N N . ILE B 1 191 ? 1.031 -6.086 -0.969 1 91.69 191 ILE B N 1
ATOM 3167 C CA . ILE B 1 191 ? 0.394 -6.363 0.313 1 91.69 191 ILE B CA 1
ATOM 3168 C C . ILE B 1 191 ? 1.372 -6.07 1.449 1 91.69 191 ILE B C 1
ATOM 3170 O O . ILE B 1 191 ? 1.068 -5.285 2.352 1 91.69 191 ILE B O 1
ATOM 3174 N N . HIS B 1 192 ? 2.543 -6.699 1.425 1 92.44 192 HIS B N 1
ATOM 3175 C CA . HIS B 1 192 ? 3.492 -6.508 2.516 1 92.44 192 HIS B CA 1
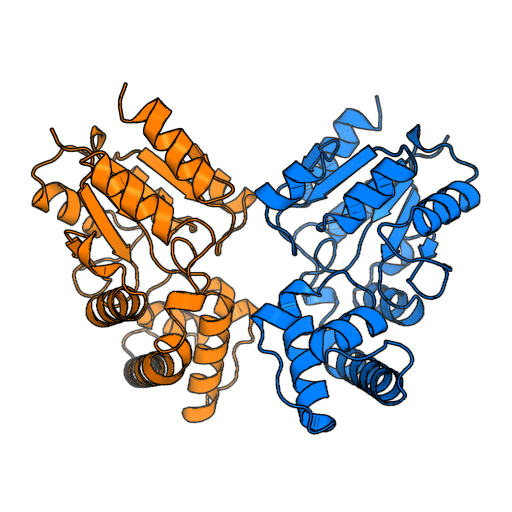ATOM 3176 C C . HIS B 1 192 ? 4.309 -5.234 2.318 1 92.44 192 HIS B C 1
ATOM 3178 O O . HIS B 1 192 ? 4.645 -4.875 1.188 1 92.44 192 HIS B O 1
ATOM 3184 N N . ASN B 1 193 ? 4.652 -4.613 3.385 1 89.06 193 ASN B N 1
ATOM 3185 C CA . ASN B 1 193 ? 5.492 -3.424 3.299 1 89.06 193 ASN B CA 1
ATOM 3186 C C . ASN B 1 193 ? 6.957 -3.787 3.07 1 89.06 193 ASN B C 1
ATOM 3188 O O . ASN B 1 193 ? 7.34 -4.953 3.195 1 89.06 193 ASN B O 1
ATOM 3192 N N . VAL B 1 194 ? 7.734 -2.783 2.762 1 91.75 194 VAL B N 1
ATOM 3193 C CA . VAL B 1 194 ? 9.125 -2.982 2.354 1 91.75 194 VAL B CA 1
ATOM 3194 C C . VAL B 1 194 ? 9.906 -3.627 3.492 1 91.75 194 VAL B C 1
ATOM 3196 O O . VAL B 1 194 ? 10.68 -4.562 3.271 1 91.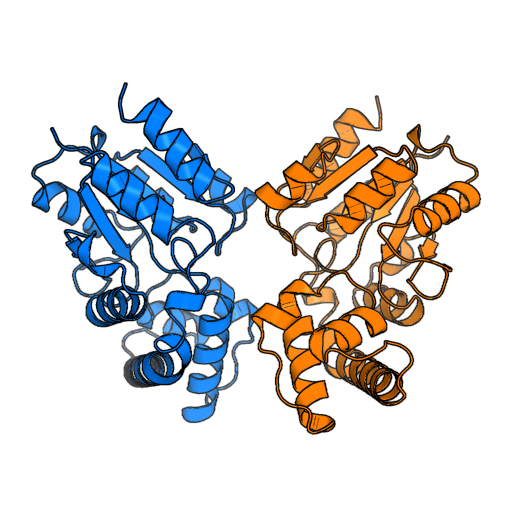75 194 VAL B O 1
ATOM 3199 N N . CYS B 1 195 ? 9.695 -3.152 4.73 1 91.38 195 CYS B N 1
ATOM 3200 C CA . CYS B 1 195 ? 10.43 -3.686 5.867 1 91.38 195 CYS B CA 1
ATOM 3201 C C . CYS B 1 195 ? 10.148 -5.172 6.059 1 91.38 195 CYS B C 1
ATOM 3203 O O . CYS B 1 195 ? 11.062 -5.957 6.312 1 91.38 195 CYS B O 1
ATOM 3205 N N . THR B 1 196 ? 8.898 -5.543 5.938 1 92.62 196 THR B N 1
ATOM 3206 C CA . THR B 1 196 ? 8.5 -6.941 6.051 1 92.62 196 THR B CA 1
ATOM 3207 C C . THR B 1 196 ? 9.125 -7.773 4.934 1 92.62 196 THR B C 1
ATOM 3209 O O . THR B 1 196 ? 9.648 -8.859 5.18 1 92.62 196 THR B O 1
ATOM 3212 N N . LEU B 1 197 ? 9.133 -7.258 3.783 1 96.31 197 LEU B N 1
ATOM 3213 C CA . LEU B 1 197 ? 9.672 -7.969 2.629 1 96.31 197 LEU B CA 1
ATOM 3214 C C . LEU B 1 197 ? 11.18 -8.156 2.764 1 96.31 197 LEU B C 1
ATOM 3216 O O . LEU B 1 197 ? 11.711 -9.227 2.436 1 96.31 197 LEU B O 1
ATOM 3220 N N . GLU B 1 198 ? 11.852 -7.148 3.217 1 94.5 198 GLU B N 1
ATOM 3221 C CA . GLU B 1 198 ? 13.297 -7.215 3.383 1 94.5 198 GLU B CA 1
ATOM 3222 C C . GLU B 1 198 ? 13.695 -8.328 4.348 1 94.5 198 GLU B C 1
ATOM 3224 O O . GLU B 1 198 ? 14.734 -8.969 4.168 1 94.5 198 GLU B O 1
ATOM 3229 N N . GLU B 1 199 ? 12.883 -8.523 5.312 1 94.88 199 GLU B N 1
ATOM 3230 C CA . GLU B 1 199 ? 13.164 -9.562 6.301 1 94.88 199 GLU B CA 1
ATOM 3231 C C . GLU B 1 199 ? 13.164 -10.945 5.66 1 94.88 199 GLU B C 1
ATOM 3233 O O . GLU B 1 199 ? 13.828 -11.859 6.148 1 94.88 199 GLU B O 1
ATOM 3238 N N . ALA B 1 200 ? 12.461 -11.117 4.574 1 97.25 200 ALA B N 1
ATOM 3239 C CA . ALA B 1 200 ? 12.375 -12.406 3.885 1 97.25 200 ALA B CA 1
ATOM 3240 C C . ALA B 1 200 ? 13.578 -12.617 2.971 1 97.25 200 ALA B C 1
ATOM 3242 O O . ALA B 1 200 ? 13.75 -13.695 2.395 1 97.25 200 ALA B O 1
ATOM 3243 N N . LYS B 1 201 ? 14.43 -11.555 2.793 1 97.69 201 LYS B N 1
ATOM 3244 C CA . LYS B 1 201 ? 15.703 -11.594 2.07 1 97.69 201 LYS B CA 1
ATOM 3245 C C . LYS B 1 201 ? 15.484 -11.93 0.6 1 97.69 201 LYS B C 1
ATOM 3247 O O . LYS B 1 201 ? 16.078 -12.883 0.084 1 97.69 201 LYS B O 1
ATOM 3252 N N . PRO B 1 202 ? 14.672 -11.164 -0.101 1 98.62 202 PRO B N 1
ATOM 3253 C CA . PRO B 1 202 ? 14.594 -11.32 -1.556 1 98.62 202 PRO B CA 1
ATOM 3254 C C . PRO B 1 202 ? 15.922 -11.016 -2.252 1 98.62 202 PRO B C 1
ATOM 3256 O O . PRO B 1 202 ? 16.797 -10.359 -1.675 1 98.62 202 PRO B O 1
ATOM 3259 N N . THR B 1 203 ? 16.125 -11.562 -3.492 1 98.44 203 THR B N 1
ATOM 3260 C CA . THR B 1 203 ? 17.328 -11.242 -4.27 1 98.44 203 THR B CA 1
ATOM 3261 C C . THR B 1 203 ? 17.328 -9.766 -4.664 1 98.44 203 THR B C 1
ATOM 3263 O O . THR B 1 203 ? 18.375 -9.109 -4.586 1 98.44 203 THR B O 1
ATOM 3266 N N . TRP B 1 204 ? 16.203 -9.281 -5.121 1 98.06 204 TRP B N 1
ATOM 3267 C CA . TRP B 1 204 ? 16.031 -7.883 -5.512 1 98.06 204 TRP B CA 1
ATOM 3268 C C . TRP B 1 204 ? 14.719 -7.32 -4.98 1 98.06 204 TRP B C 1
ATOM 3270 O O . TRP B 1 204 ? 13.812 -8.078 -4.633 1 98.06 204 TRP B O 1
ATOM 3280 N N . ILE B 1 205 ? 14.641 -6.039 -4.902 1 96.94 205 ILE B N 1
ATOM 3281 C CA . ILE B 1 205 ? 13.422 -5.305 -4.582 1 96.94 205 ILE B CA 1
ATOM 3282 C C . ILE B 1 205 ? 13.055 -4.375 -5.734 1 96.94 205 ILE B C 1
ATOM 3284 O O . ILE B 1 205 ? 13.922 -3.719 -6.309 1 96.94 205 ILE B O 1
ATOM 3288 N N . ALA B 1 206 ? 11.797 -4.363 -6.137 1 97.5 206 ALA B N 1
ATOM 3289 C CA . ALA B 1 206 ? 11.273 -3.504 -7.195 1 97.5 206 ALA B CA 1
ATOM 3290 C C . ALA B 1 206 ? 10.148 -2.613 -6.676 1 97.5 206 ALA B C 1
ATOM 3292 O O . ALA B 1 206 ? 9.219 -3.094 -6.02 1 97.5 206 ALA B O 1
ATOM 3293 N N . ASN B 1 207 ? 10.188 -1.383 -7.027 1 94.38 207 ASN B N 1
ATOM 3294 C CA . ASN B 1 207 ? 9.25 -0.421 -6.461 1 94.38 207 ASN B CA 1
ATOM 3295 C C . ASN B 1 207 ? 8.102 -0.13 -7.422 1 94.38 207 ASN B C 1
ATOM 3297 O O . ASN B 1 207 ? 7.098 0.468 -7.031 1 94.38 207 ASN B O 1
ATOM 3301 N N . CYS B 1 208 ? 8.211 -0.419 -8.586 1 94.44 208 CYS B N 1
ATOM 3302 C CA . CYS B 1 208 ? 7.207 -0.412 -9.641 1 94.44 208 CYS B CA 1
ATOM 3303 C C . CYS B 1 208 ? 7.469 -1.521 -10.648 1 94.44 208 CYS B C 1
ATOM 3305 O O . CYS B 1 208 ? 8.531 -2.148 -10.633 1 94.44 208 CYS B O 1
ATOM 3307 N N . PHE B 1 209 ? 6.527 -1.813 -11.508 1 97.25 209 PHE B N 1
ATOM 3308 C CA . PHE B 1 209 ? 6.68 -2.947 -12.406 1 97.25 209 PHE B CA 1
ATOM 3309 C C . PHE B 1 209 ? 7.805 -2.697 -13.406 1 97.25 209 PHE B C 1
ATOM 3311 O O . PHE B 1 209 ? 8.484 -3.633 -13.828 1 97.25 209 PHE B O 1
ATOM 3318 N N . ASP B 1 210 ? 8.078 -1.461 -13.75 1 95.94 210 ASP B N 1
ATOM 3319 C CA . ASP B 1 210 ? 9.188 -1.142 -14.648 1 95.94 210 ASP B CA 1
ATOM 3320 C C . ASP B 1 210 ? 10.523 -1.587 -14.055 1 95.94 210 ASP B C 1
ATOM 3322 O O . ASP B 1 210 ? 11.43 -1.977 -14.789 1 95.94 210 ASP B O 1
ATOM 3326 N N . ASP B 1 211 ? 10.672 -1.443 -12.719 1 96.81 211 ASP B N 1
ATOM 3327 C CA . ASP B 1 211 ? 11.875 -1.925 -12.047 1 96.81 211 ASP B CA 1
ATOM 3328 C C . ASP B 1 211 ? 12.086 -3.418 -12.289 1 96.81 211 ASP B C 1
ATOM 3330 O O . ASP B 1 211 ? 13.219 -3.885 -12.398 1 96.81 211 ASP B O 1
ATOM 3334 N N . VAL B 1 212 ? 10.977 -4.184 -12.352 1 98.19 212 VAL B N 1
ATOM 3335 C CA . VAL B 1 212 ? 11.055 -5.617 -12.602 1 98.19 212 VAL B CA 1
ATOM 3336 C C . VAL B 1 212 ? 11.711 -5.867 -13.961 1 98.19 212 VAL B C 1
ATOM 3338 O O . VAL B 1 212 ? 12.625 -6.688 -14.07 1 98.19 212 VAL B O 1
ATOM 3341 N N . LEU B 1 213 ? 11.266 -5.098 -14.969 1 97.62 213 LEU B N 1
ATOM 3342 C CA . LEU B 1 213 ? 11.82 -5.246 -16.312 1 97.62 213 LEU B CA 1
ATOM 3343 C C . LEU B 1 213 ? 13.312 -4.926 -16.328 1 97.62 213 LEU B C 1
ATOM 3345 O O . LEU B 1 213 ? 14.102 -5.656 -16.922 1 97.62 213 LEU B O 1
ATOM 3349 N N . HIS B 1 214 ? 13.664 -3.904 -15.641 1 97.25 214 HIS B N 1
ATOM 3350 C CA . HIS B 1 214 ? 15.055 -3.482 -15.602 1 97.25 214 HIS B CA 1
ATOM 3351 C C . HIS B 1 214 ? 15.93 -4.531 -14.922 1 97.25 214 HIS B C 1
ATOM 3353 O O . HIS B 1 214 ? 17.031 -4.836 -15.398 1 97.25 214 HIS B O 1
ATOM 3359 N N . ILE B 1 215 ? 15.453 -5.035 -13.828 1 97.62 215 ILE B N 1
ATOM 3360 C CA . ILE B 1 215 ? 16.188 -6.043 -13.078 1 97.62 215 ILE B CA 1
ATOM 3361 C C . ILE B 1 215 ? 16.406 -7.281 -13.953 1 97.62 215 ILE B C 1
ATOM 3363 O O . ILE B 1 215 ? 17.5 -7.836 -14 1 97.62 215 ILE B O 1
ATOM 3367 N N . ILE B 1 216 ? 15.312 -7.703 -14.633 1 97.31 216 ILE B N 1
ATOM 3368 C CA . ILE B 1 216 ? 15.375 -8.891 -15.484 1 97.31 216 ILE B CA 1
ATOM 3369 C C . ILE B 1 216 ? 16.344 -8.641 -16.641 1 97.31 216 ILE B C 1
ATOM 3371 O O . ILE B 1 216 ? 17.172 -9.492 -16.953 1 97.31 216 ILE B O 1
ATOM 3375 N N . GLU B 1 217 ? 16.234 -7.504 -17.234 1 95.25 217 GLU B N 1
ATOM 3376 C CA . GLU B 1 217 ? 17.109 -7.152 -18.344 1 95.25 217 GLU B CA 1
ATOM 3377 C C . GLU B 1 217 ? 18.578 -7.18 -17.922 1 95.25 217 GLU B C 1
ATOM 3379 O O . GLU B 1 217 ? 19.438 -7.656 -18.672 1 95.25 217 GLU B O 1
ATOM 3384 N N . GLU B 1 218 ? 18.844 -6.785 -16.734 1 95.12 218 GLU B N 1
ATOM 3385 C CA . GLU B 1 218 ? 20.219 -6.637 -16.266 1 95.12 218 GLU B CA 1
ATOM 3386 C C . GLU B 1 218 ? 20.766 -7.965 -15.742 1 95.12 218 GLU B C 1
ATOM 3388 O O . GLU B 1 218 ? 21.969 -8.219 -15.82 1 95.12 218 GLU B O 1
ATOM 3393 N N . ASN B 1 219 ? 19.891 -8.836 -15.219 1 92.81 219 ASN B N 1
ATOM 3394 C CA . ASN B 1 219 ? 20.422 -9.953 -14.438 1 92.81 219 ASN B CA 1
ATOM 3395 C C . ASN B 1 219 ? 20.109 -11.289 -15.094 1 92.81 219 ASN B C 1
ATOM 3397 O O . ASN B 1 219 ? 20.719 -12.305 -14.766 1 92.81 219 ASN B O 1
ATOM 3401 N N . MET B 1 220 ? 19.109 -11.359 -15.906 1 83.62 220 MET B N 1
ATOM 3402 C CA . MET B 1 220 ? 18.719 -12.656 -16.453 1 83.62 220 MET B CA 1
ATOM 3403 C C . MET B 1 220 ? 19.312 -12.867 -17.844 1 83.62 220 MET B C 1
ATOM 3405 O O . MET B 1 220 ? 19.422 -14 -18.297 1 83.62 220 MET B O 1
ATOM 3409 N N . PHE B 1 221 ? 19.672 -11.852 -18.453 1 70.94 221 PHE B N 1
ATOM 3410 C CA . PHE B 1 221 ? 20.203 -12.008 -19.797 1 70.94 221 PHE B CA 1
ATOM 3411 C C . PHE B 1 221 ? 21.719 -11.914 -19.797 1 70.94 221 PHE B C 1
ATOM 3413 O O . PHE B 1 221 ? 22.375 -12.078 -20.828 1 70.94 221 PHE B O 1
ATOM 3420 N N . LYS B 1 222 ? 22.375 -11.695 -18.703 1 59.16 222 LYS B N 1
ATOM 3421 C CA . LYS B 1 222 ? 23.828 -11.695 -18.688 1 59.16 222 LYS B CA 1
ATOM 3422 C C . LYS B 1 222 ? 24.375 -13.086 -18.375 1 59.16 222 LYS B C 1
ATOM 3424 O O . LYS B 1 222 ? 23.75 -13.867 -17.672 1 59.16 222 LYS B O 1
#

InterPro domains:
  IPR006439 HAD hydrolase, subfamily IA [PR00413] (2-13)
  IPR006439 HAD hydrolase, subfamily IA [PR00413] (100-113)
  IPR006439 HAD hydrolase, subfamily IA [PR00413] (131-147)
  IPR006439 HAD hydrolase, subfamily IA [TIGR01549] (84-181)
  IPR023198 Phosphoglycolate phosphatase-like, domain 2 [G3DSA:1.10.150.240] (17-84)
  IPR023214 HAD superfamily [G3DSA:3.40.50.1000] (6-205)
  IPR036412 HAD-like superfamily [SSF56784] (1-218)
  IPR041492 Haloacid dehalogenase-like hydrolase [PF13419] (6-187)
  IPR050155 HAD-like hydrolase superfamily [PTHR43434] (3-217)

Sequence (444 aa):
MSKILIFDLDGTLFDTSRAIVETFNAVFKVLNIPLSGDENIRTTIGLPLEKAFATLLNVSPEEALIAKAVEQYQLQYRLCILPKAKELLFPGVEDGLMTLNKWGIKLSVATSKFTASATALLQAAGIDAVFDRVIGADHVSKPKPDPESGRKILEYYGAMPEMAVMVGDTTHDIYMANSVGMRSIAVTYGIHNVCTLEEAKPTWIANCFDDVLHIIEENMFKMSKILIFDLDGTLFDTSRAIVETFNAVFKVLNIPLSGDENIRTTIGLPLEKAFATLLNVSPEEALIAKAVEQYQLQYRLCILPKAKELLFPGVEDGLMTLNKWGIKLSVATSKFTASATALLQAAGIDAVFDRVIGADHVSKPKPDPESGRKILEYYGAMPEMAVMVGDTTHDIYMANSVGMRSIAVTYGIHNVCTLEEAKPTWIANCFDDVLHIIEENMFK

Foldseek 3Di:
DAFEEEEEPAFFFFPCLVVLLVLLVVLCVVVVHDDLDSVLLLVCPQAAQLVSVCSSNVHHSPDPVSVVSVVSSLVSCVVPPLLCLLVGGFPPNQVLLVVCVVVVHAYEYAGQYDQVSVLSSCVSNPNNVSHPYYDYNVNFPDHFLDLGSVVVVCVVVVHAQASYEYEEAALRRLSNSVVSVHAYEHEQRGRDHPVRNVVSPGPYYHDGVVSVSVCCVVPNVD/DAFEEEEEPAFFFFPCLVVLLVLLVVLCVVVVHDDLDSVLLLVCPQAAQLVSVCSSNVHHSPDPVSVVSVVSSLVSCVVPPLLCLLVGGFPPNQVLLVVCVVVVHAYEYAGQYDQVSVLSSCVSNPNNVRHPYYDYNVNFPDHFLDLGSVVVVCVVVVHAQASYEYEYAALRRLSNSVVSPHAYEHEQRGRDHPVRNVVSPGPYYHDGVVSVSVCCVVPNVD

Organism: NCBI:txid471575

Nearest PDB structures (foldseek):
  4ex7-assembly1_A  TM=9.674E-01  e=5.600E-22  Streptomyces sp. CM020
  2hsz-assembly2_B  TM=8.894E-01  e=5.328E-17  Histophilus somni 129PT
  3s6j-assembly2_F  TM=8.599E-01  e=1.175E-15  Pseudomonas syringae pv. tomato
  7ocs-assembly1_A  TM=8.426E-01  e=7.733E-13  Acinetobacter baumannii ATCC 19606 = CIP 70.34 = JCM 6841
  7oct-assembly1_A  TM=7.637E-01  e=2.596E-13  Acinetobacter baumannii ATCC 19606 = CIP 70.34 = JCM 6841